Protein 5IJ4 (pdb70)

Structure (mmCIF, N/CA/C/O backbone):
data_5IJ4
#
_entry.id   5IJ4
#
loop_
_entity.id
_entity.type
_entity.pdbx_description
1 polymer 'CDC48-associated ubiquitin-like/zinc finger protein 1'
2 non-polymer 'ZINC ION'
#
loop_
_atom_site.group_PDB
_atom_site.id
_atom_site.type_symbol
_atom_site.label_atom_id
_atom_site.label_alt_id
_atom_site.label_comp_id
_atom_site.label_asym_id
_atom_site.label_entity_id
_atom_site.label_seq_id
_atom_site.pdbx_PDB_ins_code
_atom_site.Cartn_x
_atom_site.Cartn_y
_atom_site.Cartn_z
_atom_site.occupancy
_atom_site.B_iso_or_equiv
_atom_site.auth_seq_id
_atom_site.auth_comp_id
_atom_site.auth_asym_id
_atom_site.auth_atom_id
_atom_site.pdbx_PDB_model_num
ATOM 1 N N . MET A 1 1 ? 1.329 0.000 0.000 1.00 0.00 11 MET A N 1
ATOM 2 C CA . MET A 1 1 ? 2.093 -0.001 -1.242 1.00 52.33 11 MET A CA 1
ATOM 3 C C . MET A 1 1 ? 1.178 -0.221 -2.443 1.00 30.42 11 MET A C 1
ATOM 4 O O . MET A 1 1 ? 1.018 -1.348 -2.915 1.00 54.42 11 MET A O 1
ATOM 18 N N . LEU A 1 2 ? 0.580 0.859 -2.932 1.00 1.42 12 LEU A N 1
ATOM 19 C CA . LEU A 1 2 ? -0.319 0.784 -4.078 1.00 34.32 12 LEU A CA 1
ATOM 20 C C . LEU A 1 2 ? -0.189 2.024 -4.955 1.00 40.44 12 LEU A C 1
ATOM 21 O O . LEU A 1 2 ? -0.485 3.138 -4.521 1.00 63.12 12 LEU A O 1
ATOM 37 N N . ASP A 1 3 ? 0.253 1.824 -6.192 1.00 4.22 13 ASP A N 1
ATOM 38 C CA . ASP A 1 3 ? 0.420 2.926 -7.132 1.00 52.32 13 ASP A CA 1
ATOM 39 C C . ASP A 1 3 ? 1.257 4.043 -6.518 1.00 3.44 13 ASP A C 1
ATOM 40 O O . ASP A 1 3 ? 0.797 5.177 -6.384 1.00 14.23 13 ASP A O 1
ATOM 49 N N . VAL A 1 4 ? 2.490 3.715 -6.144 1.00 40.01 14 VAL A N 1
ATOM 50 C CA . VAL A 1 4 ? 3.392 4.690 -5.543 1.00 42.24 14 VAL A CA 1
ATOM 51 C C . VAL A 1 4 ? 4.091 5.524 -6.612 1.00 31.42 14 VAL A C 1
ATOM 52 O O . VAL A 1 4 ? 5.318 5.591 -6.657 1.00 4.41 14 VAL A O 1
ATOM 65 N N . GLY A 1 5 ? 3.299 6.158 -7.472 1.00 23.05 15 GLY A N 1
ATOM 66 C CA . GLY A 1 5 ? 3.860 6.979 -8.529 1.00 14.55 15 GLY A CA 1
ATOM 67 C C . GLY A 1 5 ? 3.910 6.256 -9.860 1.00 12.51 15 GLY A C 1
ATOM 68 O O . GLY A 1 5 ? 3.993 5.029 -9.906 1.00 33.11 15 GLY A O 1
ATOM 72 N N . LYS A 1 6 ? 3.858 7.018 -10.947 1.00 53.23 16 LYS A N 1
ATOM 73 C CA . LYS A 1 6 ? 3.897 6.444 -12.287 1.00 23.11 16 LYS A CA 1
ATOM 74 C C . LYS A 1 6 ? 5.264 6.657 -12.930 1.00 52.22 16 LYS A C 1
ATOM 75 O O . LYS A 1 6 ? 5.864 7.724 -12.797 1.00 1.10 16 LYS A O 1
ATOM 94 N N . HIS A 1 7 ? 5.750 5.636 -13.629 1.00 54.33 17 HIS A N 1
ATOM 95 C CA . HIS A 1 7 ? 7.045 5.713 -14.295 1.00 50.44 17 HIS A CA 1
ATOM 96 C C . HIS A 1 7 ? 6.890 6.216 -15.728 1.00 23.23 17 HIS A C 1
ATOM 97 O O . HIS A 1 7 ? 5.968 5.818 -16.440 1.00 64.43 17 HIS A O 1
ATOM 111 N N . CYS A 1 8 ? 7.798 7.093 -16.143 1.00 52.20 18 CYS A N 1
ATOM 112 C CA . CYS A 1 8 ? 7.762 7.652 -17.489 1.00 63.53 18 CYS A CA 1
ATOM 113 C C . CYS A 1 8 ? 7.673 6.544 -18.535 1.00 55.13 18 CYS A C 1
ATOM 114 O O . CYS A 1 8 ? 8.200 5.449 -18.342 1.00 0.22 18 CYS A O 1
ATOM 121 N N . ALA A 1 9 ? 7.001 6.838 -19.644 1.00 32.12 19 ALA A N 1
ATOM 122 C CA . ALA A 1 9 ? 6.844 5.869 -20.721 1.00 73.23 19 ALA A CA 1
ATOM 123 C C . ALA A 1 9 ? 7.855 6.118 -21.835 1.00 54.04 19 ALA A C 1
ATOM 124 O O . ALA A 1 9 ? 7.705 5.610 -22.947 1.00 44.52 19 ALA A O 1
ATOM 131 N N . TYR A 1 10 ? 8.882 6.902 -21.531 1.00 4.44 20 TYR A N 1
ATOM 132 C CA . TYR A 1 10 ? 9.917 7.221 -22.508 1.00 15.43 20 TYR A CA 1
ATOM 133 C C . TYR A 1 10 ? 11.307 7.004 -21.920 1.00 4.24 20 TYR A C 1
ATOM 134 O O . TYR A 1 10 ? 12.208 6.501 -22.592 1.00 74.14 20 TYR A O 1
ATOM 152 N N . CYS A 1 11 ? 11.475 7.387 -20.658 1.00 45.13 21 CYS A N 1
ATOM 153 C CA . CYS A 1 11 ? 12.755 7.235 -19.977 1.00 2.34 21 CYS A CA 1
ATOM 154 C C . CYS A 1 11 ? 12.632 6.276 -18.796 1.00 43.21 21 CYS A C 1
ATOM 155 O O . CYS A 1 11 ? 13.635 5.811 -18.254 1.00 70.44 21 CYS A O 1
ATOM 162 N N . ARG A 1 12 ? 11.396 5.986 -18.403 1.00 64.52 22 ARG A N 1
ATOM 163 C CA . ARG A 1 12 ? 11.142 5.083 -17.287 1.00 11.01 22 ARG A CA 1
ATOM 164 C C . ARG A 1 12 ? 11.719 5.645 -15.991 1.00 12.21 22 ARG A C 1
ATOM 165 O O . ARG A 1 12 ? 12.656 5.085 -15.424 1.00 22.22 22 ARG A O 1
ATOM 186 N N . GLN A 1 13 ? 11.152 6.755 -15.530 1.00 1.54 23 GLN A N 1
ATOM 187 C CA . GLN A 1 13 ? 11.611 7.394 -14.302 1.00 24.54 23 GLN A CA 1
ATOM 188 C C . GLN A 1 13 ? 10.496 7.441 -13.263 1.00 13.51 23 GLN A C 1
ATOM 189 O O . GLN A 1 13 ? 9.463 8.079 -13.474 1.00 42.03 23 GLN A O 1
ATOM 203 N N . LEU A 1 14 ? 10.710 6.763 -12.141 1.00 15.53 24 LEU A N 1
ATOM 204 C CA . LEU A 1 14 ? 9.721 6.728 -11.068 1.00 45.20 24 LEU A CA 1
ATOM 205 C C . LEU A 1 14 ? 9.505 8.119 -10.482 1.00 14.55 24 LEU A C 1
ATOM 206 O O . LEU A 1 14 ? 10.364 8.647 -9.775 1.00 33.01 24 LEU A O 1
ATOM 222 N N . ASP A 1 15 ? 8.351 8.707 -10.778 1.00 14.24 25 ASP A N 1
ATOM 223 C CA . ASP A 1 15 ? 8.019 10.036 -10.277 1.00 52.11 25 ASP A CA 1
ATOM 224 C C . ASP A 1 15 ? 6.780 9.988 -9.388 1.00 5.25 25 ASP A C 1
ATOM 225 O O . ASP A 1 15 ? 5.965 9.072 -9.490 1.00 73.31 25 ASP A O 1
ATOM 234 N N . PHE A 1 16 ? 6.647 10.981 -8.514 1.00 21.52 26 PHE A N 1
ATOM 235 C CA . PHE A 1 16 ? 5.509 11.051 -7.604 1.00 63.43 26 PHE A CA 1
ATOM 236 C C . PHE A 1 16 ? 4.326 11.751 -8.266 1.00 62.13 26 PHE A C 1
ATOM 237 O O . PHE A 1 16 ? 3.174 11.355 -8.084 1.00 62.44 26 PHE A O 1
ATOM 254 N N . LEU A 1 17 ? 4.619 12.794 -9.034 1.00 53.55 27 LEU A N 1
ATOM 255 C CA . LEU A 1 17 ? 3.580 13.552 -9.724 1.00 60.22 27 LEU A CA 1
ATOM 256 C C . LEU A 1 17 ? 3.650 13.324 -11.231 1.00 13.32 27 LEU A C 1
ATOM 257 O O . LEU A 1 17 ? 4.230 14.114 -11.976 1.00 73.25 27 LEU A O 1
ATOM 273 N N . PRO A 1 18 ? 3.043 12.220 -11.692 1.00 0.35 28 PRO A N 1
ATOM 274 C CA . PRO A 1 18 ? 3.020 11.865 -13.113 1.00 71.44 28 PRO A CA 1
ATOM 275 C C . PRO A 1 18 ? 2.144 12.806 -13.932 1.00 51.44 28 PRO A C 1
ATOM 276 O O . PRO A 1 18 ? 0.992 13.062 -13.581 1.00 1.34 28 PRO A O 1
ATOM 287 N N . PHE A 1 19 ? 2.696 13.319 -15.027 1.00 5.53 29 PHE A N 1
ATOM 288 C CA . PHE A 1 19 ? 1.965 14.234 -15.896 1.00 20.22 29 PHE A CA 1
ATOM 289 C C . PHE A 1 19 ? 1.106 13.464 -16.895 1.00 12.32 29 PHE A C 1
ATOM 290 O O . PHE A 1 19 ? 1.620 12.858 -17.835 1.00 71.32 29 PHE A O 1
ATOM 307 N N . HIS A 1 20 ? -0.206 13.493 -16.683 1.00 52.25 30 HIS A N 1
ATOM 308 C CA . HIS A 1 20 ? -1.138 12.799 -17.565 1.00 30.31 30 HIS A CA 1
ATOM 309 C C . HIS A 1 20 ? -1.456 13.645 -18.794 1.00 74.30 30 HIS A C 1
ATOM 310 O O . HIS A 1 20 ? -1.941 14.770 -18.677 1.00 55.51 30 HIS A O 1
ATOM 324 N N . CYS A 1 21 ? -1.180 13.096 -19.972 1.00 64.30 31 CYS A N 1
ATOM 325 C CA . CYS A 1 21 ? -1.435 13.799 -21.223 1.00 41.31 31 CYS A CA 1
ATOM 326 C C . CYS A 1 21 ? -2.875 13.587 -21.682 1.00 45.35 31 CYS A C 1
ATOM 327 O O . CYS A 1 21 ? -3.357 12.456 -21.745 1.00 42.54 31 CYS A O 1
ATOM 334 N N . SER A 1 22 ? -3.555 14.683 -22.003 1.00 12.24 32 SER A N 1
ATOM 335 C CA . SER A 1 22 ? -4.941 14.618 -22.453 1.00 4.42 32 SER A CA 1
ATOM 336 C C . SER A 1 22 ? -5.014 14.553 -23.975 1.00 75.33 32 SER A C 1
ATOM 337 O O . SER A 1 22 ? -6.049 14.852 -24.572 1.00 33.23 32 SER A O 1
ATOM 345 N N . PHE A 1 23 ? -3.909 14.159 -24.599 1.00 22.05 33 PHE A N 1
ATOM 346 C CA . PHE A 1 23 ? -3.846 14.054 -26.052 1.00 13.53 33 PHE A CA 1
ATOM 347 C C . PHE A 1 23 ? -3.561 12.619 -26.482 1.00 31.51 33 PHE A C 1
ATOM 348 O O . PHE A 1 23 ? -4.225 12.080 -27.369 1.00 2.43 33 PHE A O 1
ATOM 365 N N . CYS A 1 24 ? -2.569 12.003 -25.848 1.00 3.33 34 CYS A N 1
ATOM 366 C CA . CYS A 1 24 ? -2.193 10.631 -26.164 1.00 32.53 34 CYS A CA 1
ATOM 367 C C . CYS A 1 24 ? -2.647 9.675 -25.064 1.00 14.33 34 CYS A C 1
ATOM 368 O O . CYS A 1 24 ? -2.694 8.462 -25.262 1.00 11.15 34 CYS A O 1
ATOM 375 N N . ASN A 1 25 ? -2.981 10.233 -23.904 1.00 73.23 35 ASN A N 1
ATOM 376 C CA . ASN A 1 25 ? -3.432 9.431 -22.772 1.00 43.04 35 ASN A CA 1
ATOM 377 C C . ASN A 1 25 ? -2.297 8.564 -22.234 1.00 75.14 35 ASN A C 1
ATOM 378 O O . ASN A 1 25 ? -2.394 7.337 -22.221 1.00 51.32 35 ASN A O 1
ATOM 389 N N . GLU A 1 26 ? -1.224 9.211 -21.791 1.00 50.05 36 GLU A N 1
ATOM 390 C CA . GLU A 1 26 ? -0.072 8.498 -21.253 1.00 4.43 36 GLU A CA 1
ATOM 391 C C . GLU A 1 26 ? 0.595 9.304 -20.141 1.00 65.15 36 GLU A C 1
ATOM 392 O O . GLU A 1 26 ? 0.503 10.531 -20.109 1.00 3.22 36 GLU A O 1
ATOM 404 N N . ASP A 1 27 ? 1.266 8.604 -19.233 1.00 3.50 37 ASP A N 1
ATOM 405 C CA . ASP A 1 27 ? 1.950 9.253 -18.120 1.00 14.30 37 ASP A CA 1
ATOM 406 C C . ASP A 1 27 ? 3.435 9.428 -18.422 1.00 32.14 37 ASP A C 1
ATOM 407 O O . ASP A 1 27 ? 4.063 8.557 -19.023 1.00 64.30 37 ASP A O 1
ATOM 416 N N . PHE A 1 28 ? 3.990 10.560 -18.001 1.00 33.32 38 PHE A N 1
ATOM 417 C CA . PHE A 1 28 ? 5.401 10.850 -18.228 1.00 33.23 38 PHE A CA 1
ATOM 418 C C . PHE A 1 28 ? 5.957 11.742 -17.122 1.00 23.44 38 PHE A C 1
ATOM 419 O O . PHE A 1 28 ? 5.306 12.693 -16.689 1.00 22.13 38 PHE A O 1
ATOM 436 N N . CYS A 1 29 ? 7.166 11.427 -16.668 1.00 31.31 39 CYS A N 1
ATOM 437 C CA . CYS A 1 29 ? 7.811 12.197 -15.612 1.00 5.01 39 CYS A CA 1
ATOM 438 C C . CYS A 1 29 ? 7.778 13.689 -15.929 1.00 50.30 39 CYS A C 1
ATOM 439 O O . CYS A 1 29 ? 7.640 14.086 -17.086 1.00 64.43 39 CYS A O 1
ATOM 446 N N . SER A 1 30 ? 7.905 14.512 -14.893 1.00 20.13 40 SER A N 1
ATOM 447 C CA . SER A 1 30 ? 7.886 15.960 -15.060 1.00 12.44 40 SER A CA 1
ATOM 448 C C . SER A 1 30 ? 8.907 16.400 -16.104 1.00 3.52 40 SER A C 1
ATOM 449 O O . SER A 1 30 ? 8.670 17.339 -16.863 1.00 2.34 40 SER A O 1
ATOM 457 N N . ASN A 1 31 ? 10.045 15.714 -16.135 1.00 41.24 41 ASN A N 1
ATOM 458 C CA . ASN A 1 31 ? 11.104 16.034 -17.086 1.00 23.34 41 ASN A CA 1
ATOM 459 C C . ASN A 1 31 ? 10.612 15.880 -18.521 1.00 73.24 41 ASN A C 1
ATOM 460 O O . ASN A 1 31 ? 11.093 16.557 -19.430 1.00 62.14 41 ASN A O 1
ATOM 471 N N . HIS A 1 32 ? 9.648 14.985 -18.718 1.00 45.11 42 HIS A N 1
ATOM 472 C CA . HIS A 1 32 ? 9.089 14.743 -20.043 1.00 61.22 42 HIS A CA 1
ATOM 473 C C . HIS A 1 32 ? 7.604 15.092 -20.078 1.00 44.43 42 HIS A C 1
ATOM 474 O O . HIS A 1 32 ? 6.865 14.616 -20.939 1.00 72.53 42 HIS A O 1
ATOM 488 N N . ARG A 1 33 ? 7.175 15.927 -19.137 1.00 25.20 43 ARG A N 1
ATOM 489 C CA . ARG A 1 33 ? 5.779 16.338 -19.059 1.00 50.23 43 ARG A CA 1
ATOM 490 C C . ARG A 1 33 ? 5.319 16.951 -20.379 1.00 34.03 43 ARG A C 1
ATOM 491 O O . ARG A 1 33 ? 4.182 16.748 -20.807 1.00 35.03 43 ARG A O 1
ATOM 512 N N . LEU A 1 34 ? 6.208 17.702 -21.019 1.00 23.34 44 LEU A N 1
ATOM 513 C CA . LEU A 1 34 ? 5.894 18.345 -22.290 1.00 12.15 44 LEU A CA 1
ATOM 514 C C . LEU A 1 34 ? 5.371 17.329 -23.300 1.00 31.23 44 LEU A C 1
ATOM 515 O O . LEU A 1 34 ? 5.469 16.120 -23.089 1.00 25.25 44 LEU A O 1
ATOM 531 N N . LYS A 1 35 ? 4.816 17.827 -24.399 1.00 42.14 45 LYS A N 1
ATOM 532 C CA . LYS A 1 35 ? 4.281 16.964 -25.445 1.00 75.13 45 LYS A CA 1
ATOM 533 C C . LYS A 1 35 ? 5.406 16.336 -26.262 1.00 14.11 45 LYS A C 1
ATOM 534 O O . LYS A 1 35 ? 5.549 15.115 -26.300 1.00 61.32 45 LYS A O 1
ATOM 553 N N . GLU A 1 36 ? 6.201 17.180 -26.912 1.00 21.02 46 GLU A N 1
ATOM 554 C CA . GLU A 1 36 ? 7.314 16.706 -27.727 1.00 34.03 46 GLU A CA 1
ATOM 555 C C . GLU A 1 36 ? 8.239 15.806 -26.913 1.00 61.01 46 GLU A C 1
ATOM 556 O O . GLU A 1 36 ? 8.881 14.905 -27.455 1.00 14.52 46 GLU A O 1
ATOM 568 N N . ASP A 1 37 ? 8.303 16.057 -25.610 1.00 62.22 47 ASP A N 1
ATOM 569 C CA . ASP A 1 37 ? 9.149 15.270 -24.721 1.00 24.23 47 ASP A CA 1
ATOM 570 C C . ASP A 1 37 ? 8.916 13.777 -24.929 1.00 32.34 47 ASP A C 1
ATOM 571 O O . ASP A 1 37 ? 9.857 13.017 -25.160 1.00 32.34 47 ASP A O 1
ATOM 580 N N . HIS A 1 38 ? 7.656 13.363 -24.844 1.00 75.40 48 HIS A N 1
ATOM 581 C CA . HIS A 1 38 ? 7.298 11.960 -25.022 1.00 61.25 48 HIS A CA 1
ATOM 582 C C . HIS A 1 38 ? 6.845 11.692 -26.455 1.00 3.43 48 HIS A C 1
ATOM 583 O O 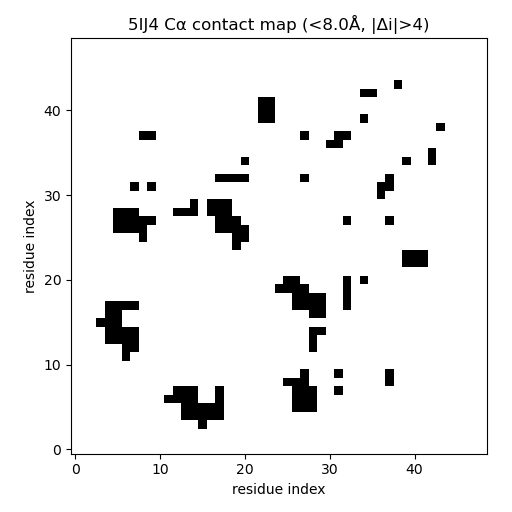. HIS A 1 38 ? 6.154 10.710 -26.725 1.00 21.30 48 HIS A O 1
ATOM 597 N N . HIS A 1 39 ? 7.239 12.574 -27.369 1.00 32.41 49 HIS A N 1
ATOM 598 C CA . HIS A 1 39 ? 6.873 12.433 -28.774 1.00 20.51 49 HIS A CA 1
ATOM 599 C C . HIS A 1 39 ? 5.371 12.210 -28.925 1.00 22.14 49 HIS A C 1
ATOM 600 O O . HIS A 1 39 ? 4.936 11.227 -29.525 1.00 31.43 49 HIS A O 1
ATOM 614 N N . CYS A 1 40 ? 4.584 13.129 -28.376 1.00 33.45 50 CYS A N 1
ATOM 615 C CA . CYS A 1 40 ? 3.131 13.033 -28.447 1.00 72.12 50 CYS A CA 1
ATOM 616 C C . CYS A 1 40 ? 2.670 12.826 -29.887 1.00 53.11 50 CYS A C 1
ATOM 617 O O . CYS A 1 40 ? 3.023 13.597 -30.780 1.00 15.35 50 CYS A O 1
ATOM 624 N N . ARG A 1 41 ? 1.879 11.780 -30.105 1.00 42.20 51 ARG A N 1
ATOM 625 C CA . ARG A 1 41 ? 1.370 11.471 -31.436 1.00 4.21 51 ARG A CA 1
ATOM 626 C C . ARG A 1 41 ? 0.681 12.686 -32.050 1.00 35.02 51 ARG A C 1
ATOM 627 O O . ARG A 1 41 ? 0.757 12.910 -33.258 1.00 14.53 51 ARG A O 1
ATOM 648 N N . TRP A 1 42 ? 0.008 13.465 -31.210 1.00 62.31 52 TRP A N 1
ATOM 649 C CA . TRP A 1 42 ? -0.696 14.656 -31.671 1.00 3.45 52 TRP A CA 1
ATOM 650 C C . TRP A 1 42 ? 0.269 15.641 -32.322 1.00 61.21 52 TRP A C 1
ATOM 651 O O . TRP A 1 42 ? -0.042 16.241 -33.352 1.00 11.34 52 TRP A O 1
ATOM 672 N N . LEU A 1 43 ? 1.441 15.802 -31.717 1.00 52.33 53 LEU A N 1
ATOM 673 C CA . LEU A 1 43 ? 2.452 16.715 -32.240 1.00 21.33 53 LEU A CA 1
ATOM 674 C C . LEU A 1 43 ? 2.952 16.250 -33.604 1.00 1.22 53 LEU A C 1
ATOM 675 O O . LEU A 1 43 ? 3.137 17.056 -34.517 1.00 12.22 53 LEU A O 1
ATOM 691 N N . LEU A 1 44 ? 3.168 14.946 -33.736 1.00 54.14 54 LEU A N 1
ATOM 692 C CA . LEU A 1 44 ? 3.644 14.373 -34.990 1.00 61.14 54 LEU A CA 1
ATOM 693 C C . LEU A 1 44 ? 2.554 14.414 -36.057 1.00 21.33 54 LEU A C 1
ATOM 694 O O . LEU A 1 44 ? 2.835 14.623 -37.236 1.00 71.43 54 LEU A O 1
ATOM 710 N N . GLU A 1 45 ? 1.310 14.215 -35.632 1.00 62.11 55 GLU A N 1
ATOM 711 C CA . GLU A 1 45 ? 0.178 14.231 -36.551 1.00 63.42 55 GLU A CA 1
ATOM 712 C C . GLU A 1 45 ? 0.097 15.563 -37.291 1.00 35.21 55 GLU A C 1
ATOM 713 O O . GLU A 1 45 ? -0.260 15.611 -38.469 1.00 14.05 55 GLU A O 1
ATOM 725 N N . HIS A 1 46 ? 0.429 16.643 -36.591 1.00 63.11 56 HIS A N 1
ATOM 726 C CA . HIS A 1 46 ? 0.394 17.977 -37.181 1.00 31.44 56 HIS A CA 1
ATOM 727 C C . HIS A 1 46 ? 1.732 18.687 -36.999 1.00 31.33 56 HIS A C 1
ATOM 728 O O . HIS A 1 46 ? 1.906 19.473 -36.069 1.00 13.34 56 HIS A O 1
ATOM 742 N N . GLU A 1 47 ? 2.674 18.403 -37.893 1.00 33.51 57 GLU A N 1
ATOM 743 C CA . GLU A 1 47 ? 3.996 19.013 -37.829 1.00 2.41 57 GLU A CA 1
ATOM 744 C C . GLU A 1 47 ? 4.300 19.788 -39.108 1.00 43.00 57 GLU A C 1
ATOM 745 O O . GLU A 1 47 ? 4.729 19.212 -40.107 1.00 62.20 57 GLU A O 1
ATOM 757 N N . GLU A 1 48 ? 4.074 21.097 -39.068 1.00 11.40 58 GLU A N 1
ATOM 758 C CA . GLU A 1 48 ? 4.322 21.951 -40.224 1.00 62.51 58 GLU A CA 1
ATOM 759 C C . GLU A 1 48 ? 5.147 23.173 -39.831 1.00 63.33 58 GLU A C 1
ATOM 760 O O . GLU A 1 48 ? 5.025 23.687 -38.720 1.00 15.43 58 GLU A O 1
ATOM 772 N N . VAL A 1 49 ? 5.989 23.632 -40.752 1.00 22.22 59 VAL A N 1
ATOM 773 C CA . VAL A 1 49 ? 6.835 24.793 -40.503 1.00 53.32 59 VAL A CA 1
ATOM 774 C C . VAL A 1 49 ? 7.752 24.559 -39.308 1.00 44.45 59 VAL A C 1
ATOM 775 O O . VAL A 1 49 ? 7.953 23.410 -38.919 1.00 1.00 59 VAL A O 1
ATOM 790 N N . MET A 1 1 ? -2.033 -1.083 -1.331 1.00 62.42 11 MET A N 2
ATOM 791 C CA . MET A 1 1 ? -0.918 -0.374 -1.948 1.00 60.34 11 MET A CA 2
ATOM 792 C C . MET A 1 1 ? -1.137 1.134 -1.895 1.00 4.34 11 MET A C 2
ATOM 793 O O . MET A 1 1 ? -2.266 1.603 -1.743 1.00 44.24 11 MET A O 2
ATOM 807 N N . LEU A 1 2 ? -0.051 1.890 -2.019 1.00 20.32 12 LEU A N 2
ATOM 808 C CA . LEU A 1 2 ? -0.124 3.346 -1.984 1.00 52.30 12 LEU A CA 2
ATOM 809 C C . LEU A 1 2 ? 0.869 3.965 -2.962 1.00 60.04 12 LEU A C 2
ATOM 810 O O . LEU A 1 2 ? 1.417 3.277 -3.824 1.00 3.31 12 LEU A O 2
ATOM 826 N N . ASP A 1 3 ? 1.097 5.266 -2.822 1.00 42.01 13 ASP A N 2
ATOM 827 C CA . ASP A 1 3 ? 2.027 5.977 -3.691 1.00 43.34 13 ASP A CA 2
ATOM 828 C C . ASP A 1 3 ? 1.586 5.887 -5.149 1.00 23.11 13 ASP A C 2
ATOM 829 O O . ASP A 1 3 ? 1.878 4.909 -5.837 1.00 64.03 13 ASP A O 2
ATOM 838 N N . VAL A 1 4 ? 0.880 6.913 -5.613 1.00 20.00 14 VAL A N 2
ATOM 839 C CA . VAL A 1 4 ? 0.398 6.950 -6.989 1.00 23.44 14 VAL A CA 2
ATOM 840 C C . VAL A 1 4 ? 1.475 7.470 -7.934 1.00 52.42 14 VAL A C 2
ATOM 841 O O . VAL A 1 4 ? 1.257 8.432 -8.670 1.00 62.23 14 VAL A O 2
ATOM 854 N N . GLY A 1 5 ? 2.639 6.828 -7.909 1.00 34.41 15 GLY A N 2
ATOM 855 C CA . GLY A 1 5 ? 3.733 7.240 -8.769 1.00 35.12 15 GLY A CA 2
ATOM 856 C C . GLY A 1 5 ? 3.755 6.483 -10.082 1.00 32.12 15 GLY A C 2
ATOM 857 O O . GLY A 1 5 ? 3.812 5.253 -10.098 1.00 13.13 15 GLY A O 2
ATOM 861 N N . LYS A 1 6 ? 3.708 7.218 -11.188 1.00 3.14 16 LYS A N 2
ATOM 862 C CA . LYS A 1 6 ? 3.723 6.610 -12.513 1.00 30.24 16 LYS A CA 2
ATOM 863 C C . LYS A 1 6 ? 5.093 6.762 -13.166 1.00 53.32 16 LYS A C 2
ATOM 864 O O . LYS A 1 6 ? 5.702 7.831 -13.112 1.00 50.21 16 LYS A O 2
ATOM 883 N N . HIS A 1 7 ? 5.571 5.687 -13.785 1.00 4.43 17 HIS A N 2
ATOM 884 C CA . HIS A 1 7 ? 6.869 5.703 -14.451 1.00 11.01 17 HIS A CA 2
ATOM 885 C C . HIS A 1 7 ? 6.740 6.227 -15.878 1.00 65.52 17 HIS A C 2
ATOM 886 O O . HIS A 1 7 ? 5.829 5.843 -16.612 1.00 14.14 17 HIS A O 2
ATOM 900 N N . CYS A 1 8 ? 7.659 7.105 -16.266 1.00 11.11 18 CYS A N 2
ATOM 901 C CA . CYS A 1 8 ? 7.649 7.683 -17.604 1.00 75.34 18 CYS A CA 2
ATOM 902 C C . CYS A 1 8 ? 7.567 6.591 -18.667 1.00 75.13 18 CYS A C 2
ATOM 903 O O . CYS A 1 8 ? 8.164 5.525 -18.524 1.00 33.52 18 CYS A O 2
ATOM 910 N N . ALA A 1 9 ? 6.823 6.866 -19.734 1.00 32.11 19 ALA A N 2
ATOM 911 C CA . ALA A 1 9 ? 6.664 5.909 -20.822 1.00 22.01 19 ALA A CA 2
ATOM 912 C C . ALA A 1 9 ? 7.674 6.170 -21.934 1.00 42.12 19 ALA A C 2
ATOM 913 O O . ALA A 1 9 ? 7.500 5.714 -23.064 1.00 74.52 19 ALA A O 2
ATOM 920 N N . TYR A 1 10 ? 8.730 6.907 -21.607 1.00 53.22 20 TYR A N 2
ATOM 921 C CA . TYR A 1 10 ? 9.766 7.232 -22.580 1.00 23.21 20 TYR A CA 2
ATOM 922 C C . TYR A 1 10 ? 11.154 6.951 -22.011 1.00 50.52 20 TYR A C 2
ATOM 923 O O . TYR A 1 10 ? 12.028 6.429 -22.704 1.00 10.13 20 TYR A O 2
ATOM 941 N N . CYS A 1 11 ? 11.349 7.302 -20.744 1.00 51.14 21 CYS A N 2
ATOM 942 C CA . CYS A 1 11 ? 12.629 7.089 -20.080 1.00 11.32 21 CYS A CA 2
ATOM 943 C C . CYS A 1 11 ? 12.485 6.101 -18.926 1.00 61.22 21 CYS A C 2
ATOM 944 O O . CYS A 1 11 ? 13.471 5.537 -18.452 1.00 3.02 21 CYS A O 2
ATOM 951 N N . ARG A 1 12 ? 11.250 5.896 -18.480 1.00 50.03 22 ARG A N 2
ATOM 952 C CA . ARG A 1 12 ? 10.977 4.977 -17.382 1.00 72.22 22 ARG A CA 2
ATOM 953 C C . ARG A 1 12 ? 11.573 5.496 -16.077 1.00 44.13 22 ARG A C 2
ATOM 954 O O . ARG A 1 12 ? 12.467 4.875 -15.503 1.00 4.52 22 ARG A O 2
ATOM 975 N N . GLN A 1 13 ? 11.072 6.638 -15.617 1.00 24.24 23 GLN A N 2
ATOM 976 C CA . GLN A 1 13 ? 11.557 7.240 -14.381 1.00 1.54 23 GLN A CA 2
ATOM 977 C C . GLN A 1 13 ? 10.435 7.355 -13.354 1.00 71.30 23 GLN A C 2
ATOM 978 O O . GLN A 1 13 ? 9.466 8.087 -13.557 1.00 13.20 23 GLN A O 2
ATOM 992 N N . LEU A 1 14 ? 10.572 6.626 -12.252 1.00 31.02 24 LEU A N 2
ATOM 993 C CA . LEU A 1 14 ? 9.569 6.645 -11.193 1.00 21.05 24 LEU A CA 2
ATOM 994 C C . LEU A 1 14 ? 9.417 8.047 -10.612 1.00 10.22 24 LEU A C 2
ATOM 995 O O . LEU A 1 14 ? 10.311 8.547 -9.929 1.00 51.50 24 LEU A O 2
ATOM 1011 N N . ASP A 1 15 ? 8.279 8.675 -10.886 1.00 12.01 25 ASP A N 2
ATOM 1012 C CA . ASP A 1 15 ? 8.008 10.019 -10.388 1.00 74.40 25 ASP A CA 2
ATOM 1013 C C . ASP A 1 15 ? 6.777 10.026 -9.487 1.00 12.02 25 ASP A C 2
ATOM 1014 O O . ASP A 1 15 ? 5.926 9.140 -9.573 1.00 1.20 25 ASP A O 2
ATOM 1023 N N . PHE A 1 16 ? 6.689 11.031 -8.622 1.00 22.02 26 PHE A N 2
ATOM 1024 C CA . PHE A 1 16 ? 5.563 11.153 -7.703 1.00 25.32 26 PHE A CA 2
ATOM 1025 C C . PHE A 1 16 ? 4.399 11.884 -8.363 1.00 53.44 26 PHE A C 2
ATOM 1026 O O . PHE A 1 16 ? 3.236 11.528 -8.168 1.00 51.13 26 PHE A O 2
ATOM 1043 N N . LEU A 1 17 ? 4.719 12.909 -9.145 1.00 41.43 27 LEU A N 2
ATOM 1044 C CA . LEU A 1 17 ? 3.700 13.693 -9.835 1.00 43.03 27 LEU A CA 2
ATOM 1045 C C . LEU A 1 17 ? 3.758 13.456 -11.341 1.00 32.30 27 LEU A C 2
ATOM 1046 O O . LEU A 1 17 ? 4.340 14.235 -12.095 1.00 41.33 27 LEU A O 2
ATOM 1062 N N . PRO A 1 18 ? 3.138 12.355 -11.791 1.00 31.42 28 PRO A N 2
ATOM 1063 C CA . PRO A 1 18 ? 3.102 11.990 -13.210 1.00 40.53 28 PRO A CA 2
ATOM 1064 C C . PRO A 1 18 ? 2.229 12.935 -14.029 1.00 42.33 28 PRO A C 2
ATOM 1065 O O . PRO A 1 18 ? 1.082 13.204 -13.671 1.00 62.04 28 PRO A O 2
ATOM 1076 N N . PHE A 1 19 ? 2.779 13.437 -15.130 1.00 62.53 29 PHE A N 2
ATOM 1077 C CA . PHE A 1 19 ? 2.050 14.352 -16.000 1.00 44.32 29 PHE A CA 2
ATOM 1078 C C . PHE A 1 19 ? 1.154 13.586 -16.968 1.00 72.50 29 PHE A C 2
ATOM 1079 O O . PHE A 1 19 ? 1.638 12.870 -17.846 1.00 35.24 29 PHE A O 2
ATOM 1096 N N . HIS A 1 20 ? -0.156 13.740 -16.801 1.00 2.20 30 HIS A N 2
ATOM 1097 C CA . HIS A 1 20 ? -1.121 13.063 -17.659 1.00 72.22 30 HIS A CA 2
ATOM 1098 C C . HIS A 1 20 ? -1.425 13.897 -18.900 1.00 1.52 30 HIS A C 2
ATOM 1099 O O . HIS A 1 20 ? -1.889 15.034 -18.798 1.00 65.32 30 HIS A O 2
ATOM 1113 N N . CYS A 1 21 ? -1.160 13.327 -20.070 1.00 43.02 31 CYS A N 2
ATOM 1114 C CA . CYS A 1 21 ? -1.403 14.018 -21.331 1.00 30.12 31 CYS A CA 2
ATOM 1115 C C . CYS A 1 21 ? -2.847 13.826 -21.786 1.00 43.04 31 CYS A C 2
ATOM 1116 O O . CYS A 1 21 ? -3.350 12.704 -21.833 1.00 20.43 31 CYS A O 2
ATOM 1123 N N . SER A 1 22 ? -3.507 14.930 -22.122 1.00 70.31 32 SER A N 2
ATOM 1124 C CA . SER A 1 22 ? -4.894 14.884 -22.571 1.00 2.12 32 SER A CA 2
ATOM 1125 C C . SER A 1 22 ? -4.970 14.797 -24.092 1.00 41.11 32 SER A C 2
ATOM 1126 O O . SER A 1 22 ? -6.001 15.103 -24.692 1.00 64.11 32 SER A O 2
ATOM 1134 N N . PHE A 1 23 ? -3.871 14.378 -24.710 1.00 63.22 33 PHE A N 2
ATOM 1135 C CA . PHE A 1 23 ? -3.811 14.251 -26.162 1.00 30.13 33 PHE A CA 2
ATOM 1136 C C . PHE A 1 23 ? -3.548 12.805 -26.571 1.00 22.32 33 PHE A C 2
ATOM 1137 O O . PHE A 1 23 ? -4.221 12.263 -27.448 1.00 40.23 33 PHE A O 2
ATOM 1154 N N . CYS A 1 24 ? -2.563 12.185 -25.929 1.00 72.52 34 CYS A N 2
ATOM 1155 C CA . CYS A 1 24 ? -2.208 10.802 -26.225 1.00 74.24 34 CYS A CA 2
ATOM 1156 C C . CYS A 1 24 ? -2.677 9.870 -25.112 1.00 33.50 34 CYS A C 2
ATOM 1157 O O . CYS A 1 24 ? -2.747 8.655 -25.294 1.00 75.11 34 CYS A O 2
ATOM 1164 N N . ASN A 1 25 ? -2.997 10.448 -23.959 1.00 13.00 35 ASN A N 2
ATOM 1165 C CA . ASN A 1 25 ? -3.459 9.669 -22.816 1.00 13.44 35 ASN A CA 2
ATOM 1166 C C . ASN A 1 25 ? -2.342 8.783 -22.274 1.00 72.52 35 ASN A C 2
ATOM 1167 O O . ASN A 1 25 ? -2.467 7.559 -22.247 1.00 63.31 35 ASN A O 2
ATOM 1178 N N . GLU A 1 26 ? -1.252 9.410 -21.844 1.00 21.32 36 GLU A N 2
ATOM 1179 C CA . GLU A 1 26 ? -0.113 8.677 -21.303 1.00 71.24 36 GLU A CA 2
ATOM 1180 C C . GLU A 1 26 ? 0.579 9.480 -20.206 1.00 22.54 36 GLU A C 2
ATOM 1181 O O . GLU A 1 26 ? 0.511 10.709 -20.184 1.00 21.43 36 GLU A O 2
ATOM 1193 N N . ASP A 1 27 ? 1.244 8.776 -19.296 1.00 61.42 37 ASP A N 2
ATOM 1194 C CA . ASP A 1 27 ? 1.950 9.421 -18.195 1.00 54.33 37 ASP A CA 2
ATOM 1195 C C . ASP A 1 27 ? 3.435 9.566 -18.512 1.00 31.41 37 ASP A C 2
ATOM 1196 O O . ASP A 1 27 ? 4.043 8.676 -19.108 1.00 34.01 37 ASP A O 2
ATOM 1205 N N . PHE A 1 28 ? 4.014 10.692 -18.110 1.00 15.40 38 PHE A N 2
ATOM 1206 C CA . PHE A 1 28 ? 5.427 10.954 -18.353 1.00 4.44 38 PHE A CA 2
ATOM 1207 C C . PHE A 1 28 ? 6.010 11.848 -17.261 1.00 61.52 38 PHE A C 2
ATOM 1208 O O . PHE A 1 28 ? 5.392 12.831 -16.852 1.00 31.45 38 PHE A O 2
ATOM 1225 N N . CYS A 1 29 ? 7.204 11.498 -16.794 1.00 32.03 39 CYS A N 2
ATOM 1226 C CA . CYS A 1 29 ? 7.871 12.265 -15.749 1.00 43.53 39 CYS A CA 2
ATOM 1227 C C . CYS A 1 29 ? 7.888 13.752 -16.093 1.00 51.11 39 CYS A C 2
ATOM 1228 O O . CYS A 1 29 ? 7.735 14.133 -17.254 1.00 3.35 39 CYS A O 2
ATOM 1235 N N . SER A 1 30 ? 8.074 14.587 -15.076 1.00 4.03 40 SER A N 2
ATOM 1236 C CA . SER A 1 30 ? 8.107 16.032 -15.269 1.00 5.01 40 SER A CA 2
ATOM 1237 C C . SER A 1 30 ? 9.126 16.414 -16.339 1.00 32.20 40 SER A C 2
ATOM 1238 O O . SER A 1 30 ? 8.918 17.357 -17.101 1.00 35.11 40 SER A O 2
ATOM 1246 N N . ASN A 1 31 ? 10.228 15.673 -16.389 1.00 2.11 41 ASN A N 2
ATOM 1247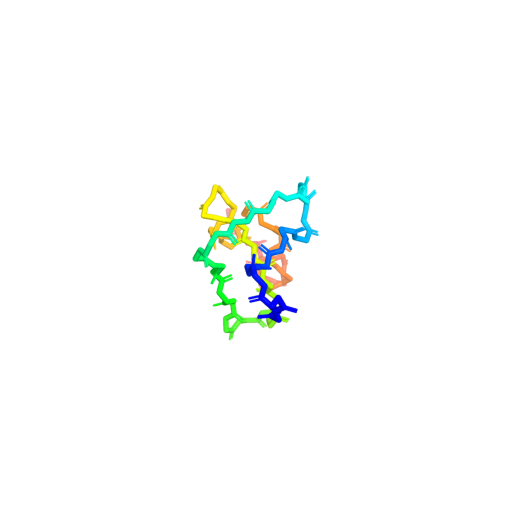 C CA . ASN A 1 31 ? 11.280 15.933 -17.365 1.00 4.43 41 ASN A CA 2
ATOM 1248 C C . ASN A 1 31 ? 10.762 15.743 -18.787 1.00 44.00 41 ASN A C 2
ATOM 1249 O O . ASN A 1 31 ? 11.259 16.363 -19.728 1.00 73.13 41 ASN A O 2
ATOM 1260 N N . HIS A 1 32 ? 9.761 14.882 -18.936 1.00 31.20 42 HIS A N 2
ATOM 1261 C CA . HIS A 1 32 ? 9.174 14.610 -20.243 1.00 41.35 42 HIS A CA 2
ATOM 1262 C C . HIS A 1 32 ? 7.695 14.985 -20.264 1.00 22.45 42 HIS A C 2
ATOM 1263 O O . HIS A 1 32 ? 6.932 14.493 -21.095 1.00 33.44 42 HIS A O 2
ATOM 1277 N N . ARG A 1 33 ? 7.298 15.857 -19.343 1.00 41.10 43 ARG A N 2
ATOM 1278 C CA . ARG A 1 33 ? 5.910 16.295 -19.254 1.00 45.40 43 ARG A CA 2
ATOM 1279 C C . ARG A 1 33 ? 5.457 16.933 -20.564 1.00 14.01 43 ARG A C 2
ATOM 1280 O O . ARG A 1 33 ? 4.323 16.734 -21.004 1.00 3.33 43 ARG A O 2
ATOM 1301 N N . LEU A 1 34 ? 6.348 17.700 -21.182 1.00 73.03 44 LEU A N 2
ATOM 1302 C CA . LEU A 1 34 ? 6.039 18.368 -22.442 1.00 63.31 44 LEU A CA 2
ATOM 1303 C C . LEU A 1 34 ? 5.491 17.377 -23.464 1.00 22.42 44 LEU A C 2
ATOM 1304 O O . LEU A 1 34 ? 5.631 16.164 -23.305 1.00 72.44 44 LEU A O 2
ATOM 1320 N N . LYS A 1 35 ? 4.869 17.901 -24.514 1.00 74.00 45 LYS A N 2
ATOM 1321 C CA . LYS A 1 35 ? 4.302 17.064 -25.565 1.00 21.22 45 LYS A CA 2
ATOM 1322 C C . LYS A 1 35 ? 5.404 16.413 -26.395 1.00 33.30 45 LYS A C 2
ATOM 1323 O O . LYS A 1 35 ? 5.522 15.189 -26.434 1.00 21.44 45 LYS A O 2
ATOM 1342 N N . GLU A 1 36 ? 6.208 17.240 -27.056 1.00 74.31 46 GLU A N 2
ATOM 1343 C CA . GLU A 1 36 ? 7.300 16.743 -27.885 1.00 33.44 46 GLU A CA 2
ATOM 1344 C C . GLU A 1 36 ? 8.242 15.861 -27.071 1.00 22.44 46 GLU A C 2
ATOM 1345 O O . GLU A 1 36 ? 8.870 14.946 -27.605 1.00 33.14 46 GLU A O 2
ATOM 1357 N N . ASP A 1 37 ? 8.336 16.143 -25.776 1.00 23.00 47 ASP A N 2
ATOM 1358 C CA . ASP A 1 37 ? 9.201 15.376 -24.887 1.00 63.00 47 ASP A CA 2
ATOM 1359 C C . ASP A 1 37 ? 8.959 13.879 -25.052 1.00 65.20 47 ASP A C 2
ATOM 1360 O O . ASP A 1 37 ? 9.893 13.111 -25.287 1.00 71.32 47 ASP A O 2
ATOM 1369 N N . HIS A 1 38 ? 7.701 13.470 -24.926 1.00 52.41 48 HIS A N 2
ATOM 1370 C CA . HIS A 1 38 ? 7.336 12.065 -25.061 1.00 21.52 48 HIS A CA 2
ATOM 1371 C C . HIS A 1 38 ? 6.873 11.757 -26.482 1.00 0.14 48 HIS A C 2
ATOM 1372 O O . HIS A 1 38 ? 6.174 10.771 -26.718 1.00 64.12 48 HIS A O 2
ATOM 1386 N N . HIS A 1 39 ? 7.266 12.608 -27.424 1.00 61.02 49 HIS A N 2
ATOM 1387 C CA . HIS A 1 39 ? 6.891 12.427 -28.822 1.00 40.01 49 HIS A CA 2
ATOM 1388 C C . HIS A 1 39 ? 5.386 12.213 -28.958 1.00 4.34 49 HIS A C 2
ATOM 1389 O O . HIS A 1 39 ? 4.939 11.211 -29.516 1.00 50.44 49 HIS A O 2
ATOM 1403 N N . CYS A 1 40 ? 4.610 13.161 -28.442 1.00 23.40 50 CYS A N 2
ATOM 1404 C CA . CYS A 1 40 ? 3.156 13.076 -28.504 1.00 2.32 50 CYS A CA 2
ATOM 1405 C C . CYS A 1 40 ? 2.687 12.817 -29.932 1.00 74.14 50 CYS A C 2
ATOM 1406 O O . CYS A 1 40 ? 3.026 13.560 -30.853 1.00 4.30 50 CYS A O 2
ATOM 1413 N N . ARG A 1 41 ? 1.904 11.758 -30.109 1.00 35.33 51 ARG A N 2
ATOM 1414 C CA . ARG A 1 41 ? 1.388 11.399 -31.424 1.00 51.45 51 ARG A CA 2
ATOM 1415 C C . ARG A 1 41 ? 0.682 12.587 -32.074 1.00 23.54 51 ARG A C 2
ATOM 1416 O O . ARG A 1 41 ? 0.749 12.772 -33.289 1.00 0.03 51 ARG A O 2
ATOM 1437 N N . TRP A 1 42 ? 0.007 13.386 -31.256 1.00 30.32 52 TRP A N 2
ATOM 1438 C CA . TRP A 1 42 ? -0.712 14.555 -31.751 1.00 24.44 52 TRP A CA 2
ATOM 1439 C C . TRP A 1 42 ? 0.241 15.532 -32.431 1.00 21.43 52 TRP A C 2
ATOM 1440 O O . TRP A 1 42 ? -0.088 16.118 -33.463 1.00 2.33 52 TRP A O 2
ATOM 1461 N N . LEU A 1 43 ? 1.422 15.702 -31.848 1.00 4.25 53 LEU A N 2
ATOM 1462 C CA . LEU A 1 43 ? 2.424 16.609 -32.398 1.00 73.23 53 LEU A CA 2
ATOM 1463 C C . LEU A 1 43 ? 2.917 16.116 -33.755 1.00 10.10 53 LEU A C 2
ATOM 1464 O O . LEU A 1 43 ? 3.180 16.911 -34.658 1.00 55.24 53 LEU A O 2
ATOM 1480 N N . LEU A 1 44 ? 3.039 14.800 -33.892 1.00 52.40 54 LEU A N 2
ATOM 1481 C CA . LEU A 1 44 ? 3.498 14.200 -35.140 1.00 3.51 54 LEU A CA 2
ATOM 1482 C C . LEU A 1 44 ? 2.431 14.313 -36.224 1.00 10.23 54 LEU A C 2
ATOM 1483 O O . LEU A 1 44 ? 2.687 14.836 -37.308 1.00 23.31 54 LEU A O 2
ATOM 1499 N N . GLU A 1 45 ? 1.233 13.821 -35.921 1.00 45.43 55 GLU A N 2
ATOM 1500 C CA . GLU A 1 45 ? 0.127 13.869 -36.870 1.00 62.21 55 GLU A CA 2
ATOM 1501 C C . GLU A 1 45 ? -0.201 15.309 -37.252 1.00 1.41 55 GLU A C 2
ATOM 1502 O O . GLU A 1 45 ? -0.555 15.595 -38.396 1.00 74.11 55 GLU A O 2
ATOM 1514 N N . HIS A 1 46 ? -0.081 16.214 -36.285 1.00 24.40 56 HIS A N 2
ATOM 1515 C CA . HIS A 1 46 ? -0.364 17.625 -36.519 1.00 12.22 56 HIS A CA 2
ATOM 1516 C C . HIS A 1 46 ? 0.858 18.484 -36.209 1.00 24.43 56 HIS A C 2
ATOM 1517 O O . HIS A 1 46 ? 0.984 19.027 -35.112 1.00 0.11 56 HIS A O 2
ATOM 1531 N N . GLU A 1 47 ? 1.757 18.600 -37.182 1.00 35.41 57 GLU A N 2
ATOM 1532 C CA . GLU A 1 47 ? 2.970 19.391 -37.011 1.00 35.41 57 GLU A CA 2
ATOM 1533 C C . GLU A 1 47 ? 2.974 20.591 -37.953 1.00 71.34 57 GLU A C 2
ATOM 1534 O O . GLU A 1 47 ? 3.244 20.454 -39.146 1.00 52.41 57 GLU A O 2
ATOM 1546 N N . GLU A 1 48 ? 2.672 21.765 -37.408 1.00 42.03 58 GLU A N 2
ATOM 1547 C CA . GLU A 1 48 ? 2.640 22.989 -38.201 1.00 21.42 58 GLU A CA 2
ATOM 1548 C C . GLU A 1 48 ? 3.588 24.036 -37.624 1.00 22.24 58 GLU A C 2
ATOM 1549 O O . GLU A 1 48 ? 3.632 24.249 -36.412 1.00 3.10 58 GLU A O 2
ATOM 1561 N N . VAL A 1 49 ? 4.347 24.686 -38.500 1.00 55.35 59 VAL A N 2
ATOM 1562 C CA . VAL A 1 49 ? 5.294 25.712 -38.080 1.00 31.55 59 VAL A CA 2
ATOM 1563 C C . VAL A 1 49 ? 6.312 25.148 -37.094 1.00 52.04 59 VAL A C 2
ATOM 1564 O O . VAL A 1 49 ? 6.108 25.261 -35.887 1.00 1.33 59 VAL A O 2
ATOM 1579 N N . MET A 1 1 ? 2.389 -2.108 1.224 1.00 62.02 11 MET A N 3
ATOM 1580 C CA . MET A 1 1 ? 3.179 -1.418 0.210 1.00 32.40 11 MET A CA 3
ATOM 1581 C C . MET A 1 1 ? 2.412 -0.229 -0.360 1.00 61.54 11 MET A C 3
ATOM 1582 O O . MET A 1 1 ? 1.259 -0.361 -0.772 1.00 74.30 11 MET A O 3
ATOM 1596 N N . LEU A 1 2 ? 3.059 0.931 -0.382 1.00 31.42 12 LEU A N 3
ATOM 1597 C CA . LEU A 1 2 ? 2.437 2.144 -0.902 1.00 25.31 12 LEU A CA 3
ATOM 1598 C C . LEU A 1 2 ? 3.283 2.754 -2.015 1.00 54.12 12 LEU A C 3
ATOM 1599 O O . LEU A 1 2 ? 4.344 3.323 -1.761 1.00 43.42 12 LEU A O 3
ATOM 1615 N N . ASP A 1 3 ? 2.804 2.633 -3.248 1.00 54.43 13 ASP A N 3
ATOM 1616 C CA . ASP A 1 3 ? 3.513 3.176 -4.401 1.00 2.21 13 ASP A CA 3
ATOM 1617 C C . ASP A 1 3 ? 2.532 3.663 -5.463 1.00 64.11 13 ASP A C 3
ATOM 1618 O O . ASP A 1 3 ? 2.467 3.112 -6.562 1.00 62.20 13 ASP A O 3
ATOM 1627 N N . VAL A 1 4 ? 1.770 4.699 -5.127 1.00 61.23 14 VAL A N 3
ATOM 1628 C CA . VAL A 1 4 ? 0.792 5.260 -6.052 1.00 3.01 14 VAL A CA 3
ATOM 1629 C C . VAL A 1 4 ? 1.451 6.232 -7.025 1.00 34.23 14 VAL A C 3
ATOM 1630 O O . VAL A 1 4 ? 1.048 7.390 -7.130 1.00 23.33 14 VAL A O 3
ATOM 1643 N N . GLY A 1 5 ? 2.466 5.752 -7.736 1.00 24.10 15 GLY A N 3
ATOM 1644 C CA . GLY A 1 5 ? 3.165 6.591 -8.692 1.00 53.20 15 GLY A CA 3
ATOM 1645 C C . GLY A 1 5 ? 3.266 5.949 -10.061 1.00 42.45 15 GLY A C 3
ATOM 1646 O O . GLY A 1 5 ? 3.366 4.728 -10.177 1.00 61.34 15 GLY A O 3
ATOM 1650 N N . LYS A 1 6 ? 3.239 6.774 -11.103 1.00 60.10 16 LYS A N 3
ATOM 1651 C CA . LYS A 1 6 ? 3.328 6.281 -12.472 1.00 63.13 16 LYS A CA 3
ATOM 1652 C C . LYS A 1 6 ? 4.726 6.503 -13.041 1.00 3.14 16 LYS A C 3
ATOM 1653 O O . LYS A 1 6 ? 5.339 7.548 -12.818 1.00 21.34 16 LYS A O 3
ATOM 1672 N N . HIS A 1 7 ? 5.225 5.515 -13.777 1.00 12.01 17 HIS A N 3
ATOM 1673 C CA . HIS A 1 7 ? 6.550 5.604 -14.379 1.00 43.11 17 HIS A CA 3
ATOM 1674 C C . HIS A 1 7 ? 6.469 6.183 -15.788 1.00 70.24 17 HIS A C 3
ATOM 1675 O O . HIS A 1 7 ? 5.583 5.828 -16.566 1.00 52.04 17 HIS A O 3
ATOM 1689 N N . CYS A 1 8 ? 7.398 7.076 -16.111 1.00 5.14 18 CYS A N 3
ATOM 1690 C CA . CYS A 1 8 ? 7.432 7.705 -17.425 1.00 50.42 18 CYS A CA 3
ATOM 1691 C C . CYS A 1 8 ? 7.385 6.656 -18.532 1.00 65.00 18 CYS A C 3
ATOM 1692 O O . CYS A 1 8 ? 7.890 5.546 -18.370 1.00 64.51 18 CYS A O 3
ATOM 1699 N N . ALA A 1 9 ? 6.776 7.017 -19.657 1.00 20.24 19 ALA A N 3
ATOM 1700 C CA . ALA A 1 9 ? 6.665 6.108 -20.791 1.00 4.11 19 ALA A CA 3
ATOM 1701 C C . ALA A 1 9 ? 7.736 6.402 -21.836 1.00 52.24 19 ALA A C 3
ATOM 1702 O O . ALA A 1 9 ? 7.641 5.954 -22.979 1.00 70.22 19 ALA A O 3
ATOM 1709 N N . TYR A 1 10 ? 8.753 7.158 -21.438 1.00 52.34 20 TYR A N 3
ATOM 1710 C CA . TYR A 1 10 ? 9.840 7.515 -22.342 1.00 73.04 20 TYR A CA 3
ATOM 1711 C C . TYR A 1 10 ? 11.196 7.249 -21.696 1.00 33.03 20 TYR A C 3
ATOM 1712 O O . TYR A 1 10 ? 12.126 6.774 -22.348 1.00 74.40 20 TYR A O 3
ATOM 1730 N N . CYS A 1 11 ? 11.300 7.559 -20.408 1.00 24.33 21 CYS A N 3
ATOM 1731 C CA . CYS A 1 11 ? 12.541 7.354 -19.670 1.00 0.11 21 CYS A CA 3
ATOM 1732 C C . CYS A 1 11 ? 12.350 6.324 -18.560 1.00 43.30 21 CYS A C 3
ATOM 1733 O O . CYS A 1 11 ? 13.320 5.808 -18.005 1.00 63.11 21 CYS A O 3
ATOM 1740 N N . ARG A 1 12 ? 11.094 6.031 -18.242 1.00 74.13 22 ARG A N 3
ATOM 1741 C CA . ARG A 1 12 ? 10.775 5.064 -17.199 1.00 3.04 22 ARG A CA 3
ATOM 1742 C C . ARG A 1 12 ? 11.291 5.538 -15.843 1.00 22.30 22 ARG A C 3
ATOM 1743 O O . ARG A 1 12 ? 12.189 4.928 -15.263 1.00 34.43 22 ARG A O 3
ATOM 1764 N N . GLN A 1 13 ? 10.718 6.629 -15.346 1.00 33.23 23 GLN A N 3
ATOM 1765 C CA . GLN A 1 13 ? 11.121 7.184 -14.059 1.00 51.43 23 GLN A CA 3
ATOM 1766 C C . GLN A 1 13 ? 9.953 7.191 -13.079 1.00 33.42 23 GLN A C 3
ATOM 1767 O O . GLN A 1 13 ? 8.941 7.855 -13.307 1.00 32.14 23 GLN A O 3
ATOM 1781 N N . LEU A 1 14 ? 10.099 6.447 -11.988 1.00 32.02 24 LEU A N 3
ATOM 1782 C CA . LEU A 1 14 ? 9.055 6.366 -10.972 1.00 2.34 24 LEU A CA 3
ATOM 1783 C C . LEU A 1 14 ? 8.838 7.721 -10.305 1.00 42.01 24 LEU A C 3
ATOM 1784 O O . LEU A 1 14 ? 9.669 8.178 -9.519 1.00 72.44 24 LEU A O 3
ATOM 1800 N N . ASP A 1 15 ? 7.716 8.358 -10.623 1.00 23.45 25 ASP A N 3
ATOM 1801 C CA . ASP A 1 15 ? 7.388 9.659 -10.052 1.00 71.11 25 ASP A CA 3
ATOM 1802 C C . ASP A 1 15 ? 6.115 9.580 -9.215 1.00 60.21 25 ASP A C 3
ATOM 1803 O O . ASP A 1 15 ? 5.304 8.669 -9.385 1.00 13.34 25 ASP A O 3
ATOM 1812 N N . PHE A 1 16 ? 5.947 10.539 -8.311 1.00 21.24 26 PHE A N 3
ATOM 1813 C CA . PHE A 1 16 ? 4.774 10.577 -7.445 1.00 71.33 26 PHE A CA 3
ATOM 1814 C C . PHE A 1 16 ? 3.629 11.332 -8.114 1.00 71.42 26 PHE A C 3
ATOM 1815 O O . PHE A 1 16 ? 2.466 10.938 -8.010 1.00 42.25 26 PHE A O 3
ATOM 1832 N N . LEU A 1 17 ? 3.966 12.418 -8.800 1.00 52.21 27 LEU A N 3
ATOM 1833 C CA . LEU A 1 17 ? 2.967 13.230 -9.486 1.00 53.04 27 LEU A CA 3
ATOM 1834 C C . LEU A 1 17 ? 3.103 13.096 -11.000 1.00 14.43 27 LEU A C 3
ATOM 1835 O O . LEU A 1 17 ? 3.723 13.924 -11.668 1.00 11.15 27 LEU A O 3
ATOM 1851 N N . PRO A 1 18 ? 2.508 12.031 -11.556 1.00 35.43 28 PRO A N 3
ATOM 1852 C CA . PRO A 1 18 ? 2.546 11.765 -12.997 1.00 33.22 28 PRO A CA 3
ATOM 1853 C C . PRO A 1 18 ? 1.716 12.766 -13.793 1.00 41.31 28 PRO A C 3
ATOM 1854 O O . PRO A 1 18 ? 0.552 13.013 -13.478 1.00 10.34 28 PRO A O 3
ATOM 1865 N N . PHE A 1 19 ? 2.322 13.340 -14.827 1.00 43.02 29 PHE A N 3
ATOM 1866 C CA . PHE A 1 19 ? 1.639 14.316 -15.669 1.00 22.52 29 PHE A CA 3
ATOM 1867 C C . PHE A 1 19 ? 0.826 13.620 -16.757 1.00 43.41 29 PHE A C 3
ATOM 1868 O O . PHE A 1 19 ? 1.382 13.096 -17.723 1.00 55.23 29 PHE A O 3
ATOM 1885 N N . HIS A 1 20 ? -0.493 13.620 -16.593 1.00 22.32 30 HIS A N 3
ATOM 1886 C CA . HIS A 1 20 ? -1.383 12.989 -17.561 1.00 14.23 30 HIS A CA 3
ATOM 1887 C C . HIS A 1 20 ? -1.632 13.911 -18.751 1.00 63.41 30 HIS A C 3
ATOM 1888 O O . HIS A 1 20 ? -2.101 15.038 -18.590 1.00 61.30 30 HIS A O 3
ATOM 1902 N N . CYS A 1 21 ? -1.313 13.424 -19.946 1.00 54.31 31 CYS A N 3
ATOM 1903 C CA . CYS A 1 21 ? -1.500 14.203 -21.164 1.00 13.50 31 CYS A CA 3
ATOM 1904 C C . CYS A 1 21 ? -2.921 14.047 -21.697 1.00 75.22 31 CYS A C 3
ATOM 1905 O O . CYS A 1 21 ? -3.420 12.931 -21.846 1.00 15.44 31 CYS A O 3
ATOM 1912 N N . SER A 1 22 ? -3.568 15.173 -21.984 1.00 24.43 32 SER A N 3
ATOM 1913 C CA . SER A 1 22 ? -4.932 15.161 -22.497 1.00 53.21 32 SER A CA 3
ATOM 1914 C C . SER A 1 22 ? -4.939 15.188 -24.023 1.00 32.15 32 SER A C 3
ATOM 1915 O O . SER A 1 22 ? -5.940 15.544 -24.644 1.00 54.22 32 SER A O 3
ATOM 1923 N N . PHE A 1 23 ? -3.814 14.808 -24.620 1.00 13.54 33 PHE A N 3
ATOM 1924 C CA . PHE A 1 23 ? -3.689 14.789 -26.072 1.00 43.44 33 P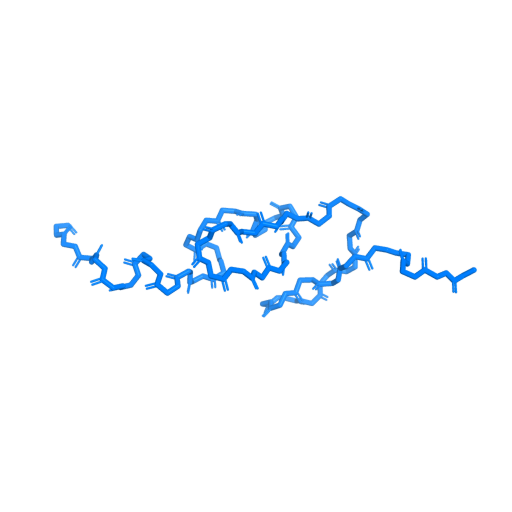HE A CA 3
ATOM 1925 C C . PHE A 1 23 ? -3.411 13.376 -26.576 1.00 33.12 33 PHE A C 3
ATOM 1926 O O . PHE A 1 23 ? -4.045 12.906 -27.521 1.00 63.33 33 PHE A O 3
ATOM 1943 N N . CYS A 1 24 ? -2.460 12.703 -25.938 1.00 4.25 34 CYS A N 3
ATOM 1944 C CA . CYS A 1 24 ? -2.096 11.344 -26.319 1.00 42.03 34 CYS A CA 3
ATOM 1945 C C . CYS A 1 24 ? -2.623 10.334 -25.304 1.00 10.20 34 CYS A C 3
ATOM 1946 O O . CYS A 1 24 ? -2.694 9.138 -25.583 1.00 11.15 34 CYS A O 3
ATOM 1953 N N . ASN A 1 25 ? -2.992 10.826 -24.125 1.00 63.25 35 ASN A N 3
ATOM 1954 C CA . ASN A 1 25 ? -3.512 9.967 -23.068 1.00 73.10 35 ASN A CA 3
ATOM 1955 C C . ASN A 1 25 ? -2.425 9.037 -22.538 1.00 72.43 35 ASN A C 3
ATOM 1956 O O . ASN A 1 25 ? -2.552 7.815 -22.610 1.00 21.32 35 ASN A O 3
ATOM 1967 N N . GLU A 1 26 ? -1.358 9.625 -22.007 1.00 31.45 36 GLU A N 3
ATOM 1968 C CA . GLU A 1 26 ? -0.249 8.848 -21.465 1.00 72.20 36 GLU A CA 3
ATOM 1969 C C . GLU A 1 26 ? 0.380 9.558 -20.270 1.00 1.11 36 GLU A C 3
ATOM 1970 O O . GLU A 1 26 ? 0.282 10.778 -20.137 1.00 41.12 36 GLU A O 3
ATOM 1982 N N . ASP A 1 27 ? 1.025 8.786 -19.403 1.00 24.40 37 ASP A N 3
ATOM 1983 C CA . ASP A 1 27 ? 1.672 9.340 -18.219 1.00 35.52 37 ASP A CA 3
ATOM 1984 C C . ASP A 1 27 ? 3.164 9.542 -18.459 1.00 24.33 37 ASP A C 3
ATOM 1985 O O . ASP A 1 27 ? 3.816 8.724 -19.109 1.00 74.11 37 ASP A O 3
ATOM 1994 N N . PHE A 1 28 ? 3.700 10.637 -17.930 1.00 65.22 38 PHE A N 3
ATOM 1995 C CA . PHE A 1 28 ? 5.116 10.948 -18.089 1.00 24.15 38 PHE A CA 3
ATOM 1996 C C . PHE A 1 28 ? 5.630 11.763 -16.905 1.00 53.34 38 PHE A C 3
ATOM 1997 O O . PHE A 1 28 ? 4.968 12.694 -16.444 1.00 42.04 38 PHE A O 3
ATOM 2014 N N . CYS A 1 29 ? 6.813 11.407 -16.418 1.00 23.31 39 CYS A N 3
ATOM 2015 C CA . CYS A 1 29 ? 7.417 12.103 -15.288 1.00 72.01 39 CYS A CA 3
ATOM 2016 C C . CYS A 1 29 ? 7.413 13.612 -15.514 1.00 44.14 39 CYS A C 3
ATOM 2017 O O . CYS A 1 29 ? 7.342 14.080 -16.651 1.00 33.42 39 CYS A O 3
ATOM 2024 N N . SER A 1 30 ? 7.492 14.369 -14.424 1.00 72.53 40 SER A N 3
ATOM 2025 C CA . SER A 1 30 ? 7.494 15.825 -14.503 1.00 23.42 40 SER A CA 3
ATOM 2026 C C . SER A 1 30 ? 8.575 16.315 -15.461 1.00 41.15 40 SER A C 3
ATOM 2027 O O . SER A 1 30 ? 8.386 17.297 -16.178 1.00 15.24 40 SER A O 3
ATOM 2035 N N . ASN A 1 31 ? 9.710 15.623 -15.468 1.00 73.22 41 ASN A N 3
ATOM 2036 C CA . ASN A 1 31 ? 10.822 15.987 -16.338 1.00 2.31 41 ASN A CA 3
ATOM 2037 C C . ASN A 1 31 ? 10.408 15.926 -17.805 1.00 44.31 41 ASN A C 3
ATOM 2038 O O . ASN A 1 31 ? 10.953 16.643 -18.645 1.00 62.04 41 ASN A O 3
ATOM 2049 N N . HIS A 1 32 ? 9.441 15.066 -18.106 1.00 72.02 42 HIS A N 3
ATOM 2050 C CA . HIS A 1 32 ? 8.952 14.912 -19.472 1.00 23.01 42 HIS A CA 3
ATOM 2051 C C . HIS A 1 32 ? 7.472 15.270 -19.563 1.00 41.31 42 HIS A C 3
ATOM 2052 O O . HIS A 1 32 ? 6.779 14.853 -20.491 1.00 52.31 42 HIS A O 3
ATOM 2066 N N . ARG A 1 33 ? 6.995 16.044 -18.594 1.00 12.30 43 ARG A N 3
ATOM 2067 C CA . ARG A 1 33 ? 5.597 16.457 -18.564 1.00 73.51 43 ARG A CA 3
ATOM 2068 C C . ARG A 1 33 ? 5.206 17.149 -19.866 1.00 42.25 43 ARG A C 3
ATOM 2069 O O . ARG A 1 33 ? 4.101 16.960 -20.376 1.00 34.04 43 ARG A O 3
ATOM 2090 N N . LEU A 1 34 ? 6.120 17.952 -20.400 1.00 51.14 44 LEU A N 3
ATOM 2091 C CA . LEU A 1 34 ? 5.872 18.674 -21.644 1.00 35.15 44 LEU A CA 3
ATOM 2092 C C . LEU A 1 34 ? 5.392 17.725 -22.737 1.00 52.45 44 LEU A C 3
ATOM 2093 O O . LEU A 1 34 ? 5.469 16.505 -22.594 1.00 71.01 44 LEU A O 3
ATOM 2109 N N . LYS A 1 35 ? 4.898 18.294 -23.832 1.00 10.30 45 LYS A N 3
ATOM 2110 C CA . LYS A 1 35 ? 4.409 17.501 -24.953 1.00 74.21 45 LYS A CA 3
ATOM 2111 C C . LYS A 1 35 ? 5.568 16.912 -25.750 1.00 62.11 45 LYS A C 3
ATOM 2112 O O . LYS A 1 35 ? 5.707 15.694 -25.852 1.00 30.51 45 LYS A O 3
ATOM 2131 N N . GLU A 1 36 ? 6.398 17.785 -26.312 1.00 4.24 46 GLU A N 3
ATOM 2132 C CA . GLU A 1 36 ? 7.546 17.350 -27.099 1.00 22.24 46 GLU A CA 3
ATOM 2133 C C . GLU A 1 36 ? 8.426 16.396 -26.296 1.00 4.55 46 GLU A C 3
ATOM 2134 O O . GLU A 1 36 ? 9.089 15.524 -26.858 1.00 4.54 46 GLU A O 3
ATOM 2146 N N . ASP A 1 37 ? 8.428 16.570 -24.978 1.00 74.35 47 ASP A N 3
ATOM 2147 C CA . ASP A 1 37 ? 9.225 15.725 -24.097 1.00 4.31 47 ASP A CA 3
ATOM 2148 C C . ASP A 1 37 ? 8.995 14.249 -24.403 1.00 73.25 47 ASP A C 3
ATOM 2149 O O . ASP A 1 37 ? 9.942 13.496 -24.633 1.00 50.34 47 ASP A O 3
ATOM 2158 N N . HIS A 1 38 ? 7.730 13.840 -24.404 1.00 53.31 48 HIS A N 3
ATOM 2159 C CA . HIS A 1 38 ? 7.374 12.453 -24.682 1.00 4.21 48 HIS A CA 3
ATOM 2160 C C . HIS A 1 38 ? 6.985 12.275 -26.146 1.00 64.13 48 HIS A C 3
ATOM 2161 O O . HIS A 1 38 ? 6.303 11.315 -26.506 1.00 15.15 48 HIS A O 3
ATOM 2175 N N . HIS A 1 39 ? 7.424 13.206 -26.988 1.00 33.02 49 HIS A N 3
ATOM 2176 C CA . HIS A 1 39 ? 7.121 13.151 -28.414 1.00 11.54 49 HIS A CA 3
ATOM 2177 C C . HIS A 1 39 ? 5.626 12.953 -28.644 1.00 71.43 49 HIS A C 3
ATOM 2178 O O . HIS A 1 39 ? 5.211 12.010 -29.320 1.00 44.53 49 HIS A O 3
ATOM 2192 N N . CYS A 1 40 ? 4.821 13.845 -28.078 1.00 11.12 50 CYS A N 3
ATOM 2193 C CA . CYS A 1 40 ? 3.372 13.768 -28.220 1.00 60.22 50 CYS A CA 3
ATOM 2194 C C . CYS A 1 40 ? 2.975 13.650 -29.689 1.00 2.20 50 CYS A C 3
ATOM 2195 O O . CYS A 1 40 ? 3.382 14.463 -30.519 1.00 70.14 50 CYS A O 3
ATOM 2202 N N . ARG A 1 41 ? 2.179 12.633 -30.001 1.00 54.33 51 ARG A N 3
ATOM 2203 C CA . ARG A 1 41 ? 1.727 12.408 -31.369 1.00 44.43 51 ARG A CA 3
ATOM 2204 C C . ARG A 1 41 ? 1.088 13.669 -31.945 1.00 35.52 51 ARG A C 3
ATOM 2205 O O . ARG A 1 41 ? 1.222 13.957 -33.134 1.00 3.12 51 ARG A O 3
ATOM 2226 N N . TRP A 1 42 ? 0.392 14.414 -31.094 1.00 34.42 52 TRP A N 3
ATOM 2227 C CA . TRP A 1 42 ? -0.270 15.642 -31.518 1.00 44.51 52 TRP A CA 3
ATOM 2228 C C . TRP A 1 42 ? 0.741 16.641 -32.071 1.00 52.32 52 TRP A C 3
ATOM 2229 O O . TRP A 1 42 ? 0.487 17.302 -33.079 1.00 43.51 52 TRP A O 3
ATOM 2250 N N . LEU A 1 43 ? 1.886 16.747 -31.407 1.00 24.41 53 LEU A N 3
ATOM 2251 C CA . LEU A 1 43 ? 2.936 17.666 -31.833 1.00 22.30 53 LEU A CA 3
ATOM 2252 C C . LEU A 1 43 ? 3.489 17.266 -33.197 1.00 51.13 53 LEU A C 3
ATOM 2253 O O . LEU A 1 43 ? 3.735 18.117 -34.053 1.00 1.30 53 LEU A O 3
ATOM 2269 N N . LEU A 1 44 ? 3.680 15.966 -33.395 1.00 11.42 54 LEU A N 3
ATOM 2270 C CA . LEU A 1 44 ? 4.201 15.453 -34.657 1.00 25.23 54 LEU A CA 3
ATOM 2271 C C . LEU A 1 44 ? 3.161 15.575 -35.766 1.00 25.12 54 LEU A C 3
ATOM 2272 O O . LEU A 1 44 ? 3.499 15.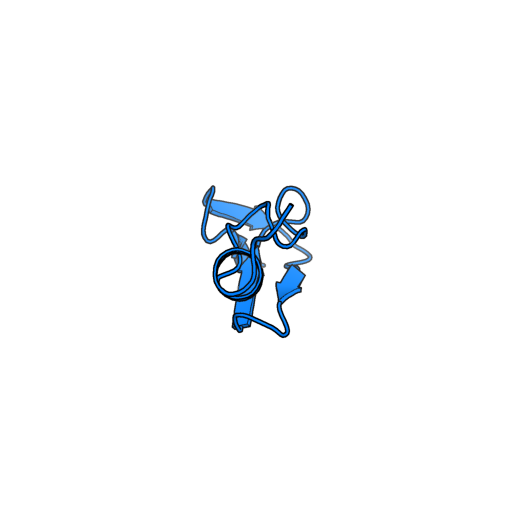841 -36.919 1.00 12.22 54 LEU A O 3
ATOM 2288 N N . GLU A 1 45 ? 1.896 15.380 -35.408 1.00 1.34 55 GLU A N 3
ATOM 2289 C CA . GLU A 1 45 ? 0.807 15.470 -36.373 1.00 41.31 55 GLU A CA 3
ATOM 2290 C C . GLU A 1 45 ? 0.784 16.842 -37.041 1.00 10.21 55 GLU A C 3
ATOM 2291 O O . GLU A 1 45 ? 0.478 16.962 -38.228 1.00 3.43 55 GLU A O 3
ATOM 2303 N N . HIS A 1 46 ? 1.109 17.875 -36.269 1.00 73.14 56 HIS A N 3
ATOM 2304 C CA . HIS A 1 46 ? 1.125 19.239 -36.785 1.00 44.13 56 HIS A CA 3
ATOM 2305 C C . HIS A 1 46 ? 2.554 19.767 -36.878 1.00 52.32 56 HIS A C 3
ATOM 2306 O O . HIS A 1 46 ? 2.905 20.751 -36.228 1.00 14.13 56 HIS A O 3
ATOM 2320 N N . GLU A 1 47 ? 3.373 19.106 -37.690 1.00 54.14 57 GLU A N 3
ATOM 2321 C CA . GLU A 1 47 ? 4.763 19.509 -37.866 1.00 51.21 57 GLU A CA 3
ATOM 2322 C C . GLU A 1 47 ? 4.864 20.739 -38.765 1.00 34.55 57 GLU A C 3
ATOM 2323 O O . GLU A 1 47 ? 5.160 20.628 -39.954 1.00 24.35 57 GLU A O 3
ATOM 2335 N N . GLU A 1 48 ? 4.614 21.909 -38.186 1.00 54.11 58 GLU A N 3
ATOM 2336 C CA . GLU A 1 48 ? 4.675 23.159 -38.935 1.00 33.12 58 GLU A CA 3
ATOM 2337 C C . GLU A 1 48 ? 3.802 23.088 -40.184 1.00 74.23 58 GLU A C 3
ATOM 2338 O O . GLU A 1 48 ? 3.053 22.130 -40.379 1.00 24.31 58 GLU A O 3
ATOM 2350 N N . VAL A 1 49 ? 3.902 24.110 -41.028 1.00 64.35 59 VAL A N 3
ATOM 2351 C CA . VAL A 1 49 ? 3.123 24.164 -42.260 1.00 2.14 59 VAL A CA 3
ATOM 2352 C C . VAL A 1 49 ? 3.687 23.213 -43.309 1.00 73.31 59 VAL A C 3
ATOM 2353 O O . VAL A 1 49 ? 3.079 23.054 -44.367 1.00 33.24 59 VAL A O 3
ATOM 2368 N N . MET A 1 1 ? 4.931 -1.992 -2.130 1.00 4.45 11 MET A N 4
ATOM 2369 C CA . MET A 1 1 ? 4.731 -2.001 -3.574 1.00 45.01 11 MET A CA 4
ATOM 2370 C C . MET A 1 1 ? 3.269 -1.745 -3.922 1.00 54.21 11 MET A C 4
ATOM 2371 O O . MET A 1 1 ? 2.422 -2.627 -3.777 1.00 73.42 11 MET A O 4
ATOM 2385 N N . LEU A 1 2 ? 2.978 -0.533 -4.381 1.00 50.42 12 LEU A N 4
ATOM 2386 C CA . LEU A 1 2 ? 1.617 -0.160 -4.750 1.00 35.21 12 LEU A CA 4
ATOM 2387 C C . LEU A 1 2 ? 1.614 0.764 -5.963 1.00 64.25 12 LEU A C 4
ATOM 2388 O O . LEU A 1 2 ? 2.627 0.907 -6.649 1.00 71.52 12 LEU A O 4
ATOM 2404 N N . ASP A 1 3 ? 0.472 1.390 -6.221 1.00 52.34 13 ASP A N 4
ATOM 2405 C CA . ASP A 1 3 ? 0.339 2.304 -7.350 1.00 74.34 13 ASP A CA 4
ATOM 2406 C C . ASP A 1 3 ? 0.524 3.750 -6.904 1.00 1.54 13 ASP A C 4
ATOM 2407 O O . ASP A 1 3 ? -0.193 4.646 -7.350 1.00 41.03 13 ASP A O 4
ATOM 2416 N N . VAL A 1 4 ? 1.491 3.972 -6.018 1.00 73.13 14 VAL A N 4
ATOM 2417 C CA . VAL A 1 4 ? 1.771 5.310 -5.511 1.00 32.32 14 VAL A CA 4
ATOM 2418 C C . VAL A 1 4 ? 2.592 6.116 -6.511 1.00 12.13 14 VAL A C 4
ATOM 2419 O O . VAL A 1 4 ? 3.687 6.582 -6.198 1.00 71.24 14 VAL A O 4
ATOM 2432 N N . GLY A 1 5 ? 2.054 6.278 -7.716 1.00 62.20 15 GLY A N 4
ATOM 2433 C CA . GLY A 1 5 ? 2.750 7.029 -8.744 1.00 64.12 15 GLY A CA 4
ATOM 2434 C C . GLY A 1 5 ? 2.845 6.270 -10.053 1.00 54.21 15 GLY A C 4
ATOM 2435 O O . GLY A 1 5 ? 2.925 5.042 -10.063 1.00 72.42 15 GLY A O 4
ATOM 2439 N N . LYS A 1 6 ? 2.833 7.002 -11.162 1.00 3.43 16 LYS A N 4
ATOM 2440 C CA . LYS A 1 6 ? 2.918 6.392 -12.483 1.00 53.22 16 LYS A CA 4
ATOM 2441 C C . LYS A 1 6 ? 4.314 6.562 -13.073 1.00 23.23 16 LYS A C 4
ATOM 2442 O O . LYS A 1 6 ? 4.877 7.657 -13.057 1.00 52.10 16 LYS A O 4
ATOM 2461 N N . HIS A 1 7 ? 4.868 5.471 -13.593 1.00 43.45 17 HIS A N 4
ATOM 2462 C CA . HIS A 1 7 ? 6.199 5.501 -14.190 1.00 71.43 17 HIS A CA 4
ATOM 2463 C C . HIS A 1 7 ? 6.134 5.971 -15.640 1.00 52.42 17 HIS A C 4
ATOM 2464 O O . HIS A 1 7 ? 5.246 5.572 -16.394 1.00 51.22 17 HIS A O 4
ATOM 2478 N N . CYS A 1 8 ? 7.079 6.823 -16.024 1.00 21.13 18 CYS A N 4
ATOM 2479 C CA . CYS A 1 8 ? 7.129 7.350 -17.382 1.00 61.52 18 CYS A CA 4
ATOM 2480 C C . CYS A 1 8 ? 7.073 6.219 -18.406 1.00 42.41 18 CYS A C 4
ATOM 2481 O O . CYS A 1 8 ? 7.552 5.114 -18.153 1.00 11.41 18 CYS A O 4
ATOM 2488 N N . ALA A 1 9 ? 6.485 6.505 -19.563 1.00 45.53 19 ALA A N 4
ATOM 2489 C CA . ALA A 1 9 ? 6.369 5.515 -20.626 1.00 72.12 19 ALA A CA 4
ATOM 2490 C C . ALA A 1 9 ? 7.452 5.712 -21.681 1.00 60.14 19 ALA A C 4
ATOM 2491 O O . ALA A 1 9 ? 7.361 5.176 -22.786 1.00 72.01 19 ALA A O 4
ATOM 2498 N N . TYR A 1 10 ? 8.476 6.484 -21.334 1.00 72.24 20 TYR A N 4
ATOM 2499 C CA . TYR A 1 10 ? 9.575 6.754 -22.253 1.00 62.03 20 TYR A CA 4
ATOM 2500 C C . TYR A 1 10 ? 10.922 6.524 -21.574 1.00 52.31 20 TYR A C 4
ATOM 2501 O O . TYR A 1 10 ? 11.850 5.984 -22.176 1.00 44.42 20 TYR A O 4
ATOM 2519 N N . CYS A 1 11 ? 11.020 6.938 -20.315 1.00 62.21 21 CYS A N 4
ATOM 2520 C CA . CYS A 1 11 ? 12.252 6.778 -19.551 1.00 54.23 21 CYS A CA 4
ATOM 2521 C C . CYS A 1 11 ? 12.037 5.847 -18.361 1.00 51.43 21 CYS A C 4
ATOM 2522 O O . CYS A 1 11 ? 12.995 5.377 -17.747 1.00 53.22 21 CYS A O 4
ATOM 2529 N N . ARG A 1 12 ? 10.774 5.586 -18.042 1.00 74.12 22 ARG A N 4
ATOM 2530 C CA . ARG A 1 12 ? 10.433 4.712 -16.926 1.00 13.42 22 ARG A CA 4
ATOM 2531 C C . ARG A 1 12 ? 10.939 5.292 -15.608 1.00 33.30 22 ARG A C 4
ATOM 2532 O O . ARG A 1 12 ? 11.827 4.726 -14.971 1.00 72.32 22 ARG A O 4
ATOM 2553 N N . GLN A 1 13 ? 10.367 6.423 -15.207 1.00 24.34 23 GLN A N 4
ATOM 2554 C CA . GLN A 1 13 ? 10.762 7.079 -13.966 1.00 30.34 23 GLN A CA 4
ATOM 2555 C C . GLN A 1 13 ? 9.584 7.172 -13.001 1.00 24.42 23 GLN A C 4
ATOM 2556 O O . GLN A 1 13 ? 8.571 7.804 -13.301 1.00 32.12 23 GLN A O 4
ATOM 2570 N N . LEU A 1 14 ? 9.724 6.538 -11.842 1.00 24.13 24 LEU A N 4
ATOM 2571 C CA . LEU A 1 14 ? 8.672 6.549 -10.832 1.00 33.32 24 LEU A CA 4
ATOM 2572 C C . LEU A 1 14 ? 8.452 7.957 -10.289 1.00 3.11 24 LEU A C 4
ATOM 2573 O O . LEU A 1 14 ? 9.277 8.480 -9.539 1.00 63.33 24 LEU A O 4
ATOM 2589 N N . ASP A 1 15 ? 7.335 8.565 -10.671 1.00 14.14 25 ASP A N 4
ATOM 2590 C CA . ASP A 1 15 ? 7.004 9.912 -10.220 1.00 5.04 25 ASP A CA 4
ATOM 2591 C C . ASP A 1 15 ? 5.720 9.910 -9.396 1.00 64.10 25 ASP A C 4
ATOM 2592 O O . ASP A 1 15 ? 4.899 9.000 -9.509 1.00 63.54 25 ASP A O 4
ATOM 2601 N N . PHE A 1 16 ? 5.554 10.934 -8.566 1.00 50.42 26 PHE A N 4
ATOM 2602 C CA . PHE A 1 16 ? 4.371 11.050 -7.722 1.00 32.24 26 PHE A CA 4
ATOM 2603 C C . PHE A 1 16 ? 3.244 11.768 -8.459 1.00 23.12 26 PHE A C 4
ATOM 2604 O O . PHE A 1 16 ? 2.072 11.415 -8.320 1.00 42.31 26 PHE A O 4
ATOM 2621 N N . LEU A 1 17 ? 3.607 12.777 -9.242 1.00 45.34 27 LEU A N 4
ATOM 2622 C CA . LEU A 1 17 ? 2.628 13.547 -10.002 1.00 62.32 27 LEU A CA 4
ATOM 2623 C C . LEU A 1 17 ? 2.771 13.284 -11.498 1.00 32.31 27 LEU A C 4
ATOM 2624 O O . LEU A 1 17 ? 3.395 14.051 -12.231 1.00 61.33 27 LEU A O 4
ATOM 2640 N N . PRO A 1 18 ? 2.177 12.175 -11.963 1.00 70.32 28 PRO A N 4
ATOM 2641 C CA . PRO A 1 18 ? 2.221 11.786 -13.376 1.00 3.30 28 PRO A CA 4
ATOM 2642 C C . PRO A 1 18 ? 1.397 12.716 -14.259 1.00 54.40 28 PRO A C 4
ATOM 2643 O O . PRO A 1 18 ? 0.231 12.990 -13.971 1.00 43.52 28 PRO A O 4
ATOM 2654 N N . PHE A 1 19 ? 2.008 13.199 -15.336 1.00 1.03 29 PHE A N 4
ATOM 2655 C CA . PHE A 1 19 ? 1.330 14.099 -16.261 1.00 11.31 29 PHE A CA 4
ATOM 2656 C C . PHE A 1 19 ? 0.511 13.314 -17.281 1.00 51.45 29 PHE A C 4
ATOM 2657 O O . PHE A 1 19 ? 1.063 12.646 -18.156 1.00 23.44 29 PHE A O 4
ATOM 2674 N N . HIS A 1 20 ? -0.810 13.401 -17.163 1.00 73.34 30 HIS A N 4
ATOM 2675 C CA . HIS A 1 20 ? -1.707 12.699 -18.075 1.00 62.12 30 HIS A CA 4
ATOM 2676 C C . HIS A 1 20 ? -1.943 13.516 -19.342 1.00 4.54 30 HIS A C 4
ATOM 2677 O O . HIS A 1 20 ? -2.421 14.650 -19.282 1.00 25.25 30 HIS A O 4
ATOM 2691 N N . CYS A 1 21 ? -1.604 12.935 -20.487 1.00 62.23 31 CYS A N 4
ATOM 2692 C CA . CYS A 1 21 ? -1.777 13.609 -21.768 1.00 71.23 31 CYS A CA 4
ATOM 2693 C C . CYS A 1 21 ? -3.189 13.399 -22.307 1.00 33.41 31 CYS A C 4
ATOM 2694 O O . CYS A 1 21 ? -3.681 12.272 -22.367 1.00 23.53 31 CYS A O 4
ATOM 2701 N N . SER A 1 22 ? -3.836 14.492 -22.698 1.00 73.21 32 SER A N 4
ATOM 2702 C CA . SER A 1 22 ? -5.193 14.428 -23.229 1.00 12.45 32 SER A CA 4
ATOM 2703 C C . SER A 1 22 ? -5.177 14.326 -24.751 1.00 11.33 32 SER A C 4
ATOM 2704 O O . SER A 1 22 ? -6.173 14.617 -25.414 1.00 65.24 32 SER A O 4
ATOM 2712 N N . PHE A 1 23 ? -4.039 13.911 -25.298 1.00 13.25 33 PHE A N 4
ATOM 2713 C CA . PHE A 1 23 ? -3.892 13.771 -26.741 1.00 45.15 33 PHE A CA 4
ATOM 2714 C C . PHE A 1 23 ? -3.591 12.324 -27.120 1.00 32.44 33 PHE A C 4
ATOM 2715 O O . PHE A 1 23 ? -4.205 11.768 -28.031 1.00 33.44 33 PHE A O 4
ATOM 2732 N N . CYS A 1 24 ? -2.642 11.719 -26.414 1.00 22.25 34 CYS A N 4
ATOM 2733 C CA . CYS A 1 24 ? -2.258 10.337 -26.674 1.00 25.21 34 CYS A CA 4
ATOM 2734 C C . CYS A 1 24 ? -2.788 9.410 -25.584 1.00 13.12 34 CYS A C 4
ATOM 2735 O O . CYS A 1 24 ? -2.839 8.194 -25.760 1.00 22.43 34 CYS A O 4
ATOM 2742 N N . ASN A 1 25 ? -3.183 9.995 -24.458 1.00 11.42 35 ASN A N 4
ATOM 2743 C CA . ASN A 1 25 ? -3.710 9.223 -23.339 1.00 21.33 35 ASN A CA 4
ATOM 2744 C C . ASN A 1 25 ? -2.622 8.349 -22.721 1.00 12.21 35 ASN A C 4
ATOM 2745 O O . ASN A 1 25 ? -2.740 7.125 -22.689 1.00 60.22 35 ASN A O 4
ATOM 2756 N N . GLU A 1 26 ? -1.565 8.988 -22.231 1.00 3.52 36 GLU A N 4
ATOM 2757 C CA . GLU A 1 26 ? -0.456 8.269 -21.614 1.00 53.12 36 GLU A CA 4
ATOM 2758 C C . GLU A 1 26 ? 0.163 9.088 -20.486 1.00 4.43 36 GLU A C 4
ATOM 2759 O O . GLU A 1 26 ? 0.088 10.317 -20.483 1.00 3.21 36 GLU A O 4
ATOM 2771 N N . ASP A 1 27 ? 0.775 8.399 -19.529 1.00 34.21 37 ASP A N 4
ATOM 2772 C CA . ASP A 1 27 ? 1.408 9.061 -18.395 1.00 1.34 37 ASP A CA 4
ATOM 2773 C C . ASP A 1 27 ? 2.909 9.209 -18.621 1.00 5.13 37 ASP A C 4
ATOM 2774 O O . ASP A 1 27 ? 3.556 8.317 -19.172 1.00 14.55 37 ASP A O 4
ATOM 2783 N N . PHE A 1 28 ? 3.458 10.341 -18.193 1.00 5.12 38 PHE A N 4
ATOM 2784 C CA . PHE A 1 28 ? 4.884 10.607 -18.350 1.00 74.14 38 PHE A CA 4
ATOM 2785 C C . PHE A 1 28 ? 5.393 11.517 -17.237 1.00 44.41 38 PHE A C 4
ATOM 2786 O O . PHE A 1 28 ? 4.741 12.496 -16.871 1.00 73.45 38 PHE A O 4
ATOM 2803 N N . CYS A 1 29 ? 6.564 11.188 -16.701 1.00 50.32 39 CYS A N 4
ATOM 2804 C CA . CYS A 1 29 ? 7.163 11.974 -15.629 1.00 33.10 39 CYS A CA 4
ATOM 2805 C C . CYS A 1 29 ? 7.182 13.457 -15.987 1.00 42.21 39 CYS A C 4
ATOM 2806 O O . CYS A 1 29 ? 7.099 13.825 -17.159 1.00 24.40 39 CYS A O 4
ATOM 2813 N N . SER A 1 30 ? 7.293 14.305 -14.969 1.00 74.40 40 SER A N 4
ATOM 2814 C CA . SER A 1 30 ? 7.320 15.748 -15.175 1.00 75.13 40 SER A CA 4
ATOM 2815 C C . SER A 1 30 ? 8.397 16.132 -16.185 1.00 54.32 40 SER A C 4
ATOM 2816 O O . SER A 1 30 ? 8.221 17.061 -16.973 1.00 3.04 40 SER A O 4
ATOM 2824 N N . ASN A 1 31 ? 9.512 15.410 -16.155 1.00 72.12 41 ASN A N 4
ATOM 2825 C CA . ASN A 1 31 ? 10.619 15.675 -17.067 1.00 72.31 41 ASN A CA 4
ATOM 2826 C C . ASN A 1 31 ? 10.190 15.470 -18.517 1.00 0.31 41 ASN A C 4
ATOM 2827 O O . ASN A 1 31 ? 10.733 16.093 -19.430 1.00 10.20 41 ASN A O 4
ATOM 2838 N N . HIS A 1 32 ? 9.212 14.594 -18.721 1.00 72.31 42 HIS A N 4
ATOM 2839 C CA . HIS A 1 32 ? 8.709 14.308 -20.060 1.00 34.31 42 HIS A CA 4
ATOM 2840 C C . HIS A 1 32 ? 7.231 14.671 -20.174 1.00 62.20 42 HIS A C 4
ATOM 2841 O O . HIS A 1 32 ? 6.524 14.168 -21.048 1.00 3.31 42 HIS A O 4
ATOM 2855 N N . ARG A 1 33 ? 6.771 15.545 -19.285 1.00 44.32 43 ARG A N 4
ATOM 2856 C CA . ARG A 1 33 ? 5.378 15.974 -19.285 1.00 72.42 43 ARG A CA 4
ATOM 2857 C C . ARG A 1 33 ? 4.997 16.586 -20.630 1.00 2.31 43 ARG A C 4
ATOM 2858 O O . ARG A 1 33 ? 3.894 16.370 -21.133 1.00 14.44 43 ARG A O 4
ATOM 2879 N N . LEU A 1 34 ? 5.917 17.351 -21.207 1.00 2.41 44 LEU A N 4
ATOM 2880 C CA . LEU A 1 34 ? 5.679 17.996 -22.493 1.00 54.35 44 LEU A CA 4
ATOM 2881 C C . LEU A 1 34 ? 5.195 16.985 -23.528 1.00 41.22 44 LEU A C 4
ATOM 2882 O O . LEU A 1 34 ? 5.312 15.775 -23.332 1.00 12.41 44 LEU A O 4
ATOM 2898 N N . LYS A 1 35 ? 4.653 17.489 -24.632 1.00 25.01 45 LYS A N 4
ATOM 2899 C CA . LYS A 1 35 ? 4.155 16.631 -25.700 1.00 41.25 45 LYS A CA 4
ATOM 2900 C C . LYS A 1 35 ? 5.308 15.976 -26.454 1.00 72.42 45 LYS A C 4
ATOM 2901 O O . LYS A 1 35 ? 5.436 14.752 -26.467 1.00 31.21 45 LYS A O 4
ATOM 2920 N N . GLU A 1 36 ? 6.144 16.798 -27.079 1.00 42.25 46 GLU A N 4
ATOM 2921 C CA . GLU A 1 36 ? 7.286 16.296 -27.834 1.00 44.54 46 GLU A CA 4
ATOM 2922 C C . GLU A 1 36 ? 8.184 15.433 -26.953 1.00 70.42 46 GLU A C 4
ATOM 2923 O O . GLU A 1 36 ? 8.846 14.513 -27.435 1.00 40.43 46 GLU A O 4
ATOM 2935 N N . ASP A 1 37 ? 8.201 15.735 -25.660 1.00 11.22 47 ASP A N 4
ATOM 2936 C CA . ASP A 1 37 ? 9.016 14.987 -24.710 1.00 62.11 47 ASP A CA 4
ATOM 2937 C C . ASP A 1 37 ? 8.792 13.486 -24.866 1.00 0.03 47 ASP A C 4
ATOM 2938 O O . ASP A 1 37 ? 9.742 12.720 -25.033 1.00 34.11 47 ASP A O 4
ATOM 2947 N N . HIS A 1 38 ? 7.530 13.072 -24.809 1.00 1.24 48 HIS A N 4
ATOM 2948 C CA . HIS A 1 38 ? 7.181 11.662 -24.943 1.00 0.43 48 HIS A CA 4
ATOM 2949 C C . HIS A 1 38 ? 6.804 11.331 -26.383 1.00 71.24 48 HIS A C 4
ATOM 2950 O O . HIS A 1 38 ? 6.125 10.337 -26.645 1.00 53.53 48 HIS A O 4
ATOM 2964 N N . HIS A 1 39 ? 7.248 12.169 -27.314 1.00 42.14 49 HIS A N 4
ATOM 2965 C CA . HIS A 1 39 ? 6.957 11.965 -28.729 1.00 30.20 49 HIS A CA 4
ATOM 2966 C C . HIS A 1 39 ? 5.463 11.748 -28.950 1.00 61.23 49 HIS A C 4
ATOM 2967 O O . HIS A 1 39 ? 5.050 10.739 -29.522 1.00 73.25 49 HIS A O 4
ATOM 2981 N N . CYS A 1 40 ? 4.658 12.700 -28.493 1.00 14.43 50 CYS A N 4
ATOM 2982 C CA . CYS A 1 40 ? 3.210 12.614 -28.639 1.00 74.20 50 CYS A CA 4
ATOM 2983 C C . CYS A 1 40 ? 2.825 12.339 -30.090 1.00 20.11 50 CYS A C 4
ATOM 2984 O O . CYS A 1 40 ? 3.209 13.079 -30.996 1.00 24.04 50 CYS A O 4
ATOM 2991 N N . ARG A 1 41 ? 2.064 11.270 -30.302 1.00 50.32 51 ARG A N 4
ATOM 2992 C CA . ARG A 1 41 ? 1.628 10.897 -31.642 1.00 71.14 51 ARG A CA 4
ATOM 2993 C C . ARG A 1 41 ? 0.951 12.072 -32.341 1.00 13.30 51 ARG A C 4
ATOM 2994 O O . ARG A 1 41 ? 1.085 12.248 -33.552 1.00 2.52 51 ARG A O 4
ATOM 3015 N N . TRP A 1 42 ? 0.223 12.872 -31.570 1.00 1.20 52 TRP A N 4
ATOM 3016 C CA . TRP A 1 42 ? -0.476 14.031 -32.115 1.00 63.41 52 TRP A CA 4
ATOM 3017 C C . TRP A 1 42 ? 0.505 15.007 -32.755 1.00 23.21 52 TRP A C 4
ATOM 3018 O O . TRP A 1 42 ? 0.228 15.579 -33.810 1.00 62.21 52 TRP A O 4
ATOM 3039 N N . LEU A 1 43 ? 1.652 15.193 -32.111 1.00 43.13 53 LEU A N 4
ATOM 3040 C CA . LEU A 1 43 ? 2.676 16.101 -32.619 1.00 35.15 53 LEU A CA 4
ATOM 3041 C C . LEU A 1 43 ? 3.247 15.594 -33.939 1.00 1.03 53 LEU A C 4
ATOM 3042 O O . LEU A 1 43 ? 3.551 16.379 -34.838 1.00 72.23 53 LEU A O 4
ATOM 3058 N N . LEU A 1 44 ? 3.389 14.278 -34.049 1.00 63.13 54 LEU A N 4
ATOM 3059 C CA . LEU A 1 44 ? 3.922 13.665 -35.261 1.00 44.01 54 LEU A CA 4
ATOM 3060 C C . LEU A 1 44 ? 2.914 13.750 -36.403 1.00 25.22 54 LEU A C 4
ATOM 3061 O O . LEU A 1 44 ? 3.223 14.263 -37.478 1.00 73.50 54 LEU A O 4
ATOM 3077 N N . GLU A 1 45 ? 1.709 13.245 -36.160 1.00 12.22 55 GLU A N 4
ATOM 3078 C CA . GLU A 1 45 ? 0.656 13.266 -37.168 1.00 75.30 55 GLU A CA 4
ATOM 3079 C C . GLU A 1 45 ? 0.333 14.697 -37.589 1.00 64.53 55 GLU A C 4
ATOM 3080 O O . GLU A 1 45 ? 0.036 14.961 -38.755 1.00 22.42 55 GLU A O 4
ATOM 3092 N N . HIS A 1 46 ? 0.394 15.617 -36.632 1.00 71.10 56 HIS A N 4
ATOM 3093 C CA . HIS A 1 46 ? 0.109 17.021 -36.903 1.00 13.52 56 HIS A CA 4
ATOM 3094 C C . HIS A 1 46 ? 1.298 17.900 -36.525 1.00 72.24 56 HIS A C 4
ATOM 3095 O O . HIS A 1 46 ? 1.305 18.530 -35.468 1.00 74.25 56 HIS A O 4
ATOM 3109 N N . GLU A 1 47 ? 2.301 17.935 -37.396 1.00 45.25 57 GLU A N 4
ATOM 3110 C CA . GLU A 1 47 ? 3.496 18.735 -37.152 1.00 50.15 57 GLU A CA 4
ATOM 3111 C C . GLU A 1 47 ? 3.514 19.972 -38.046 1.00 2.22 57 GLU A C 4
ATOM 3112 O O . GLU A 1 47 ? 3.817 19.886 -39.235 1.00 44.32 57 GLU A O 4
ATOM 3124 N N . GLU A 1 48 ? 3.187 21.121 -37.463 1.00 34.04 58 GLU A N 4
ATOM 3125 C CA . GLU A 1 48 ? 3.164 22.375 -38.206 1.00 50.21 58 GLU A CA 4
ATOM 3126 C C . GLU A 1 48 ? 4.571 22.775 -38.642 1.00 12.05 58 GLU A C 4
ATOM 3127 O O . GLU A 1 48 ? 5.544 22.544 -37.924 1.00 1.53 58 GLU A O 4
ATOM 3139 N N . VAL A 1 49 ? 4.670 23.375 -39.823 1.00 50.43 59 VAL A N 4
ATOM 3140 C CA . VAL A 1 49 ? 5.957 23.808 -40.355 1.00 54.24 59 VAL A CA 4
ATOM 3141 C C . VAL A 1 49 ? 6.507 24.992 -39.568 1.00 31.12 59 VAL A C 4
ATOM 3142 O O . VAL A 1 49 ? 6.866 24.826 -38.403 1.00 63.23 59 VAL A O 4
ATOM 3157 N N . MET A 1 1 ? -5.365 -1.006 -5.898 1.00 64.45 11 MET A N 5
ATOM 3158 C CA . MET A 1 1 ? -4.067 -0.654 -6.463 1.00 71.25 11 MET A CA 5
ATOM 3159 C C . MET A 1 1 ? -3.415 0.472 -5.668 1.00 32.15 11 MET A C 5
ATOM 3160 O O . MET A 1 1 ? -4.052 1.094 -4.816 1.00 74.14 11 MET A O 5
ATOM 3174 N N . LEU A 1 2 ? -2.143 0.729 -5.949 1.00 4.13 12 LEU A N 5
ATOM 3175 C CA . LEU A 1 2 ? -1.404 1.781 -5.258 1.00 60.15 12 LEU A CA 5
ATOM 3176 C C . LEU A 1 2 ? -0.484 2.522 -6.223 1.00 5.55 12 LEU A C 5
ATOM 3177 O O . LEU A 1 2 ? 0.471 1.951 -6.749 1.00 24.44 12 LEU A O 5
ATOM 3193 N N . ASP A 1 3 ? -0.776 3.799 -6.448 1.00 30.52 13 ASP A N 5
ATOM 3194 C CA . ASP A 1 3 ? 0.027 4.620 -7.346 1.00 42.00 13 ASP A CA 5
ATOM 3195 C C . ASP A 1 3 ? 1.027 5.465 -6.562 1.00 33.41 13 ASP A C 5
ATOM 3196 O O . ASP A 1 3 ? 0.929 6.691 -6.530 1.00 53.42 13 ASP A O 5
ATOM 3205 N N . VAL A 1 4 ? 1.988 4.799 -5.929 1.00 50.41 14 VAL A N 5
ATOM 3206 C CA . VAL A 1 4 ? 3.006 5.488 -5.145 1.00 13.52 14 VAL A CA 5
ATOM 3207 C C . VAL A 1 4 ? 4.139 5.990 -6.033 1.00 75.45 14 VAL A C 5
ATOM 3208 O O . VAL A 1 4 ? 5.306 5.675 -5.806 1.00 32.11 14 VAL A O 5
ATOM 3221 N N . GLY A 1 5 ? 3.785 6.773 -7.048 1.00 63.02 15 GLY A N 5
ATOM 3222 C CA . GLY A 1 5 ? 4.784 7.306 -7.956 1.00 52.04 15 GLY A CA 5
ATOM 3223 C C . GLY A 1 5 ? 4.827 6.559 -9.274 1.00 74.34 15 GLY A C 5
ATOM 3224 O O . GLY A 1 5 ? 4.966 5.336 -9.299 1.00 73.45 15 GLY A O 5
ATOM 3228 N N . LYS A 1 6 ? 4.705 7.294 -10.374 1.00 41.51 16 LYS A N 5
ATOM 3229 C CA . LYS A 1 6 ? 4.730 6.695 -11.703 1.00 70.00 16 LYS A CA 5
ATOM 3230 C C . LYS A 1 6 ? 6.054 6.982 -12.405 1.00 34.14 16 LYS A C 5
ATOM 3231 O O . LYS A 1 6 ? 6.589 8.087 -12.314 1.00 52.32 16 LYS A O 5
ATOM 3250 N N . HIS A 1 7 ? 6.576 5.980 -13.105 1.00 43.31 17 HIS A N 5
ATOM 3251 C CA . HIS A 1 7 ? 7.837 6.126 -13.824 1.00 52.53 17 HIS A CA 5
ATOM 3252 C C . HIS A 1 7 ? 7.595 6.608 -15.252 1.00 23.12 17 HIS A C 5
ATOM 3253 O O . HIS A 1 7 ? 6.671 6.151 -15.924 1.00 73.53 17 HIS A O 5
ATOM 3267 N N . CYS A 1 8 ? 8.432 7.534 -15.708 1.00 72.02 18 CYS A N 5
ATOM 3268 C CA . CYS A 1 8 ? 8.309 8.079 -17.055 1.00 22.12 18 CYS A CA 5
ATOM 3269 C C . CYS A 1 8 ? 8.242 6.960 -18.090 1.00 42.14 18 CYS A C 5
ATOM 3270 O O . CYS A 1 8 ? 8.856 5.907 -17.922 1.00 34.34 18 CYS A O 5
ATOM 3277 N N . ALA A 1 9 ? 7.493 7.197 -19.162 1.00 51.40 19 ALA A N 5
ATOM 3278 C CA . ALA A 1 9 ? 7.347 6.212 -20.226 1.00 23.31 19 ALA A CA 5
ATOM 3279 C C . ALA A 1 9 ? 8.302 6.503 -21.379 1.00 10.13 19 ALA A C 5
ATOM 3280 O O . ALA A 1 9 ? 8.132 5.987 -22.484 1.00 0.33 19 ALA A O 5
ATOM 3287 N N . TYR A 1 10 ? 9.305 7.333 -21.114 1.00 62.35 20 TYR A N 5
ATOM 3288 C CA . TYR A 1 10 ? 10.285 7.695 -22.131 1.00 42.23 20 TYR A CA 5
ATOM 3289 C C . TYR A 1 10 ? 11.706 7.543 -21.597 1.00 62.33 20 TYR A C 5
ATOM 3290 O O . TYR A 1 10 ? 12.587 7.023 -22.282 1.00 64.34 20 TYR A O 5
ATOM 3308 N N . CYS A 1 11 ? 11.921 8.000 -20.368 1.00 64.42 21 CYS A N 5
ATOM 3309 C CA . CYS A 1 11 ? 13.234 7.915 -19.739 1.00 50.14 21 CYS A CA 5
ATOM 3310 C C . CYS A 1 11 ? 13.209 6.953 -18.555 1.00 13.52 21 CYS A C 5
ATOM 3311 O O . CYS A 1 11 ? 14.255 6.530 -18.063 1.00 41.32 21 CYS A O 5
ATOM 3318 N N . ARG A 1 12 ? 12.007 6.613 -18.102 1.00 34.30 22 ARG A N 5
ATOM 3319 C CA . ARG A 1 12 ? 11.845 5.702 -16.975 1.00 14.10 22 ARG A CA 5
ATOM 3320 C C . ARG A 1 12 ? 12.441 6.299 -15.704 1.00 12.14 22 ARG A C 5
ATOM 3321 O O . ARG A 1 12 ? 13.424 5.788 -15.169 1.00 63.31 22 ARG A O 5
ATOM 3342 N N . GLN A 1 13 ? 11.839 7.384 -15.226 1.00 74.43 23 GLN A N 5
ATOM 3343 C CA . GLN A 1 13 ? 12.311 8.050 -14.019 1.00 2.32 23 GLN A CA 5
ATOM 3344 C C . GLN A 1 13 ? 11.234 8.050 -12.940 1.00 33.05 23 GLN A C 5
ATOM 3345 O O . GLN A 1 13 ? 10.166 8.639 -13.113 1.00 40.21 23 GLN A O 5
ATOM 3359 N N . LEU A 1 14 ? 11.520 7.385 -11.825 1.00 54.35 24 LEU A N 5
ATOM 3360 C CA . LEU A 1 14 ? 10.575 7.308 -10.717 1.00 35.31 24 LEU A CA 5
ATOM 3361 C C . LEU A 1 14 ? 10.303 8.691 -10.135 1.00 2.31 24 LEU A C 5
ATOM 3362 O O . LEU A 1 14 ? 11.157 9.272 -9.465 1.00 2.31 24 LEU A O 5
ATOM 3378 N N . ASP A 1 15 ? 9.109 9.212 -10.393 1.00 52.25 25 ASP A N 5
ATOM 3379 C CA . ASP A 1 15 ? 8.723 10.526 -9.893 1.00 2.45 25 ASP A CA 5
ATOM 3380 C C . ASP A 1 15 ? 7.541 10.417 -8.935 1.00 10.34 25 ASP A C 5
ATOM 3381 O O . ASP A 1 15 ? 6.764 9.464 -8.997 1.00 11.31 25 ASP A O 5
ATOM 3390 N N . PHE A 1 16 ? 7.412 11.399 -8.048 1.00 72.11 26 PHE A N 5
ATOM 3391 C CA . PHE A 1 16 ? 6.326 11.412 -7.075 1.00 54.32 26 PHE A CA 5
ATOM 3392 C C . PHE A 1 16 ? 5.066 12.032 -7.674 1.00 63.45 26 PHE A C 5
ATOM 3393 O O . PHE A 1 16 ? 3.953 11.564 -7.429 1.00 4.31 26 PHE A O 5
ATOM 3410 N N . LEU A 1 17 ? 5.250 13.086 -8.461 1.00 51.30 27 LEU A N 5
ATOM 3411 C CA . LEU A 1 17 ? 4.129 13.771 -9.096 1.00 4.51 27 LEU A CA 5
ATOM 3412 C C . LEU A 1 17 ? 4.133 13.540 -10.604 1.00 2.04 27 LEU A C 5
ATOM 3413 O O . LEU A 1 17 ? 4.623 14.360 -11.381 1.00 73.40 27 LEU A O 5
ATOM 3429 N N . PRO A 1 18 ? 3.573 12.398 -11.029 1.00 33.14 28 PRO A N 5
ATOM 3430 C CA . PRO A 1 18 ? 3.496 12.033 -12.446 1.00 45.24 28 PRO A CA 5
ATOM 3431 C C . PRO A 1 18 ? 2.521 12.914 -13.220 1.00 4.21 28 PRO A C 5
ATOM 3432 O O . PRO A 1 18 ? 1.376 13.101 -12.808 1.00 24.35 28 PRO A O 5
ATOM 3443 N N . PHE A 1 19 ? 2.982 13.454 -14.344 1.00 21.44 29 PHE A N 5
ATOM 3444 C CA . PHE A 1 19 ? 2.150 14.316 -15.175 1.00 21.21 29 PHE A CA 5
ATOM 3445 C C . PHE A 1 19 ? 1.337 13.492 -16.169 1.00 41.24 29 PHE A C 5
ATOM 3446 O O . PHE A 1 19 ? 1.883 12.927 -17.118 1.00 10.32 29 PHE A O 5
ATOM 3463 N N . HIS A 1 20 ? 0.028 13.428 -15.945 1.00 44.13 30 HIS A N 5
ATOM 3464 C CA . HIS A 1 20 ? -0.861 12.674 -16.821 1.00 72.22 30 HIS A CA 5
ATOM 3465 C C . HIS A 1 20 ? -1.287 13.517 -18.019 1.00 71.24 30 HIS A C 5
ATOM 3466 O O . HIS A 1 20 ? -1.843 14.604 -17.861 1.00 34.24 30 HIS A O 5
ATOM 3480 N N . CYS A 1 21 ? -1.022 13.009 -19.218 1.00 63.13 31 CYS A N 5
ATOM 3481 C CA . CYS A 1 21 ? -1.376 13.715 -20.444 1.00 21.33 31 CYS A CA 5
ATOM 3482 C C . CYS A 1 21 ? -2.814 13.409 -20.851 1.00 15.40 31 CYS A C 5
ATOM 3483 O O . CYS A 1 21 ? -3.218 12.249 -20.920 1.00 61.52 31 CYS A O 5
ATOM 3490 N N . SER A 1 22 ? -3.583 14.460 -21.120 1.00 32.04 32 SER A N 5
ATOM 3491 C CA . SER A 1 22 ? -4.978 14.305 -21.517 1.00 2.14 32 SER A CA 5
ATOM 3492 C C . SER A 1 22 ? -5.109 14.270 -23.036 1.00 54.12 32 SER A C 5
ATOM 3493 O O . SER A 1 22 ? -6.182 14.525 -23.584 1.00 72.40 32 SER A O 5
ATOM 3501 N N . PHE A 1 23 ? -4.010 13.953 -23.712 1.00 22.12 33 PHE A N 5
ATOM 3502 C CA . PHE A 1 23 ? -4.000 13.885 -25.168 1.00 54.24 33 PHE A CA 5
ATOM 3503 C C . PHE A 1 23 ? -3.655 12.477 -25.645 1.00 41.42 33 PHE A C 5
ATOM 3504 O O . PHE A 1 23 ? -4.322 11.924 -26.520 1.00 15.33 33 PHE A O 5
ATOM 3521 N N . CYS A 1 24 ? -2.607 11.903 -25.064 1.00 43.24 34 CYS A N 5
ATOM 3522 C CA . CYS A 1 24 ? -2.170 10.561 -25.429 1.00 31.11 34 CYS A CA 5
ATOM 3523 C C . CYS A 1 24 ? -2.511 9.560 -24.328 1.00 50.33 34 CYS A C 5
ATOM 3524 O O . CYS A 1 24 ? -2.462 8.349 -24.540 1.00 13.44 34 CYS A O 5
ATOM 3531 N N . ASN A 1 25 ? -2.856 10.077 -23.153 1.00 74.53 35 ASN A N 5
ATOM 3532 C CA . ASN A 1 25 ? -3.205 9.229 -22.019 1.00 34.10 35 ASN A CA 5
ATOM 3533 C C . ASN A 1 25 ? -1.991 8.445 -21.532 1.00 23.22 35 ASN A C 5
ATOM 3534 O O . ASN A 1 25 ? -1.995 7.214 -21.529 1.00 1.33 35 ASN A O 5
ATOM 3545 N N . GLU A 1 26 ? -0.953 9.167 -21.120 1.00 70.25 36 GLU A N 5
ATOM 3546 C CA . GLU A 1 26 ? 0.268 8.538 -20.631 1.00 44.14 36 GLU A CA 5
ATOM 3547 C C . GLU A 1 26 ? 0.925 9.393 -19.551 1.00 63.23 36 GLU A C 5
ATOM 3548 O O . GLU A 1 26 ? 0.798 10.617 -19.551 1.00 1.32 36 GLU A O 5
ATOM 3560 N N . ASP A 1 27 ? 1.627 8.738 -18.633 1.00 1.11 37 ASP A N 5
ATOM 3561 C CA . ASP A 1 27 ? 2.305 9.437 -17.547 1.00 31.31 37 ASP A CA 5
ATOM 3562 C C . ASP A 1 27 ? 3.781 9.645 -17.872 1.00 53.13 37 ASP A C 5
ATOM 3563 O O . ASP A 1 27 ? 4.421 8.786 -18.479 1.00 54.24 37 ASP A O 5
ATOM 3572 N N . PHE A 1 28 ? 4.315 10.792 -17.465 1.00 72.13 38 PHE A N 5
ATOM 3573 C CA . PHE A 1 28 ? 5.715 11.114 -17.715 1.00 52.43 38 PHE A CA 5
ATOM 3574 C C . PHE A 1 28 ? 6.265 12.030 -16.626 1.00 12.41 38 PHE A C 5
ATOM 3575 O O . PHE A 1 28 ? 5.572 12.927 -16.144 1.00 73.11 38 PHE A O 5
ATOM 3592 N N . CYS A 1 29 ? 7.515 11.798 -16.242 1.00 24.14 39 CYS A N 5
ATOM 3593 C CA . CYS A 1 29 ? 8.160 12.600 -15.209 1.00 21.22 39 CYS A CA 5
ATOM 3594 C C . CYS A 1 29 ? 8.001 14.090 -15.498 1.00 70.43 39 CYS A C 5
ATOM 3595 O O . CYS A 1 29 ? 7.775 14.490 -16.640 1.00 74.01 39 CYS A O 5
ATOM 3602 N N . SER A 1 30 ? 8.121 14.905 -14.456 1.00 2.51 40 SER A N 5
ATOM 3603 C CA . SER A 1 30 ? 7.987 16.351 -14.597 1.00 24.31 40 SER A CA 5
ATOM 3604 C C . SER A 1 30 ? 8.895 16.875 -15.706 1.00 34.40 40 SER A C 5
ATOM 3605 O O . SER A 1 30 ? 8.472 17.669 -16.545 1.00 2.23 40 SER A O 5
ATOM 3613 N N . ASN A 1 31 ? 10.145 16.423 -15.702 1.00 75.23 41 ASN A N 5
ATOM 3614 C CA . ASN A 1 31 ? 11.113 16.846 -16.707 1.00 61.23 41 ASN A CA 5
ATOM 3615 C C . ASN A 1 31 ? 10.575 16.608 -18.115 1.00 64.21 41 ASN A C 5
ATOM 3616 O O . ASN A 1 31 ? 10.952 17.301 -19.061 1.00 11.14 41 ASN A O 5
ATOM 3627 N N . HIS A 1 32 ? 9.692 15.623 -18.247 1.00 2.13 42 HIS A N 5
ATOM 3628 C CA . HIS A 1 32 ? 9.101 15.294 -19.539 1.00 1.00 42 HIS A CA 5
ATOM 3629 C C . HIS A 1 32 ? 7.597 15.548 -19.529 1.00 12.32 42 HIS A C 5
ATOM 3630 O O . HIS A 1 32 ? 6.858 14.992 -20.341 1.00 60.32 42 HIS A O 5
ATOM 3644 N N . ARG A 1 33 ? 7.150 16.392 -18.604 1.00 23.53 43 ARG A N 5
ATOM 3645 C CA . ARG A 1 33 ? 5.734 16.718 -18.487 1.00 22.53 43 ARG A CA 5
ATOM 3646 C C . ARG A 1 33 ? 5.210 17.335 -19.780 1.00 32.11 43 ARG A C 5
ATOM 3647 O O . ARG A 1 33 ? 4.062 17.112 -20.166 1.00 73.42 43 ARG A O 5
ATOM 3668 N N . LEU A 1 34 ? 6.058 18.112 -20.444 1.00 54.24 44 LEU A N 5
ATOM 3669 C CA . LEU A 1 34 ? 5.680 18.763 -21.694 1.00 62.13 44 LEU A CA 5
ATOM 3670 C C . LEU A 1 34 ? 5.166 17.743 -22.705 1.00 52.13 44 LEU A C 5
ATOM 3671 O O . LEU A 1 34 ? 5.293 16.535 -22.505 1.00 22.01 44 LEU A O 5
ATOM 3687 N N . LYS A 1 35 ? 4.586 18.237 -23.794 1.00 12.53 45 LYS A N 5
ATOM 3688 C CA . LYS A 1 35 ? 4.055 17.371 -24.839 1.00 71.21 45 LYS A CA 5
ATOM 3689 C C . LYS A 1 35 ? 5.182 16.776 -25.677 1.00 70.03 45 LYS A C 5
ATOM 3690 O O . LYS A 1 35 ? 5.363 15.560 -25.715 1.00 63.50 45 LYS A O 5
ATOM 3709 N N . GLU A 1 36 ? 5.937 17.642 -26.346 1.00 54.22 46 GLU A N 5
ATOM 3710 C CA . GLU A 1 36 ? 7.046 17.201 -27.183 1.00 23.32 46 GLU A CA 5
ATOM 3711 C C . GLU A 1 36 ? 8.018 16.336 -26.385 1.00 63.25 46 GLU A C 5
ATOM 3712 O O . GLU A 1 36 ? 8.676 15.453 -26.936 1.00 75.54 46 GLU A O 5
ATOM 3724 N N . ASP A 1 37 ? 8.104 16.597 -25.086 1.00 11.12 47 ASP A N 5
ATOM 3725 C CA . ASP A 1 37 ? 8.995 15.843 -24.211 1.00 53.14 47 ASP A CA 5
ATOM 3726 C C . ASP A 1 37 ? 8.804 14.342 -24.405 1.00 13.01 47 ASP A C 5
ATOM 3727 O O . ASP A 1 37 ? 9.763 13.610 -24.652 1.00 52.33 47 ASP A O 5
ATOM 3736 N N . HIS A 1 38 ? 7.559 13.889 -24.289 1.00 43.24 48 HIS A N 5
ATOM 3737 C CA . HIS A 1 38 ? 7.242 12.475 -24.451 1.00 63.31 48 HIS A CA 5
ATOM 3738 C C . HIS A 1 38 ? 6.767 12.183 -25.871 1.00 40.44 48 HIS A C 5
ATOM 3739 O O . HIS A 1 38 ? 6.109 11.173 -26.122 1.00 11.02 48 HIS A O 5
ATOM 3753 N N . HIS A 1 39 ? 7.104 13.075 -26.798 1.00 11.23 49 HIS A N 5
ATOM 3754 C CA . HIS A 1 39 ? 6.711 12.914 -28.193 1.00 62.41 49 HIS A CA 5
ATOM 3755 C C . HIS A 1 39 ? 5.223 12.598 -28.306 1.00 13.24 49 HIS A C 5
ATOM 3756 O O . HIS A 1 39 ? 4.835 11.582 -28.882 1.00 34.51 49 HIS A O 5
ATOM 3770 N N . CYS A 1 40 ? 4.393 13.476 -27.751 1.00 24.22 50 CYS A N 5
ATOM 3771 C CA . CYS A 1 40 ? 2.948 13.291 -27.787 1.00 53.22 50 CYS A CA 5
ATOM 3772 C C . CYS A 1 40 ? 2.467 13.038 -29.213 1.00 64.23 50 CYS A C 5
ATOM 3773 O O . CYS A 1 40 ? 2.847 13.750 -30.143 1.00 0.22 50 CYS A O 5
ATOM 3780 N N . ARG A 1 41 ? 1.630 12.019 -29.378 1.00 23.34 51 ARG A N 5
ATOM 3781 C CA . ARG A 1 41 ? 1.099 11.671 -30.690 1.00 33.43 51 ARG A CA 5
ATOM 3782 C C . ARG A 1 41 ? 0.424 12.875 -31.340 1.00 32.21 51 ARG A C 5
ATOM 3783 O O . ARG A 1 41 ? 0.492 13.055 -32.556 1.00 14.13 51 ARG A O 5
ATOM 3804 N N . TRP A 1 42 ? -0.227 13.694 -30.522 1.00 44.41 52 TRP A N 5
ATOM 3805 C CA . TRP A 1 42 ? -0.915 14.881 -31.018 1.00 5.21 52 TRP A CA 5
ATOM 3806 C C . TRP A 1 42 ? 0.047 15.792 -31.773 1.00 1.21 52 TRP A C 5
ATOM 3807 O O . TRP A 1 42 ? -0.272 16.288 -32.855 1.00 24.15 52 TRP A O 5
ATOM 3828 N N . LEU A 1 43 ? 1.225 16.009 -31.197 1.00 54.13 53 LEU A N 5
ATOM 3829 C CA . LEU A 1 43 ? 2.234 16.861 -31.817 1.00 13.11 53 LEU A CA 5
ATOM 3830 C C . LEU A 1 43 ? 2.634 16.323 -33.187 1.00 10.11 53 LEU A C 5
ATOM 3831 O O . LEU A 1 43 ? 2.827 17.087 -34.134 1.00 2.13 53 LEU A O 5
ATOM 3847 N N . LEU A 1 44 ? 2.755 15.004 -33.286 1.00 71.03 54 LEU A N 5
ATOM 3848 C CA . LEU A 1 44 ? 3.130 14.362 -34.542 1.00 11.53 54 LEU A CA 5
ATOM 3849 C C . LEU A 1 44 ? 1.982 14.416 -35.545 1.00 20.03 54 LEU A C 5
ATOM 3850 O O . LEU A 1 44 ? 2.202 14.569 -36.746 1.00 12.43 54 LEU A O 5
ATOM 3866 N N . GLU A 1 45 ? 0.758 14.290 -35.042 1.00 54.44 55 GLU A N 5
ATOM 3867 C CA . GLU A 1 45 ? -0.425 14.326 -35.895 1.00 64.04 55 GLU A CA 5
ATOM 3868 C C . GLU A 1 45 ? -0.494 15.637 -36.674 1.00 74.50 55 GLU A C 5
ATOM 3869 O O . GLU A 1 45 ? -0.907 15.661 -37.834 1.00 50.21 55 GLU A O 5
ATOM 3881 N N . HIS A 1 46 ? -0.089 16.725 -36.027 1.00 63.32 56 HIS A N 5
ATOM 3882 C CA . HIS A 1 46 ? -0.105 18.040 -36.658 1.00 61.32 56 HIS A CA 5
ATOM 3883 C C . HIS A 1 46 ? 1.312 18.508 -36.975 1.00 23.14 56 HIS A C 5
ATOM 3884 O O . HIS A 1 46 ? 1.850 19.386 -36.301 1.00 0.11 56 HIS A O 5
ATOM 3898 N N . GLU A 1 47 ? 1.911 17.915 -38.003 1.00 32.11 57 GLU A N 5
ATOM 3899 C CA . GLU A 1 47 ? 3.266 18.271 -38.406 1.00 40.12 57 GLU A CA 5
ATOM 3900 C C . GLU A 1 47 ? 3.255 19.468 -39.353 1.00 1.13 57 GLU A C 5
ATOM 3901 O O . GLU A 1 47 ? 3.282 19.308 -40.572 1.00 61.43 57 GLU A O 5
ATOM 3913 N N . GLU A 1 48 ? 3.215 20.667 -38.780 1.00 53.34 58 GLU A N 5
ATOM 3914 C CA . GLU A 1 48 ? 3.199 21.891 -39.573 1.00 54.10 58 GLU A CA 5
ATOM 3915 C C . GLU A 1 48 ? 4.468 22.013 -40.412 1.00 34.22 58 GLU A C 5
ATOM 3916 O O . GLU A 1 48 ? 5.569 21.736 -39.936 1.00 33.20 58 GLU A O 5
ATOM 3928 N N . VAL A 1 49 ? 4.305 22.429 -41.664 1.00 32.32 59 VAL A N 5
ATOM 3929 C CA . VAL A 1 49 ? 5.436 22.588 -42.570 1.00 21.13 59 VAL A CA 5
ATOM 3930 C C . VAL A 1 49 ? 6.346 23.724 -42.118 1.00 3.32 59 VAL A C 5
ATOM 3931 O O . VAL A 1 49 ? 7.194 23.509 -41.253 1.00 41.50 59 VAL A O 5
ATOM 3946 N N . MET A 1 1 ? 1.052 -3.955 -5.850 1.00 11.15 11 MET A N 6
ATOM 3947 C CA . MET A 1 1 ? 0.692 -3.097 -6.972 1.00 73.04 11 MET A CA 6
ATOM 3948 C C . MET A 1 1 ? -0.297 -2.019 -6.538 1.00 62.52 11 MET A C 6
ATOM 3949 O O . MET A 1 1 ? -1.504 -2.258 -6.477 1.00 63.21 11 MET A O 6
ATOM 3963 N N . LEU A 1 2 ? 0.222 -0.834 -6.237 1.00 74.12 12 LEU A N 6
ATOM 3964 C CA . LEU A 1 2 ? -0.616 0.281 -5.808 1.00 61.31 12 LEU A CA 6
ATOM 3965 C C . LEU A 1 2 ? -0.374 1.510 -6.678 1.00 61.01 12 LEU A C 6
ATOM 3966 O O . LEU A 1 2 ? 0.228 1.417 -7.748 1.00 74.23 12 LEU A O 6
ATOM 3982 N N . ASP A 1 3 ? -0.844 2.661 -6.211 1.00 33.05 13 ASP A N 6
ATOM 3983 C CA . ASP A 1 3 ? -0.676 3.910 -6.944 1.00 53.11 13 ASP A CA 6
ATOM 3984 C C . ASP A 1 3 ? 0.323 4.823 -6.240 1.00 52.35 13 ASP A C 6
ATOM 3985 O O . ASP A 1 3 ? 0.091 6.024 -6.102 1.00 43.50 13 ASP A O 6
ATOM 3994 N N . VAL A 1 4 ? 1.434 4.245 -5.797 1.00 5.25 14 VAL A N 6
ATOM 3995 C CA . VAL A 1 4 ? 2.469 5.007 -5.107 1.00 62.40 14 VAL A CA 6
ATOM 3996 C C . VAL A 1 4 ? 3.393 5.702 -6.100 1.00 43.41 14 VAL A C 6
ATOM 3997 O O . VAL A 1 4 ? 4.610 5.521 -6.064 1.00 74.05 14 VAL A O 6
ATOM 4010 N N . GLY A 1 5 ? 2.807 6.501 -6.987 1.00 12.02 15 GLY A N 6
ATOM 4011 C CA . GLY A 1 5 ? 3.592 7.213 -7.978 1.00 25.13 15 GLY A CA 6
ATOM 4012 C C . GLY A 1 5 ? 3.667 6.474 -9.299 1.00 33.20 15 GLY A C 6
ATOM 4013 O O . GLY A 1 5 ? 3.819 5.252 -9.328 1.00 41.44 15 GLY A O 6
ATOM 4017 N N . LYS A 1 6 ? 3.557 7.215 -10.397 1.00 22.35 16 LYS A N 6
ATOM 4018 C CA . LYS A 1 6 ? 3.612 6.623 -11.728 1.00 42.31 16 LYS A CA 6
ATOM 4019 C C . LYS A 1 6 ? 4.980 6.844 -12.366 1.00 2.25 16 LYS A C 6
ATOM 4020 O O . LYS A 1 6 ? 5.543 7.937 -12.289 1.00 31.03 16 LYS A O 6
ATOM 4039 N N . HIS A 1 7 ? 5.510 5.801 -12.996 1.00 71.31 17 HIS A N 6
ATOM 4040 C CA . HIS A 1 7 ? 6.812 5.882 -13.649 1.00 53.10 17 HIS A CA 6
ATOM 4041 C C . HIS A 1 7 ? 6.665 6.339 -15.097 1.00 44.33 17 HIS A C 6
ATOM 4042 O O . HIS A 1 7 ? 5.785 5.873 -15.821 1.00 20.53 17 HIS A O 6
ATOM 4056 N N . CYS A 1 8 ? 7.533 7.255 -15.514 1.00 2.30 18 CYS A N 6
ATOM 4057 C CA . CYS A 1 8 ? 7.501 7.777 -16.875 1.00 13.11 18 CYS A CA 6
ATOM 4058 C C . CYS A 1 8 ? 7.491 6.641 -17.893 1.00 72.51 18 CYS A C 6
ATOM 4059 O O . CYS A 1 8 ? 8.123 5.605 -17.689 1.00 21.23 18 CYS A O 6
ATOM 4066 N N . ALA A 1 9 ? 6.769 6.843 -18.990 1.00 73.23 19 ALA A N 6
ATOM 4067 C CA . ALA A 1 9 ? 6.678 5.837 -20.041 1.00 61.04 19 ALA A CA 6
ATOM 4068 C C . ALA A 1 9 ? 7.694 6.105 -21.146 1.00 61.35 19 ALA A C 6
ATOM 4069 O O . ALA A 1 9 ? 7.562 5.597 -22.261 1.00 2.44 19 ALA A O 6
ATOM 4076 N N . TYR A 1 10 ? 8.707 6.905 -20.831 1.00 73.55 20 TYR A N 6
ATOM 4077 C CA . TYR A 1 10 ? 9.744 7.242 -21.799 1.00 52.12 20 TYR A CA 6
ATOM 4078 C C . TYR A 1 10 ? 11.133 7.050 -21.198 1.00 51.24 20 TYR A C 6
ATOM 4079 O O . TYR A 1 10 ? 12.026 6.491 -21.835 1.00 60.51 20 TYR A O 6
ATOM 4097 N N . CYS A 1 11 ? 11.308 7.518 -19.967 1.00 55.41 21 CYS A N 6
ATOM 4098 C CA . CYS A 1 11 ? 12.586 7.400 -19.277 1.00 65.55 21 CYS A CA 6
ATOM 4099 C C . CYS A 1 11 ? 12.466 6.485 -18.062 1.00 21.20 21 CYS A C 6
ATOM 4100 O O . CYS A 1 11 ? 13.469 6.020 -17.521 1.00 22.34 21 CYS A O 6
ATOM 4107 N N . ARG A 1 12 ? 11.232 6.231 -17.639 1.00 50.31 22 ARG A N 6
ATOM 4108 C CA . ARG A 1 12 ? 10.980 5.373 -16.488 1.00 1.34 22 ARG A CA 6
ATOM 4109 C C . ARG A 1 12 ? 11.512 6.012 -15.207 1.00 75.45 22 ARG A C 6
ATOM 4110 O O . ARG A 1 12 ? 12.475 5.527 -14.615 1.00 64.35 22 ARG A O 6
ATOM 4131 N N . GLN A 1 13 ? 10.876 7.101 -14.788 1.00 4.03 23 GLN A N 6
ATOM 4132 C CA . GLN A 1 13 ? 11.287 7.806 -13.579 1.00 34.31 23 GLN A CA 6
ATOM 4133 C C . GLN A 1 13 ? 10.156 7.834 -12.555 1.00 42.34 23 GLN A C 6
ATOM 4134 O O . GLN A 1 13 ? 9.121 8.464 -12.776 1.00 75.50 23 GLN A O 6
ATOM 4148 N N . LEU A 1 14 ? 10.361 7.149 -11.436 1.00 2.21 24 LEU A N 6
ATOM 4149 C CA . LEU A 1 14 ? 9.359 7.096 -10.377 1.00 72.43 24 LEU A CA 6
ATOM 4150 C C . LEU A 1 14 ? 9.092 8.486 -9.809 1.00 61.20 24 LEU A C 6
ATOM 4151 O O . LEU A 1 14 ? 9.902 9.024 -9.054 1.00 13.41 24 LEU A O 6
ATOM 4167 N N . ASP A 1 15 ? 7.952 9.060 -10.175 1.00 54.13 25 ASP A N 6
ATOM 4168 C CA . ASP A 1 15 ? 7.576 10.386 -9.699 1.00 41.44 25 ASP A CA 6
ATOM 4169 C C . ASP A 1 15 ? 6.327 10.317 -8.827 1.00 11.05 25 ASP A C 6
ATOM 4170 O O . ASP A 1 15 ? 5.590 9.331 -8.856 1.00 25.23 25 ASP A O 6
ATOM 4179 N N . PHE A 1 16 ? 6.095 11.370 -8.050 1.00 32.02 26 PHE A N 6
ATOM 4180 C CA . PHE A 1 16 ? 4.936 11.428 -7.167 1.00 31.24 26 PHE A CA 6
ATOM 4181 C C . PHE A 1 16 ? 3.751 12.088 -7.866 1.00 43.02 26 PHE A C 6
ATOM 4182 O O . PHE A 1 16 ? 2.603 11.678 -7.689 1.00 4.03 26 PHE A O 6
ATOM 4199 N N . LEU A 1 17 ? 4.038 13.113 -8.661 1.00 70.24 27 LEU A N 6
ATOM 4200 C CA . LEU A 1 17 ? 2.997 13.832 -9.388 1.00 63.43 27 LEU A CA 6
ATOM 4201 C C . LEU A 1 17 ? 3.097 13.566 -10.887 1.00 63.10 27 LEU A C 6
ATOM 4202 O O . LEU A 1 17 ? 3.660 14.355 -11.646 1.00 40.21 27 LEU A O 6
ATOM 4218 N N . PRO A 1 18 ? 2.537 12.429 -11.325 1.00 70.24 28 PRO A N 6
ATOM 4219 C CA . PRO A 1 18 ? 2.548 12.034 -12.737 1.00 54.11 28 PRO A CA 6
ATOM 4220 C C . PRO A 1 18 ? 1.651 12.921 -13.594 1.00 10.31 28 PRO A C 6
ATOM 4221 O O . PRO A 1 18 ? 0.486 13.146 -13.265 1.00 30.12 28 PRO A O 6
ATOM 4232 N N . PHE A 1 19 ? 2.201 13.423 -14.695 1.00 0.24 29 PHE A N 6
ATOM 4233 C CA . PHE A 1 19 ? 1.451 14.287 -15.599 1.00 34.22 29 PHE A CA 6
ATOM 4234 C C . PHE A 1 19 ? 0.631 13.460 -16.585 1.00 42.14 29 PHE A C 6
ATOM 4235 O O . PHE A 1 19 ? 1.174 12.873 -17.522 1.00 40.21 29 PHE A O 6
ATOM 4252 N N . HIS A 1 20 ? -0.680 13.418 -16.368 1.00 5.32 30 HIS A N 6
ATOM 4253 C CA . HIS A 1 20 ? -1.575 12.664 -17.237 1.00 71.33 30 HIS A CA 6
ATOM 4254 C C . HIS A 1 20 ? -1.930 13.470 -18.483 1.00 10.00 30 HIS A C 6
ATOM 4255 O O . HIS A 1 20 ? -2.461 14.577 -18.388 1.00 50.03 30 HIS A O 6
ATOM 4269 N N . CYS A 1 21 ? -1.633 12.909 -19.650 1.00 24.50 31 CYS A N 6
ATOM 4270 C CA . CYS A 1 21 ? -1.919 13.575 -20.915 1.00 24.23 31 CYS A CA 6
ATOM 4271 C C . CYS A 1 21 ? -3.349 13.293 -21.367 1.00 25.21 31 CYS A C 6
ATOM 4272 O O . CYS A 1 21 ? -3.782 12.142 -21.407 1.00 73.52 31 CYS A O 6
ATOM 4279 N N . SER A 1 22 ? -4.076 14.352 -21.707 1.00 3.44 32 SER A N 6
ATOM 4280 C CA . SER A 1 22 ? -5.458 14.220 -22.153 1.00 23.14 32 SER A CA 6
ATOM 4281 C C . SER A 1 22 ? -5.531 14.120 -23.673 1.00 45.43 32 SER A C 6
ATOM 4282 O O . SER A 1 22 ? -6.575 14.374 -24.274 1.00 43.23 32 SER A O 6
ATOM 4290 N N . PHE A 1 23 ? -4.413 13.749 -24.290 1.00 14.02 33 PHE A N 6
ATOM 4291 C CA . PHE A 1 23 ? -4.349 13.616 -25.741 1.00 3.45 33 PHE A CA 6
ATOM 4292 C C . PHE A 1 23 ? -4.017 12.182 -26.141 1.00 74.13 33 PHE A C 6
ATOM 4293 O O . PHE A 1 23 ? -4.663 11.605 -27.017 1.00 30.33 33 PHE A O 6
ATOM 4310 N N . CYS A 1 24 ? -3.006 11.612 -25.495 1.00 20.12 34 CYS A N 6
ATOM 4311 C CA . CYS A 1 24 ? -2.586 10.246 -25.783 1.00 34.32 34 CYS A CA 6
ATOM 4312 C C . CYS A 1 24 ? -2.998 9.302 -24.657 1.00 23.44 34 CYS A C 6
ATOM 4313 O O . CYS A 1 24 ? -2.984 8.082 -24.819 1.00 4.30 34 CYS A O 6
ATOM 4320 N N . ASN A 1 25 ? -3.364 9.875 -23.515 1.00 41.40 35 ASN A N 6
ATOM 4321 C CA . ASN A 1 25 ? -3.779 9.086 -22.361 1.00 70.54 35 ASN A CA 6
ATOM 4322 C C . ASN A 1 25 ? -2.607 8.288 -21.798 1.00 22.10 35 ASN A C 6
ATOM 4323 O O . ASN A 1 25 ? -2.647 7.059 -21.747 1.00 53.24 35 ASN A O 6
ATOM 4334 N N . GLU A 1 26 ? -1.564 8.997 -21.375 1.00 75.43 36 GLU A N 6
ATOM 4335 C CA . GLU A 1 26 ? -0.381 8.354 -20.816 1.00 12.03 36 GLU A CA 6
ATOM 4336 C C . GLU A 1 26 ? 0.258 9.231 -19.743 1.00 2.10 36 GLU A C 6
ATOM 4337 O O . GLU A 1 26 ? 0.167 10.458 -19.793 1.00 61.25 36 GLU A O 6
ATOM 4349 N N . ASP A 1 27 ? 0.904 8.593 -18.773 1.00 62.04 37 ASP A N 6
ATOM 4350 C CA . ASP A 1 27 ? 1.560 9.314 -17.688 1.00 75.31 37 ASP A CA 6
ATOM 4351 C C . ASP A 1 27 ? 3.052 9.468 -17.962 1.00 42.40 37 ASP A C 6
ATOM 4352 O O . ASP A 1 27 ? 3.687 8.574 -18.521 1.00 44.11 37 ASP A O 6
ATOM 4361 N N . PHE A 1 28 ? 3.606 10.609 -17.566 1.00 2.45 38 PHE A N 6
ATOM 4362 C CA . PHE A 1 28 ? 5.024 10.882 -17.770 1.00 40.51 38 PHE A CA 6
ATOM 4363 C C . PHE A 1 28 ? 5.557 11.825 -16.695 1.00 21.55 38 PHE A C 6
ATOM 4364 O O . PHE A 1 28 ? 4.880 12.771 -16.291 1.00 23.44 38 PHE A O 6
ATOM 4381 N N . CYS A 1 29 ? 6.775 11.558 -16.234 1.00 51.42 39 CYS A N 6
ATOM 4382 C CA . CYS A 1 29 ? 7.400 12.380 -15.205 1.00 64.10 39 CYS A CA 6
ATOM 4383 C C . CYS A 1 29 ? 7.323 13.860 -15.569 1.00 63.10 39 CYS A C 6
ATOM 4384 O O . CYS A 1 29 ? 7.173 14.215 -16.738 1.00 10.31 39 CYS A O 6
ATOM 4391 N N . SER A 1 30 ? 7.428 14.718 -14.559 1.00 55.14 40 SER A N 6
ATOM 4392 C CA . SER A 1 30 ? 7.366 16.159 -14.772 1.00 2.41 40 SER A CA 6
ATOM 4393 C C . SER A 1 30 ? 8.379 16.597 -15.825 1.00 64.14 40 SER A C 6
ATOM 4394 O O . SER A 1 30 ? 8.119 17.506 -16.613 1.00 23.44 40 SER A O 6
ATOM 4402 N N . ASN A 1 31 ? 9.536 15.942 -15.833 1.00 1.25 41 ASN A N 6
ATOM 4403 C CA . ASN A 1 31 ? 10.590 16.263 -16.788 1.00 51.13 41 ASN A CA 6
ATOM 4404 C C . ASN A 1 31 ? 10.113 16.037 -18.220 1.00 23.22 41 ASN A C 6
ATOM 4405 O O . ASN A 1 31 ? 10.595 16.678 -19.155 1.00 14.14 41 ASN A O 6
ATOM 4416 N N . HIS A 1 32 ? 9.164 15.121 -18.384 1.00 31.01 42 HIS A N 6
ATOM 4417 C CA . HIS A 1 32 ? 8.621 14.811 -19.702 1.00 33.35 42 HIS A CA 6
ATOM 4418 C C . HIS A 1 32 ? 7.129 15.124 -19.761 1.00 74.44 42 HIS A C 6
ATOM 4419 O O . HIS A 1 32 ? 6.407 14.594 -20.607 1.00 0.13 42 HIS A O 6
ATOM 4433 N N . ARG A 1 33 ? 6.673 15.986 -18.859 1.00 2.13 43 ARG A N 6
ATOM 4434 C CA . ARG A 1 33 ? 5.267 16.368 -18.808 1.00 31.51 43 ARG A CA 6
ATOM 4435 C C . ARG A 1 33 ? 4.814 16.953 -20.142 1.00 73.43 43 ARG A C 6
ATOM 4436 O O . ARG A 1 33 ? 3.684 16.728 -20.579 1.00 63.25 43 ARG A O 6
ATOM 4457 N N . LEU A 1 34 ? 5.701 17.704 -20.785 1.00 0.14 44 LEU A N 6
ATOM 4458 C CA . LEU A 1 34 ? 5.393 18.322 -22.069 1.00 53.45 44 LEU A CA 6
ATOM 4459 C C . LEU A 1 34 ? 4.872 17.287 -23.061 1.00 15.01 44 LEU A C 6
ATOM 4460 O O . LEU A 1 34 ? 4.949 16.083 -22.816 1.00 64.25 44 LEU A O 6
ATOM 4476 N N . LYS A 1 35 ? 4.342 17.764 -24.182 1.00 75.43 45 LYS A N 6
ATOM 4477 C CA . LYS A 1 35 ? 3.810 16.881 -25.214 1.00 23.53 45 LYS A CA 6
ATOM 4478 C C . LYS A 1 35 ? 4.939 16.218 -25.997 1.00 41.22 45 LYS A C 6
ATOM 4479 O O . LYS A 1 35 ? 5.078 14.996 -25.988 1.00 23.31 45 LYS A O 6
ATOM 4498 N N . GLU A 1 36 ? 5.743 17.034 -26.673 1.00 32.15 46 GLU A N 6
ATOM 4499 C CA . GLU A 1 36 ? 6.860 16.525 -27.460 1.00 54.32 46 GLU A CA 6
ATOM 4500 C C . GLU A 1 36 ? 7.778 15.658 -26.605 1.00 22.44 46 GLU A C 6
ATOM 4501 O O . GLU A 1 36 ? 8.421 14.734 -27.105 1.00 11.41 46 GLU A O 6
ATOM 4513 N N . ASP A 1 37 ? 7.835 15.962 -25.313 1.00 32.43 47 ASP A N 6
ATOM 4514 C CA . ASP A 1 37 ? 8.674 15.210 -24.387 1.00 11.05 47 ASP A CA 6
ATOM 4515 C C . ASP A 1 37 ? 8.438 13.710 -24.534 1.00 40.13 47 ASP A C 6
ATOM 4516 O O . ASP A 1 37 ? 9.379 12.939 -24.728 1.00 54.30 47 ASP A O 6
ATOM 4525 N N . HIS A 1 38 ? 7.176 13.303 -24.441 1.00 23.55 48 HIS A N 6
ATOM 4526 C CA . HIS A 1 38 ? 6.817 11.894 -24.563 1.00 53.33 48 HIS A CA 6
ATOM 4527 C C . HIS A 1 38 ? 6.378 11.568 -25.988 1.00 24.32 48 HIS A C 6
ATOM 4528 O O . HIS A 1 38 ? 5.694 10.572 -26.225 1.00 34.03 48 HIS A O 6
ATOM 4542 N N . HIS A 1 39 ? 6.777 12.413 -26.933 1.00 41.00 49 HIS A N 6
ATOM 4543 C CA . HIS A 1 39 ? 6.425 12.214 -28.334 1.00 41.15 49 HIS A CA 6
ATOM 4544 C C . HIS A 1 39 ? 4.931 11.947 -28.487 1.00 33.13 49 HIS A C 6
ATOM 4545 O O . HIS A 1 39 ? 4.525 10.922 -29.035 1.00 64.33 49 HIS A O 6
ATOM 4559 N N . CYS A 1 40 ? 4.116 12.875 -27.997 1.00 13.20 50 CYS A N 6
ATOM 4560 C CA . CYS A 1 40 ? 2.666 12.740 -28.077 1.00 3.31 50 CYS A CA 6
ATOM 4561 C C . CYS A 1 40 ? 2.224 12.460 -29.510 1.00 44.04 50 CYS A C 6
ATOM 4562 O O . CYS A 1 40 ? 2.638 13.148 -30.444 1.00 34.10 50 CYS A O 6
ATOM 4569 N N . ARG A 1 41 ? 1.382 11.446 -29.676 1.00 70.42 51 ARG A N 6
ATOM 4570 C CA . ARG A 1 41 ? 0.884 11.073 -30.995 1.00 45.52 51 ARG A CA 6
ATOM 4571 C C . ARG A 1 41 ? 0.270 12.277 -31.704 1.00 44.11 51 ARG A C 6
ATOM 4572 O O . ARG A 1 41 ? 0.387 12.419 -32.921 1.00 61.23 51 ARG A O 6
ATOM 4593 N N . TRP A 1 42 ? -0.383 13.140 -30.935 1.00 35.33 52 TRP A N 6
ATOM 4594 C CA . TRP A 1 42 ? -1.017 14.331 -31.489 1.00 65.14 52 TRP A CA 6
ATOM 4595 C C . TRP A 1 42 ? -0.004 15.184 -32.246 1.00 23.54 52 TRP A C 6
ATOM 4596 O O . TRP A 1 42 ? -0.294 15.697 -33.327 1.00 11.31 52 TRP A O 6
ATOM 4617 N N . LEU A 1 43 ? 1.185 15.330 -31.672 1.00 2.43 53 LEU A N 6
ATOM 4618 C CA . LEU A 1 43 ? 2.242 16.121 -32.293 1.00 1.33 53 LEU A CA 6
ATOM 4619 C C . LEU A 1 43 ? 2.684 15.499 -33.613 1.00 73.23 53 LEU A C 6
ATOM 4620 O O . LEU A 1 43 ? 3.007 16.207 -34.568 1.00 63.52 53 LEU A O 6
ATOM 4636 N N . LEU A 1 44 ? 2.693 14.171 -33.662 1.00 13.33 54 LEU A N 6
ATOM 4637 C CA . LEU A 1 44 ? 3.092 13.452 -34.867 1.00 3.44 54 LEU A CA 6
ATOM 4638 C C . LEU A 1 44 ? 2.030 13.580 -35.954 1.00 64.11 54 LEU A C 6
ATOM 4639 O O . LEU A 1 44 ? 2.321 14.009 -37.070 1.00 54.03 54 LEU A O 6
ATOM 4655 N N . GLU A 1 45 ? 0.799 13.206 -35.619 1.00 44.20 55 GLU A N 6
ATOM 4656 C CA . GLU A 1 45 ? -0.306 13.281 -36.568 1.00 24.55 55 GLU A CA 6
ATOM 4657 C C . GLU A 1 45 ? -0.525 14.716 -37.036 1.00 42.21 55 GLU A C 6
ATOM 4658 O O . GLU A 1 45 ? -0.858 14.958 -38.196 1.00 55.35 55 GLU A O 6
ATOM 4670 N N . HIS A 1 46 ? -0.335 15.665 -36.125 1.00 13.32 56 HIS A N 6
ATOM 4671 C CA . HIS A 1 46 ? -0.512 17.078 -36.444 1.00 31.42 56 HIS A CA 6
ATOM 4672 C C . HIS A 1 46 ? 0.804 17.835 -36.302 1.00 45.42 56 HIS A C 6
ATOM 4673 O O . HIS A 1 46 ? 1.065 18.457 -35.273 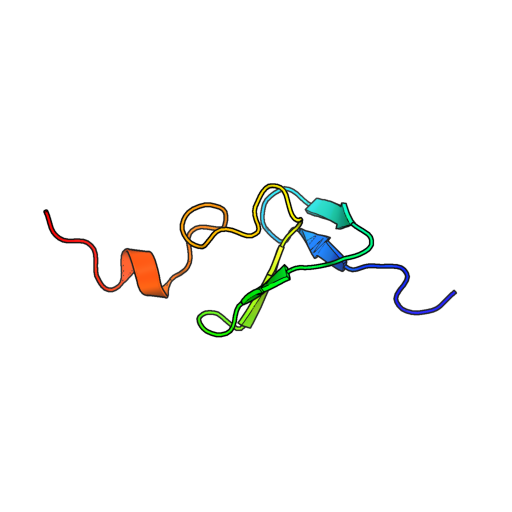1.00 1.21 56 HIS A O 6
ATOM 4687 N N . GLU A 1 47 ? 1.630 17.778 -37.343 1.00 21.44 57 GLU A N 6
ATOM 4688 C CA . GLU A 1 47 ? 2.920 18.458 -37.332 1.00 30.50 57 GLU A CA 6
ATOM 4689 C C . GLU A 1 47 ? 2.954 19.576 -38.370 1.00 21.31 57 GLU A C 6
ATOM 4690 O O . GLU A 1 47 ? 3.044 19.319 -39.570 1.00 10.30 57 GLU A O 6
ATOM 4702 N N . GLU A 1 48 ? 2.881 20.816 -37.897 1.00 41.24 58 GLU A N 6
ATOM 4703 C CA . GLU A 1 48 ? 2.902 21.973 -38.785 1.00 1.24 58 GLU A CA 6
ATOM 4704 C C . GLU A 1 48 ? 4.146 22.823 -38.541 1.00 11.22 58 GLU A C 6
ATOM 4705 O O . GLU A 1 48 ? 4.243 23.528 -37.536 1.00 72.20 58 GLU A O 6
ATOM 4717 N N . VAL A 1 49 ? 5.096 22.751 -39.468 1.00 31.22 59 VAL A N 6
ATOM 4718 C CA . VAL A 1 49 ? 6.334 23.513 -39.355 1.00 53.10 59 VAL A CA 6
ATOM 4719 C C . VAL A 1 49 ? 6.514 24.448 -40.546 1.00 33.13 59 VAL A C 6
ATOM 4720 O O . VAL A 1 49 ? 5.842 25.476 -40.611 1.00 41.41 59 VAL A O 6
ATOM 4735 N N . MET A 1 1 ? 2.486 0.972 2.584 1.00 52.32 11 MET A N 7
ATOM 4736 C CA . MET A 1 1 ? 3.769 0.745 1.929 1.00 53.13 11 MET A CA 7
ATOM 4737 C C . MET A 1 1 ? 3.578 0.474 0.440 1.00 62.23 11 MET A C 7
ATOM 4738 O O . MET A 1 1 ? 3.895 -0.612 -0.049 1.00 54.54 11 MET A O 7
ATOM 4752 N N . LEU A 1 2 ? 3.059 1.465 -0.276 1.00 4.40 12 LEU A N 7
ATOM 4753 C CA . LEU A 1 2 ? 2.827 1.333 -1.710 1.00 55.41 12 LEU A CA 7
ATOM 4754 C C . LEU A 1 2 ? 3.511 2.459 -2.479 1.00 13.33 12 LEU A C 7
ATOM 4755 O O . LEU A 1 2 ? 4.361 3.167 -1.938 1.00 32.44 12 LEU A O 7
ATOM 4771 N N . ASP A 1 3 ? 3.133 2.621 -3.742 1.00 33.11 13 ASP A N 7
ATOM 4772 C CA . ASP A 1 3 ? 3.707 3.663 -4.585 1.00 3.34 13 ASP A CA 7
ATOM 4773 C C . ASP A 1 3 ? 2.709 4.115 -5.646 1.00 44.32 13 ASP A C 7
ATOM 4774 O O . ASP A 1 3 ? 2.577 3.487 -6.697 1.00 22.04 13 ASP A O 7
ATOM 4783 N N . VAL A 1 4 ? 2.008 5.209 -5.364 1.00 60.25 14 VAL A N 7
ATOM 4784 C CA . VAL A 1 4 ? 1.022 5.745 -6.295 1.00 12.32 14 VAL A CA 7
ATOM 4785 C C . VAL A 1 4 ? 1.684 6.621 -7.352 1.00 53.45 14 VAL A C 7
ATOM 4786 O O . VAL A 1 4 ? 1.316 7.781 -7.532 1.00 13.52 14 VAL A O 7
ATOM 4799 N N . GLY A 1 5 ? 2.664 6.057 -8.052 1.00 53.10 15 GLY A N 7
ATOM 4800 C CA . GLY A 1 5 ? 3.362 6.801 -9.084 1.00 73.03 15 GLY A CA 7
ATOM 4801 C C . GLY A 1 5 ? 3.434 6.044 -10.396 1.00 4.14 15 GLY A C 7
ATOM 4802 O O . GLY A 1 5 ? 3.488 4.814 -10.409 1.00 52.25 15 GLY A O 7
ATOM 4806 N N . LYS A 1 6 ? 3.435 6.780 -11.502 1.00 70.31 16 LYS A N 7
ATOM 4807 C CA . LYS A 1 6 ? 3.501 6.172 -12.826 1.00 21.43 16 LYS A CA 7
ATOM 4808 C C . LYS A 1 6 ? 4.900 6.308 -13.418 1.00 40.30 16 LYS A C 7
ATOM 4809 O O . LYS A 1 6 ? 5.538 7.354 -13.294 1.00 3.15 16 LYS A O 7
ATOM 4828 N N . HIS A 1 7 ? 5.371 5.246 -14.064 1.00 12.12 17 HIS A N 7
ATOM 4829 C CA . HIS A 1 7 ? 6.694 5.249 -14.678 1.00 30.14 17 HIS A CA 7
ATOM 4830 C C . HIS A 1 7 ? 6.619 5.713 -16.129 1.00 74.11 17 HIS A C 7
ATOM 4831 O O . HIS A 1 7 ? 5.707 5.336 -16.866 1.00 31.41 17 HIS A O 7
ATOM 4845 N N . CYS A 1 8 ? 7.582 6.534 -16.534 1.00 20.24 18 CYS A N 7
ATOM 4846 C CA . CYS A 1 8 ? 7.625 7.051 -17.896 1.00 71.20 18 CYS A CA 7
ATOM 4847 C C . CYS A 1 8 ? 7.515 5.917 -18.912 1.00 2.13 18 CYS A C 7
ATOM 4848 O O . CYS A 1 8 ? 7.964 4.799 -18.660 1.00 51.23 18 CYS A O 7
ATOM 4855 N N . ALA A 1 9 ? 6.915 6.215 -20.060 1.00 24.33 19 ALA A N 7
ATOM 4856 C CA . ALA A 1 9 ? 6.749 5.222 -21.114 1.00 54.21 19 ALA A CA 7
ATOM 4857 C C . ALA A 1 9 ? 7.813 5.384 -22.194 1.00 1.31 19 ALA A C 7
ATOM 4858 O O . ALA A 1 9 ? 7.683 4.845 -23.293 1.00 41.33 19 ALA A O 7
ATOM 4865 N N . TYR A 1 10 ? 8.865 6.130 -21.874 1.00 33.00 20 TYR A N 7
ATOM 4866 C CA . TYR A 1 10 ? 9.950 6.366 -22.818 1.00 64.54 20 TYR A CA 7
ATOM 4867 C C . TYR A 1 10 ? 11.305 6.102 -22.168 1.00 1.42 20 TYR A C 7
ATOM 4868 O O . TYR A 1 10 ? 12.206 5.537 -22.788 1.00 40.12 20 TYR A O 7
ATOM 4886 N N . CYS A 1 11 ? 11.441 6.516 -20.912 1.00 44.24 21 CYS A N 7
ATOM 4887 C CA . CYS A 1 11 ? 12.685 6.327 -20.175 1.00 35.51 21 CYS A CA 7
ATOM 4888 C C . CYS A 1 11 ? 12.469 5.415 -18.970 1.00 73.03 21 CYS A C 7
ATOM 4889 O O . CYS A 1 11 ? 13.426 4.928 -18.368 1.00 14.32 21 CYS A O 7
ATOM 4896 N N . ARG A 1 12 ? 11.205 5.189 -18.625 1.00 63.55 22 ARG A N 7
ATOM 4897 C CA . ARG A 1 12 ? 10.863 4.337 -17.493 1.00 24.41 22 ARG A CA 7
ATOM 4898 C C . ARG A 1 12 ? 11.410 4.917 -16.192 1.00 30.23 22 ARG A C 7
ATOM 4899 O O . ARG A 1 12 ? 12.300 4.338 -15.569 1.00 35.31 22 ARG A O 7
ATOM 4920 N N . GLN A 1 13 ? 10.872 6.063 -15.789 1.00 14.23 23 GLN A N 7
ATOM 4921 C CA . GLN A 1 13 ? 11.307 6.722 -14.563 1.00 33.43 23 GLN A CA 7
ATOM 4922 C C . GLN A 1 13 ? 10.153 6.847 -13.573 1.00 61.30 23 GLN A C 7
ATOM 4923 O O . GLN A 1 13 ? 9.147 7.499 -13.855 1.00 42.31 23 GLN A O 7
ATOM 4937 N N . LEU A 1 14 ? 10.305 6.217 -12.413 1.00 54.40 24 LEU A N 7
ATOM 4938 C CA . LEU A 1 14 ? 9.275 6.258 -11.380 1.00 71.34 24 LEU A CA 7
ATOM 4939 C C . LEU A 1 14 ? 9.090 7.676 -10.851 1.00 51.20 24 LEU A C 7
ATOM 4940 O O . LEU A 1 14 ? 9.944 8.198 -10.135 1.00 1.45 24 LEU A O 7
ATOM 4956 N N . ASP A 1 15 ? 7.969 8.293 -11.207 1.00 14.31 25 ASP A N 7
ATOM 4957 C CA . ASP A 1 15 ? 7.669 9.650 -10.765 1.00 44.50 25 ASP A CA 7
ATOM 4958 C C . ASP A 1 15 ? 6.392 9.681 -9.931 1.00 44.42 25 ASP A C 7
ATOM 4959 O O . ASP A 1 15 ? 5.539 8.802 -10.051 1.00 54.44 25 ASP A O 7
ATOM 4968 N N . PHE A 1 16 ? 6.269 10.699 -9.085 1.00 73.41 26 PHE A N 7
ATOM 4969 C CA . PHE A 1 16 ? 5.097 10.843 -8.229 1.00 52.13 26 PHE A CA 7
ATOM 4970 C C . PHE A 1 16 ? 3.976 11.576 -8.961 1.00 70.41 26 PHE A C 7
ATOM 4971 O O . PHE A 1 16 ? 2.801 11.234 -8.822 1.00 32.40 26 PHE A O 7
ATOM 4988 N N . LEU A 1 17 ? 4.348 12.585 -9.740 1.00 54.14 27 LEU A N 7
ATOM 4989 C CA . LEU A 1 17 ? 3.375 13.368 -10.495 1.00 35.33 27 LEU A CA 7
ATOM 4990 C C . LEU A 1 17 ? 3.498 13.095 -11.990 1.00 60.24 27 LEU A C 7
ATOM 4991 O O . LEU A 1 17 ? 4.145 13.836 -12.730 1.00 65.12 27 LEU A O 7
ATOM 5007 N N . PRO A 1 18 ? 2.861 12.007 -12.448 1.00 70.22 28 PRO A N 7
ATOM 5008 C CA . PRO A 1 18 ? 2.882 11.612 -13.860 1.00 3.51 28 PRO A CA 7
ATOM 5009 C C . PRO A 1 18 ? 2.087 12.569 -14.741 1.00 52.52 28 PRO A C 7
ATOM 5010 O O . PRO A 1 18 ? 0.934 12.888 -14.447 1.00 24.41 28 PRO A O 7
ATOM 5021 N N . PHE A 1 19 ? 2.709 13.025 -15.824 1.00 13.25 29 PHE A N 7
ATOM 5022 C CA . PHE A 1 19 ? 2.058 13.947 -16.748 1.00 24.32 29 PHE A CA 7
ATOM 5023 C C . PHE A 1 19 ? 1.195 13.190 -17.753 1.00 64.12 29 PHE A C 7
ATOM 5024 O O . PHE A 1 19 ? 1.709 12.524 -18.653 1.00 4.04 29 PHE A O 7
ATOM 5041 N N . HIS A 1 20 ? -0.120 13.297 -17.594 1.00 20.33 30 HIS A N 7
ATOM 5042 C CA . HIS A 1 20 ? -1.056 12.623 -18.487 1.00 24.20 30 HIS A CA 7
ATOM 5043 C C . HIS A 1 20 ? -1.283 13.442 -19.754 1.00 14.23 30 HIS A C 7
ATOM 5044 O O . HIS A 1 20 ? -1.727 14.589 -19.692 1.00 43.43 30 HIS A O 7
ATOM 5058 N N . CYS A 1 21 ? -0.977 12.846 -20.901 1.00 43.31 31 CYS A N 7
ATOM 5059 C CA . CYS A 1 21 ? -1.146 13.520 -22.183 1.00 14.34 31 CYS A CA 7
ATOM 5060 C C . CYS A 1 21 ? -2.571 13.351 -22.702 1.00 14.23 31 CYS A C 7
ATOM 5061 O O . CYS A 1 21 ? -3.095 12.239 -22.757 1.00 61.53 31 CYS A O 7
ATOM 5068 N N . SER A 1 22 ? -3.193 14.463 -23.081 1.00 0.21 32 SER A N 7
ATOM 5069 C CA . SER A 1 22 ? -4.558 14.439 -23.592 1.00 54.32 32 SER A CA 7
ATOM 5070 C C . SER A 1 22 ? -4.567 14.331 -25.114 1.00 42.20 32 SER A C 7
ATOM 5071 O O . SER A 1 22 ? -5.560 14.655 -25.765 1.00 41.55 32 SER A O 7
ATOM 5079 N N . PHE A 1 23 ? -3.452 13.873 -25.674 1.00 54.04 33 PHE A N 7
ATOM 5080 C CA . PHE A 1 23 ? -3.329 13.722 -27.120 1.00 14.43 33 PHE A CA 7
ATOM 5081 C C . PHE A 1 23 ? -3.087 12.264 -27.496 1.00 20.42 33 PHE A C 7
ATOM 5082 O O . PHE A 1 23 ? -3.732 11.727 -28.397 1.00 51.53 33 PHE A O 7
ATOM 5099 N N . CYS A 1 24 ? -2.152 11.627 -26.799 1.00 21.21 34 CYS A N 7
ATOM 5100 C CA . CYS A 1 24 ? -1.822 10.231 -27.059 1.00 22.24 34 CYS A CA 7
ATOM 5101 C C . CYS A 1 24 ? -2.358 9.330 -25.950 1.00 23.32 34 CYS A C 7
ATOM 5102 O O . CYS A 1 24 ? -2.450 8.114 -26.114 1.00 43.01 34 CYS A O 7
ATOM 5109 N N . ASN A 1 25 ? -2.710 9.936 -24.821 1.00 30.13 35 ASN A N 7
ATOM 5110 C CA . ASN A 1 25 ? -3.237 9.189 -23.684 1.00 64.12 35 ASN A CA 7
ATOM 5111 C C . ASN A 1 25 ? -2.162 8.291 -23.079 1.00 32.23 35 ASN A C 7
ATOM 5112 O O . ASN A 1 25 ? -2.313 7.070 -23.034 1.00 42.44 35 ASN A O 7
ATOM 5123 N N . GLU A 1 26 ? -1.079 8.905 -22.613 1.00 63.42 36 GLU A N 7
ATOM 5124 C CA . GLU A 1 26 ? 0.021 8.160 -22.011 1.00 34.15 36 GLU A CA 7
ATOM 5125 C C . GLU A 1 26 ? 0.681 8.969 -20.898 1.00 14.41 36 GLU A C 7
ATOM 5126 O O . GLU A 1 26 ? 0.645 10.200 -20.906 1.00 60.02 36 GLU A O 7
ATOM 5138 N N . ASP A 1 27 ? 1.281 8.269 -19.942 1.00 45.50 37 ASP A N 7
ATOM 5139 C CA . ASP A 1 27 ? 1.950 8.922 -18.822 1.00 62.22 37 ASP A CA 7
ATOM 5140 C C . ASP A 1 27 ? 3.453 9.019 -19.068 1.00 74.23 37 ASP A C 7
ATOM 5141 O O . ASP A 1 27 ? 4.063 8.100 -19.615 1.00 42.35 37 ASP A O 7
ATOM 5150 N N . PHE A 1 28 ? 4.043 10.138 -18.662 1.00 34.14 38 PHE A N 7
ATOM 5151 C CA . PHE A 1 28 ? 5.473 10.356 -18.840 1.00 4.13 38 PHE A CA 7
ATOM 5152 C C . PHE A 1 28 ? 6.027 11.257 -17.740 1.00 2.22 38 PHE A C 7
ATOM 5153 O O . PHE A 1 28 ? 5.410 12.257 -17.371 1.00 21.01 38 PHE A O 7
ATOM 5170 N N . CYS A 1 29 ? 7.195 10.896 -17.219 1.00 61.23 39 CYS A N 7
ATOM 5171 C CA . CYS A 1 29 ? 7.833 11.669 -16.161 1.00 4.10 39 CYS A CA 7
ATOM 5172 C C . CYS A 1 29 ? 7.890 13.149 -16.527 1.00 53.44 39 CYS A C 7
ATOM 5173 O O . CYS A 1 29 ? 7.795 13.513 -17.699 1.00 40.54 39 CYS A O 7
ATOM 5180 N N . SER A 1 30 ? 8.045 13.998 -15.516 1.00 52.12 40 SER A N 7
ATOM 5181 C CA . SER A 1 30 ? 8.110 15.439 -15.731 1.00 23.12 40 SER A CA 7
ATOM 5182 C C . SER A 1 30 ? 9.174 15.786 -16.768 1.00 23.13 40 SER A C 7
ATOM 5183 O O . SER A 1 30 ? 9.004 16.709 -17.563 1.00 34.21 40 SER A O 7
ATOM 5191 N N . ASN A 1 31 ? 10.273 15.038 -16.752 1.00 1.43 41 ASN A N 7
ATOM 5192 C CA . ASN A 1 31 ? 11.366 15.266 -17.690 1.00 3.32 41 ASN A CA 7
ATOM 5193 C C . ASN A 1 31 ? 10.897 15.074 -19.129 1.00 23.12 41 ASN A C 7
ATOM 5194 O O . ASN A 1 31 ? 11.430 15.687 -20.054 1.00 41.41 41 ASN A O 7
ATOM 5205 N N . HIS A 1 32 ? 9.896 14.218 -19.310 1.00 4.12 42 HIS A N 7
ATOM 5206 C CA . HIS A 1 32 ? 9.354 13.945 -20.636 1.00 42.41 42 HIS A CA 7
ATOM 5207 C C . HIS A 1 32 ? 7.892 14.371 -20.723 1.00 75.50 42 HIS A C 7
ATOM 5208 O O . HIS A 1 32 ? 7.146 13.893 -21.579 1.00 2.41 42 HIS A O 7
ATOM 5222 N N . ARG A 1 33 ? 7.488 15.269 -19.831 1.00 54.43 43 ARG A N 7
ATOM 5223 C CA . ARG A 1 33 ? 6.114 15.757 -19.806 1.00 72.22 43 ARG A CA 7
ATOM 5224 C C . ARG A 1 33 ? 5.731 16.374 -21.148 1.00 62.33 43 ARG A C 7
ATOM 5225 O O . ARG A 1 33 ? 4.605 16.210 -21.621 1.00 25.22 43 ARG A O 7
ATOM 5246 N N . LEU A 1 34 ? 6.674 17.084 -21.757 1.00 64.35 44 LEU A N 7
ATOM 5247 C CA . LEU A 1 34 ? 6.437 17.726 -23.045 1.00 54.15 44 LEU A CA 7
ATOM 5248 C C . LEU A 1 34 ? 5.895 16.725 -24.061 1.00 51.43 44 LEU A C 7
ATOM 5249 O O . LEU A 1 34 ? 5.956 15.514 -23.850 1.00 2.15 44 LEU A O 7
ATOM 5265 N N . LYS A 1 35 ? 5.366 17.240 -25.166 1.00 62.45 45 LYS A N 7
ATOM 5266 C CA . LYS A 1 35 ? 4.817 16.392 -26.218 1.00 55.32 45 LYS A CA 7
ATOM 5267 C C . LYS A 1 35 ? 5.930 15.685 -26.985 1.00 13.33 45 LYS A C 7
ATOM 5268 O O . LYS A 1 35 ? 6.010 14.457 -26.988 1.00 11.53 45 LYS A O 7
ATOM 5287 N N . GLU A 1 36 ? 6.787 16.469 -27.632 1.00 14.00 46 GLU A N 7
ATOM 5288 C CA . GLU A 1 36 ? 7.895 15.916 -28.401 1.00 43.21 46 GLU A CA 7
ATOM 5289 C C . GLU A 1 36 ? 8.778 15.032 -27.525 1.00 34.40 46 GLU A C 7
ATOM 5290 O O . GLU A 1 36 ? 9.402 14.087 -28.008 1.00 33.30 46 GLU A O 7
ATOM 5302 N N . ASP A 1 37 ? 8.824 15.346 -26.235 1.00 63.41 47 ASP A N 7
ATOM 5303 C CA . ASP A 1 37 ? 9.629 14.580 -25.290 1.00 63.14 47 ASP A CA 7
ATOM 5304 C C . ASP A 1 37 ? 9.354 13.086 -25.428 1.00 64.34 47 ASP A C 7
ATOM 5305 O O . ASP A 1 37 ? 10.276 12.288 -25.604 1.00 31.23 47 ASP A O 7
ATOM 5314 N N . HIS A 1 38 ? 8.081 12.713 -25.347 1.00 52.40 48 HIS A N 7
ATOM 5315 C CA . HIS A 1 38 ? 7.684 11.314 -25.462 1.00 45.54 48 HIS A CA 7
ATOM 5316 C C . HIS A 1 38 ? 7.281 10.980 -26.895 1.00 42.44 48 HIS A C 7
ATOM 5317 O O . HIS A 1 38 ? 6.567 10.007 -27.139 1.00 51.55 48 HIS A O 7
ATOM 5331 N N . HIS A 1 39 ? 7.743 11.794 -27.840 1.00 20.20 49 HIS A N 7
ATOM 5332 C CA . HIS A 1 39 ? 7.430 11.584 -29.249 1.00 41.51 49 HIS A CA 7
ATOM 5333 C C . HIS A 1 39 ? 5.929 11.402 -29.451 1.00 52.31 49 HIS A C 7
ATOM 5334 O O . HIS A 1 39 ? 5.484 10.399 -30.009 1.00 61.31 49 HIS A O 7
ATOM 5348 N N . CYS A 1 40 ? 5.152 12.379 -28.993 1.00 64.51 50 CYS A N 7
ATOM 5349 C CA . CYS A 1 40 ? 3.701 12.326 -29.122 1.00 2.22 50 CYS A CA 7
ATOM 5350 C C . CYS A 1 40 ? 3.293 12.048 -30.566 1.00 12.14 50 CYS A C 7
ATOM 5351 O O . CYS A 1 40 ? 3.699 12.759 -31.484 1.00 43.54 50 CYS A O 7
ATOM 5358 N N . ARG A 1 41 ? 2.487 11.009 -30.757 1.00 14.11 51 ARG A N 7
ATOM 5359 C CA . ARG A 1 41 ? 2.024 10.636 -32.088 1.00 52.12 51 ARG A CA 7
ATOM 5360 C C . ARG A 1 41 ? 1.382 11.827 -32.794 1.00 60.01 51 ARG A C 7
ATOM 5361 O O . ARG A 1 41 ? 1.511 11.985 -34.008 1.00 63.31 51 ARG A O 7
ATOM 5382 N N . TRP A 1 42 ? 0.691 12.661 -32.026 1.00 35.22 52 TRP A N 7
ATOM 5383 C CA . TRP A 1 42 ? 0.028 13.837 -32.578 1.00 0.11 52 TRP A CA 7
ATOM 5384 C C . TRP A 1 42 ? 1.038 14.775 -33.229 1.00 41.30 52 TRP A C 7
ATOM 5385 O O . TRP A 1 42 ? 0.775 15.350 -34.286 1.00 71.03 52 TRP A O 7
ATOM 5406 N N . LEU A 1 43 ? 2.194 14.926 -32.593 1.00 4.53 53 LEU A N 7
ATOM 5407 C CA . LEU A 1 43 ? 3.245 15.796 -33.111 1.00 20.30 53 LEU A CA 7
ATOM 5408 C C . LEU A 1 43 ? 3.787 15.266 -34.435 1.00 33.43 53 LEU A C 7
ATOM 5409 O O . LEU A 1 43 ? 4.103 16.037 -35.342 1.00 21.43 53 LEU A O 7
ATOM 5425 N N . LEU A 1 44 ? 3.889 13.945 -34.540 1.00 2.34 54 LEU A N 7
ATOM 5426 C CA . LEU A 1 44 ? 4.390 13.311 -35.754 1.00 24.11 54 LEU A CA 7
ATOM 5427 C C . LEU A 1 44 ? 3.376 13.427 -36.887 1.00 62.23 54 LEU A C 7
ATOM 5428 O O . LEU A 1 44 ? 3.693 13.925 -37.967 1.00 14.52 54 LEU A O 7
ATOM 5444 N N . GLU A 1 45 ? 2.156 12.965 -36.632 1.00 61.44 55 GLU A N 7
ATOM 5445 C CA . GLU A 1 45 ? 1.095 13.018 -37.632 1.00 5.34 55 GLU A CA 7
ATOM 5446 C C . GLU A 1 45 ? 0.815 14.459 -38.051 1.00 21.43 55 GLU A C 7
ATOM 5447 O O . GLU A 1 45 ? 0.513 14.731 -39.213 1.00 42.30 55 GLU A O 7
ATOM 5459 N N . HIS A 1 46 ? 0.917 15.377 -37.095 1.00 53.22 56 HIS A N 7
ATOM 5460 C CA . HIS A 1 46 ? 0.674 16.790 -37.364 1.00 43.12 56 HIS A CA 7
ATOM 5461 C C . HIS A 1 46 ? 1.799 17.652 -36.798 1.00 60.32 56 HIS A C 7
ATOM 5462 O O . HIS A 1 46 ? 1.706 18.151 -35.677 1.00 64.33 56 HIS A O 7
ATOM 5476 N N . GLU A 1 47 ? 2.860 17.821 -37.581 1.00 61.41 57 GLU A N 7
ATOM 5477 C CA . GLU A 1 47 ? 4.003 18.621 -37.156 1.00 33.50 57 GLU A CA 7
ATOM 5478 C C . GLU A 1 47 ? 3.656 20.106 -37.153 1.00 15.52 57 GLU A C 7
ATOM 5479 O O . GLU A 1 47 ? 3.894 20.812 -38.133 1.00 33.53 57 GLU A O 7
ATOM 5491 N N . GLU A 1 48 ? 3.091 20.574 -36.044 1.00 32.12 58 GLU A N 7
ATOM 5492 C CA . GLU A 1 48 ? 2.710 21.975 -35.914 1.00 15.42 58 GLU A CA 7
ATOM 5493 C C . GLU A 1 48 ? 3.920 22.887 -36.093 1.00 53.43 58 GLU A C 7
ATOM 5494 O O . GLU A 1 48 ? 5.046 22.418 -36.255 1.00 3.10 58 GLU A O 7
ATOM 5506 N N . VAL A 1 49 ? 3.678 24.194 -36.064 1.00 41.22 59 VAL A N 7
ATOM 5507 C CA . VAL A 1 49 ? 4.747 25.173 -36.223 1.00 11.10 59 VAL A CA 7
ATOM 5508 C C . VAL A 1 49 ? 5.074 25.850 -34.897 1.00 32.24 59 VAL A C 7
ATOM 5509 O O . VAL A 1 49 ? 5.101 25.177 -33.867 1.00 64.35 59 VAL A O 7
ATOM 5524 N N . MET A 1 1 ? -3.913 -1.754 -4.027 1.00 3.22 11 MET A N 8
ATOM 5525 C CA . MET A 1 1 ? -3.162 -1.005 -5.028 1.00 61.43 11 MET A CA 8
ATOM 5526 C C . MET A 1 1 ? -1.770 -0.653 -4.513 1.00 52.30 11 MET A C 8
ATOM 5527 O O . MET A 1 1 ? -1.627 0.001 -3.479 1.00 33.34 11 MET A O 8
ATOM 5541 N N . LEU A 1 2 ? -0.747 -1.089 -5.240 1.00 12.24 12 LEU A N 8
ATOM 5542 C CA . LEU A 1 2 ? 0.634 -0.819 -4.855 1.00 61.15 12 LEU A CA 8
ATOM 5543 C C . LEU A 1 2 ? 1.385 -0.117 -5.982 1.00 64.22 12 LEU A C 8
ATOM 5544 O O . LEU A 1 2 ? 1.714 -0.730 -6.998 1.00 41.44 12 LEU A O 8
ATOM 5560 N N . ASP A 1 3 ? 1.656 1.170 -5.794 1.00 32.31 13 ASP A N 8
ATOM 5561 C CA . ASP A 1 3 ? 2.372 1.955 -6.793 1.00 33.31 13 ASP A CA 8
ATOM 5562 C C . ASP A 1 3 ? 2.853 3.276 -6.203 1.00 1.44 13 ASP A C 8
ATOM 5563 O O . ASP A 1 3 ? 2.082 4.227 -6.071 1.00 31.03 13 ASP A O 8
ATOM 5572 N N . VAL A 1 4 ? 4.133 3.329 -5.848 1.00 0.03 14 VAL A N 8
ATOM 5573 C CA . VAL A 1 4 ? 4.718 4.534 -5.271 1.00 73.12 14 VAL A CA 8
ATOM 5574 C C . VAL A 1 4 ? 5.132 5.518 -6.359 1.00 44.11 14 VAL A C 8
ATOM 5575 O O . VAL A 1 4 ? 6.285 5.943 -6.419 1.00 42.54 14 VAL A O 8
ATOM 5588 N N . GLY A 1 5 ? 4.183 5.877 -7.218 1.00 41.03 15 GLY A N 8
ATOM 5589 C CA . GLY A 1 5 ? 4.469 6.809 -8.293 1.00 2.30 15 GLY A CA 8
ATOM 5590 C C . GLY A 1 5 ? 4.531 6.132 -9.647 1.00 74.44 15 GLY A C 8
ATOM 5591 O O . GLY A 1 5 ? 4.691 4.914 -9.735 1.00 10.05 15 GLY A O 8
ATOM 5595 N N . LYS A 1 6 ? 4.401 6.921 -10.708 1.00 60.25 16 LYS A N 8
ATOM 5596 C CA . LYS A 1 6 ? 4.442 6.391 -12.066 1.00 60.03 16 LYS A CA 8
ATOM 5597 C C . LYS A 1 6 ? 5.789 6.678 -12.722 1.00 10.20 16 LYS A C 8
ATOM 5598 O O . LYS A 1 6 ? 6.308 7.791 -12.635 1.00 42.52 16 LYS A O 8
ATOM 5617 N N . HIS A 1 7 ? 6.350 5.668 -13.379 1.00 74.21 17 HIS A N 8
ATOM 5618 C CA . HIS A 1 7 ? 7.636 5.813 -14.052 1.00 12.14 17 HIS A CA 8
ATOM 5619 C C . HIS A 1 7 ? 7.446 6.278 -15.492 1.00 40.42 17 HIS A C 8
ATOM 5620 O O . HIS A 1 7 ? 6.545 5.814 -16.192 1.00 44.31 17 HIS A O 8
ATOM 5634 N N . CYS A 1 8 ? 8.300 7.198 -15.929 1.00 53.30 18 CYS A N 8
ATOM 5635 C CA . CYS A 1 8 ? 8.226 7.728 -17.285 1.00 61.13 18 CYS A CA 8
ATOM 5636 C C . CYS A 1 8 ? 8.182 6.597 -18.309 1.00 50.21 18 CYS A C 8
ATOM 5637 O O . CYS A 1 8 ? 8.747 5.526 -18.091 1.00 10.02 18 CYS A O 8
ATOM 5644 N N . ALA A 1 9 ? 7.507 6.845 -19.427 1.00 31.42 19 ALA A N 8
ATOM 5645 C CA . ALA A 1 9 ? 7.391 5.849 -20.485 1.00 53.23 19 ALA A CA 8
ATOM 5646 C C . ALA A 1 9 ? 8.398 6.113 -21.600 1.00 33.34 19 ALA A C 8
ATOM 5647 O O . ALA A 1 9 ? 8.270 5.582 -22.703 1.00 54.55 19 ALA A O 8
ATOM 5654 N N . TYR A 1 10 ? 9.398 6.935 -21.304 1.00 62.10 20 TYR A N 8
ATOM 5655 C CA . TYR A 1 10 ? 10.426 7.271 -22.282 1.00 54.25 20 TYR A CA 8
ATOM 5656 C C . TYR A 1 10 ? 11.820 7.106 -21.687 1.00 3.04 20 TYR A C 8
ATOM 5657 O O . TYR A 1 10 ? 12.713 6.536 -22.314 1.00 43.14 20 TYR A O 8
ATOM 5675 N N . CYS A 1 11 ? 12.000 7.608 -20.470 1.00 11.53 21 CYS A N 8
ATOM 5676 C CA . CYS A 1 11 ? 13.284 7.518 -19.786 1.00 64.12 21 CYS A CA 8
ATOM 5677 C C . CYS A 1 11 ? 13.188 6.607 -18.566 1.00 22.03 21 CYS A C 8
ATOM 5678 O O . CYS A 1 11 ? 14.203 6.217 -17.988 1.00 31.01 21 CYS A O 8
ATOM 5685 N N . ARG A 1 12 ? 11.961 6.272 -18.180 1.00 4.04 22 ARG A N 8
ATOM 5686 C CA . ARG A 1 12 ? 11.732 5.408 -17.028 1.00 1.22 22 ARG A CA 8
ATOM 5687 C C . ARG A 1 12 ? 12.278 6.045 -15.753 1.00 50.22 22 ARG A C 8
ATOM 5688 O O . ARG A 1 12 ? 13.275 5.586 -15.197 1.00 20.11 22 ARG A O 8
ATOM 5709 N N . GLN A 1 13 ? 11.618 7.105 -15.298 1.00 34.12 23 GLN A N 8
ATOM 5710 C CA . GLN A 1 13 ? 12.038 7.805 -14.090 1.00 11.21 23 GLN A CA 8
ATOM 5711 C C . GLN A 1 13 ? 10.938 7.777 -13.034 1.00 10.13 23 GLN A C 8
ATOM 5712 O O . GLN A 1 13 ? 9.874 8.371 -13.214 1.00 72.44 23 GLN A O 8
ATOM 5726 N N . LEU A 1 14 ? 11.201 7.084 -11.931 1.00 72.14 24 LEU A N 8
ATOM 5727 C CA . LEU A 1 14 ? 10.233 6.978 -10.845 1.00 72.12 24 LEU A CA 8
ATOM 5728 C C . LEU A 1 14 ? 9.926 8.350 -10.253 1.00 62.22 24 LEU A C 8
ATOM 5729 O O . LEU A 1 14 ? 10.734 8.912 -9.514 1.00 12.35 24 LEU A O 8
ATOM 5745 N N . ASP A 1 15 ? 8.754 8.882 -10.582 1.00 21.52 25 ASP A N 8
ATOM 5746 C CA . ASP A 1 15 ? 8.339 10.186 -10.080 1.00 52.31 25 ASP A CA 8
ATOM 5747 C C . ASP A 1 15 ? 7.105 10.059 -9.192 1.00 2.34 25 ASP A C 8
ATOM 5748 O O . ASP A 1 15 ? 6.408 9.045 -9.221 1.00 21.03 25 ASP A O 8
ATOM 5757 N N . PHE A 1 16 ? 6.842 11.095 -8.402 1.00 2.04 26 PHE A N 8
ATOM 5758 C CA . PHE A 1 16 ? 5.694 11.099 -7.503 1.00 31.33 26 PHE A CA 8
ATOM 5759 C C . PHE A 1 16 ? 4.482 11.741 -8.171 1.00 41.51 26 PHE A C 8
ATOM 5760 O O . PHE A 1 16 ? 3.351 11.281 -8.008 1.00 24.31 26 PHE A O 8
ATOM 5777 N N . LEU A 1 17 ? 4.726 12.809 -8.924 1.00 30.34 27 LEU A N 8
ATOM 5778 C CA . LEU A 1 17 ? 3.655 13.517 -9.617 1.00 65.42 27 LEU A CA 8
ATOM 5779 C C . LEU A 1 17 ? 3.748 13.302 -11.124 1.00 60.25 27 LEU A C 8
ATOM 5780 O O . LEU A 1 17 ? 4.303 14.118 -11.860 1.00 4.32 27 LEU A O 8
ATOM 5796 N N . PRO A 1 18 ? 3.190 12.178 -11.598 1.00 35.23 28 PRO A N 8
ATOM 5797 C CA . PRO A 1 18 ? 3.194 11.831 -13.022 1.00 34.31 28 PRO A CA 8
ATOM 5798 C C . PRO A 1 18 ? 2.289 12.743 -13.843 1.00 73.34 28 PRO A C 8
ATOM 5799 O O . PRO A 1 18 ? 1.125 12.953 -13.499 1.00 64.25 28 PRO A O 8
ATOM 5810 N N . PHE A 1 19 ? 2.830 13.282 -14.931 1.00 31.22 29 PHE A N 8
ATOM 5811 C CA . PHE A 1 19 ? 2.071 14.172 -15.801 1.00 50.04 29 PHE A CA 8
ATOM 5812 C C . PHE A 1 19 ? 1.284 13.377 -16.840 1.00 5.14 29 PHE A C 8
ATOM 5813 O O . PHE A 1 19 ? 1.856 12.835 -17.787 1.00 14.44 29 PHE A O 8
ATOM 5830 N N . HIS A 1 20 ? -0.030 13.311 -16.654 1.00 52.22 30 HIS A N 8
ATOM 5831 C CA . HIS A 1 20 ? -0.896 12.583 -17.574 1.00 74.42 30 HIS A CA 8
ATOM 5832 C C . HIS A 1 20 ? -1.175 13.408 -18.827 1.00 30.12 30 HIS A C 8
ATOM 5833 O O . HIS A 1 20 ? -1.633 14.548 -18.743 1.00 33.22 30 HIS A O 8
ATOM 5847 N N . CYS A 1 21 ? -0.895 12.825 -19.988 1.00 4.43 31 CYS A N 8
ATOM 5848 C CA . CYS A 1 21 ? -1.113 13.506 -21.258 1.00 54.31 31 CYS A CA 8
ATOM 5849 C C . CYS A 1 21 ? -2.550 13.316 -21.737 1.00 1.53 31 CYS A C 8
ATOM 5850 O O . CYS A 1 21 ? -3.072 12.202 -21.741 1.00 23.44 31 CYS A O 8
ATOM 5857 N N . SER A 1 22 ? -3.183 14.413 -22.140 1.00 13.32 32 SER A N 8
ATOM 5858 C CA . SER A 1 22 ? -4.560 14.369 -22.617 1.00 75.02 32 SER A CA 8
ATOM 5859 C C . SER A 1 22 ? -4.605 14.184 -24.131 1.00 0.40 32 SER A C 8
ATOM 5860 O O . SER A 1 22 ? -5.626 14.441 -24.769 1.00 70.44 32 SER A O 8
ATOM 5868 N N . PHE A 1 23 ? -3.490 13.738 -24.699 1.00 62.13 33 PHE A N 8
ATOM 5869 C CA . PHE A 1 23 ? -3.400 13.519 -26.138 1.00 44.52 33 PHE A CA 8
ATOM 5870 C C . PHE A 1 23 ? -3.161 12.045 -26.451 1.00 35.04 33 PHE A C 8
ATOM 5871 O O . PHE A 1 23 ? -3.824 11.466 -27.312 1.00 51.11 33 PHE A O 8
ATOM 5888 N N . CYS A 1 24 ? -2.210 11.443 -25.745 1.00 33.14 34 CYS A N 8
ATOM 5889 C CA . CYS A 1 24 ? -1.882 10.037 -25.945 1.00 73.34 34 CYS A CA 8
ATOM 5890 C C . CYS A 1 24 ? -2.367 9.192 -24.771 1.00 30.13 34 CYS A C 8
ATOM 5891 O O . CYS A 1 24 ? -2.472 7.970 -24.873 1.00 4.51 34 CYS A O 8
ATOM 5898 N N . ASN A 1 25 ? -2.662 9.853 -23.656 1.00 23.43 35 ASN A N 8
ATOM 5899 C CA . ASN A 1 25 ? -3.135 9.163 -22.461 1.00 73.22 35 ASN A CA 8
ATOM 5900 C C . ASN A 1 25 ? -2.034 8.293 -21.863 1.00 1.24 35 ASN A C 8
ATOM 5901 O O . ASN A 1 25 ? -2.182 7.077 -21.752 1.00 31.34 35 ASN A O 8
ATOM 5912 N N . GLU A 1 26 ? -0.930 8.927 -21.478 1.00 71.22 36 GLU A N 8
ATOM 5913 C CA . GLU A 1 26 ? 0.196 8.210 -20.891 1.00 50.21 36 GLU A CA 8
ATOM 5914 C C . GLU A 1 26 ? 0.865 9.046 -19.803 1.00 73.51 36 GLU A C 8
ATOM 5915 O O . GLU A 1 26 ? 0.705 10.265 -19.756 1.00 12.32 36 GLU A O 8
ATOM 5927 N N . ASP A 1 27 ? 1.613 8.380 -18.931 1.00 24.31 37 ASP A N 8
ATOM 5928 C CA . ASP A 1 27 ? 2.307 9.059 -17.843 1.00 43.52 37 ASP A CA 8
ATOM 5929 C C . ASP A 1 27 ? 3.765 9.321 -18.208 1.00 64.30 37 ASP A C 8
ATOM 5930 O O . ASP A 1 27 ? 4.414 8.492 -18.847 1.00 42.55 37 ASP A O 8
ATOM 5939 N N . PHE A 1 28 ? 4.274 10.478 -17.798 1.00 63.12 38 PHE A N 8
ATOM 5940 C CA . PHE A 1 28 ? 5.655 10.850 -18.084 1.00 23.53 38 PHE A CA 8
ATOM 5941 C C . PHE A 1 28 ? 6.200 11.785 -17.008 1.00 62.31 38 PHE A C 8
ATOM 5942 O O . PHE A 1 28 ? 5.517 12.711 -16.571 1.00 2.34 38 PHE A O 8
ATOM 5959 N N . CYS A 1 29 ? 7.435 11.535 -16.586 1.00 20.13 39 CYS A N 8
ATOM 5960 C CA . CYS A 1 29 ? 8.073 12.352 -15.561 1.00 2.20 39 CYS A CA 8
ATOM 5961 C C . CYS A 1 29 ? 7.965 13.835 -15.903 1.00 1.52 39 CYS A C 8
ATOM 5962 O O . CYS A 1 29 ? 7.758 14.203 -17.059 1.00 45.12 39 CYS A O 8
ATOM 5969 N N . SER A 1 30 ? 8.107 14.683 -14.888 1.00 73.34 40 SER A N 8
ATOM 5970 C CA . SER A 1 30 ? 8.022 16.126 -15.080 1.00 74.31 40 SER A CA 8
ATOM 5971 C C . SER A 1 30 ? 8.985 16.587 -16.169 1.00 63.23 40 SER A C 8
ATOM 5972 O O . SER A 1 30 ? 8.684 17.504 -16.932 1.00 4.34 40 SER A O 8
ATOM 5980 N N . ASN A 1 31 ? 10.146 15.943 -16.235 1.00 71.52 41 ASN A N 8
ATOM 5981 C CA . ASN A 1 31 ? 11.155 16.286 -17.230 1.00 63.03 41 ASN A CA 8
ATOM 5982 C C . ASN A 1 31 ? 10.628 16.053 -18.643 1.00 11.41 41 ASN A C 8
ATOM 5983 O O . ASN A 1 31 ? 11.064 16.702 -19.595 1.00 14.24 41 ASN A O 8
ATOM 5994 N N . HIS A 1 32 ? 9.687 15.124 -18.772 1.00 33.43 42 HIS A N 8
ATOM 5995 C CA . HIS A 1 32 ? 9.098 14.806 -20.068 1.00 22.10 42 HIS A CA 8
ATOM 5996 C C . HIS A 1 32 ? 7.596 15.072 -20.062 1.00 71.34 42 HIS A C 8
ATOM 5997 O O . HIS A 1 32 ? 6.856 14.525 -20.881 1.00 1.13 42 HIS A O 8
ATOM 6011 N N . ARG A 1 33 ? 7.152 15.913 -19.135 1.00 2.35 43 ARG A N 8
ATOM 6012 C CA . ARG A 1 33 ? 5.738 16.249 -19.021 1.00 41.54 43 ARG A CA 8
ATOM 6013 C C . ARG A 1 33 ? 5.217 16.854 -20.322 1.00 61.52 43 ARG A C 8
ATOM 6014 O O . ARG A 1 33 ? 4.093 16.576 -20.742 1.00 32.32 43 ARG A O 8
ATOM 6035 N N . LEU A 1 34 ? 6.041 17.681 -20.956 1.00 30.03 44 LEU A N 8
ATOM 6036 C CA . LEU A 1 34 ? 5.664 18.325 -22.209 1.00 12.30 44 LEU A CA 8
ATOM 6037 C C . LEU A 1 34 ? 5.224 17.292 -23.242 1.00 1.35 44 LEU A C 8
ATOM 6038 O O . LEU A 1 34 ? 5.424 16.091 -23.059 1.00 4.32 44 LEU A O 8
ATOM 6054 N N . LYS A 1 35 ? 4.625 17.768 -24.328 1.00 63.53 45 LYS A N 8
ATOM 6055 C CA . LYS A 1 35 ? 4.160 16.887 -25.393 1.00 72.20 45 LYS A CA 8
ATOM 6056 C C . LYS A 1 35 ? 5.330 16.378 -26.229 1.00 21.35 45 LYS A C 8
ATOM 6057 O O . LYS A 1 35 ? 5.585 15.175 -26.287 1.00 3.41 45 LYS A O 8
ATOM 6076 N N . GLU A 1 36 ? 6.038 17.301 -26.872 1.00 31.20 46 GLU A N 8
ATOM 6077 C CA . GLU A 1 36 ? 7.181 16.944 -27.703 1.00 64.43 46 GLU A CA 8
ATOM 6078 C C . GLU A 1 36 ? 8.192 16.117 -26.913 1.00 13.12 46 GLU A C 8
ATOM 6079 O O . GLU A 1 36 ? 8.938 15.320 -27.481 1.00 73.53 46 GLU A O 8
ATOM 6091 N N . ASP A 1 37 ? 8.210 16.314 -25.599 1.00 53.33 47 ASP A N 8
A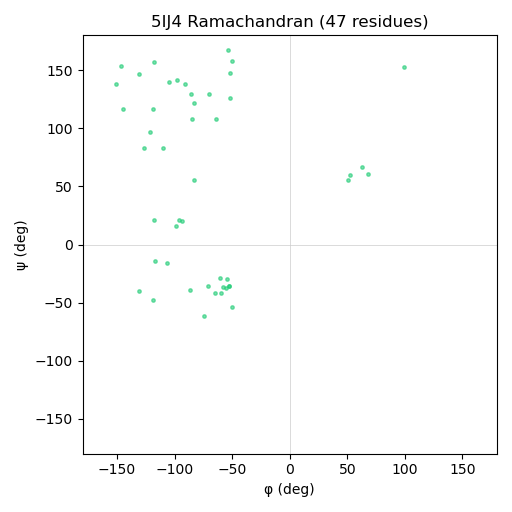TOM 6092 C CA . ASP A 1 37 ? 9.127 15.588 -24.730 1.00 24.45 47 ASP A CA 8
ATOM 6093 C C . ASP A 1 37 ? 9.067 14.089 -25.007 1.00 31.30 47 ASP A C 8
ATOM 6094 O O . ASP A 1 37 ? 10.091 13.450 -25.252 1.00 1.25 47 ASP A O 8
ATOM 6103 N N . HIS A 1 38 ? 7.860 13.533 -24.966 1.00 62.43 48 HIS A N 8
ATOM 6104 C CA . HIS A 1 38 ? 7.666 12.108 -25.213 1.00 2.21 48 HIS A CA 8
ATOM 6105 C C . HIS A 1 38 ? 7.239 11.860 -26.656 1.00 62.05 48 HIS A C 8
ATOM 6106 O O . HIS A 1 38 ? 6.690 10.806 -26.980 1.00 10.22 48 HIS A O 8
ATOM 6120 N N . HIS A 1 39 ? 7.494 12.837 -27.520 1.00 45.45 49 HIS A N 8
ATOM 6121 C CA . HIS A 1 39 ? 7.136 12.725 -28.930 1.00 22.31 49 HIS A CA 8
ATOM 6122 C C . HIS A 1 39 ? 5.709 12.208 -29.088 1.00 65.12 49 HIS A C 8
ATOM 6123 O O . HIS A 1 39 ? 5.484 11.141 -29.661 1.00 3.15 49 HIS A O 8
ATOM 6137 N N . CYS A 1 40 ? 4.749 12.971 -28.577 1.00 31.41 50 CYS A N 8
ATOM 6138 C CA . CYS A 1 40 ? 3.344 12.590 -28.660 1.00 1.11 50 CYS A CA 8
ATOM 6139 C C . CYS A 1 40 ? 2.962 12.230 -30.093 1.00 13.23 50 CYS A C 8
ATOM 6140 O O . CYS A 1 40 ? 3.349 12.914 -31.040 1.00 2.50 50 CYS A O 8
ATOM 6147 N N . ARG A 1 41 ? 2.199 11.152 -30.243 1.00 0.23 51 ARG A N 8
ATOM 6148 C CA . ARG A 1 41 ? 1.765 10.701 -31.559 1.00 72.31 51 ARG A CA 8
ATOM 6149 C C . ARG A 1 41 ? 1.101 11.836 -32.332 1.00 15.53 51 ARG A C 8
ATOM 6150 O O . ARG A 1 41 ? 1.288 11.971 -33.541 1.00 22.41 51 ARG A O 8
ATOM 6171 N N . TRP A 1 42 ? 0.324 12.650 -31.626 1.00 0.14 52 TRP A N 8
ATOM 6172 C CA . TRP A 1 42 ? -0.369 13.774 -32.245 1.00 43.13 52 TRP A CA 8
ATOM 6173 C C . TRP A 1 42 ? 0.618 14.702 -32.946 1.00 14.23 52 TRP A C 8
ATOM 6174 O O . TRP A 1 42 ? 0.359 15.178 -34.052 1.00 1.31 52 TRP A O 8
ATOM 6195 N N . LEU A 1 43 ? 1.748 14.956 -32.296 1.00 22.30 53 LEU A N 8
ATOM 6196 C CA . LEU A 1 43 ? 2.774 15.827 -32.857 1.00 43.54 53 LEU A CA 8
ATOM 6197 C C . LEU A 1 43 ? 3.346 15.238 -34.143 1.00 11.11 53 LEU A C 8
ATOM 6198 O O . LEU A 1 43 ? 3.668 15.966 -35.083 1.00 1.12 53 LEU A O 8
ATOM 6214 N N . LEU A 1 44 ? 3.467 13.916 -34.178 1.00 61.34 54 LEU A N 8
ATOM 6215 C CA . LEU A 1 44 ? 3.998 13.227 -35.350 1.00 53.20 54 LEU A CA 8
ATOM 6216 C C . LEU A 1 44 ? 3.004 13.276 -36.507 1.00 23.05 54 LEU A C 8
ATOM 6217 O O . LEU A 1 44 ? 3.337 13.722 -37.604 1.00 62.30 54 LEU A O 8
ATOM 6233 N N . GLU A 1 45 ? 1.783 12.816 -36.251 1.00 43.40 55 GLU A N 8
ATOM 6234 C CA . GLU A 1 45 ? 0.742 12.809 -37.271 1.00 55.43 55 GLU A CA 8
ATOM 6235 C C . GLU A 1 45 ? 0.423 14.228 -37.733 1.00 40.53 55 GLU A C 8
ATOM 6236 O O . GLU A 1 45 ? 0.142 14.462 -38.909 1.00 52.13 55 GLU A O 8
ATOM 6248 N N . HIS A 1 46 ? 0.469 15.173 -36.799 1.00 54.01 56 HIS A N 8
ATOM 6249 C CA . HIS A 1 46 ? 0.185 16.570 -37.110 1.00 21.34 56 HIS A CA 8
ATOM 6250 C C . HIS A 1 46 ? 1.319 17.473 -36.635 1.00 23.14 56 HIS A C 8
ATOM 6251 O O . HIS A 1 46 ? 1.298 17.971 -35.510 1.00 23.35 56 HIS A O 8
ATOM 6265 N N . GLU A 1 47 ? 2.308 17.679 -37.500 1.00 35.43 57 GLU A N 8
ATOM 6266 C CA . GLU A 1 47 ? 3.451 18.521 -37.167 1.00 34.53 57 GLU A CA 8
ATOM 6267 C C . GLU A 1 47 ? 3.375 19.856 -37.901 1.00 51.01 57 GLU A C 8
ATOM 6268 O O . GLU A 1 47 ? 3.684 19.941 -39.089 1.00 61.51 57 GLU A O 8
ATOM 6280 N N . GLU A 1 48 ? 2.961 20.896 -37.184 1.00 51.33 58 GLU A N 8
ATOM 6281 C CA . GLU A 1 48 ? 2.843 22.227 -37.768 1.00 42.24 58 GLU A CA 8
ATOM 6282 C C . GLU A 1 48 ? 4.178 22.965 -37.714 1.00 13.45 58 GLU A C 8
ATOM 6283 O O . GLU A 1 48 ? 5.070 22.601 -36.948 1.00 44.30 58 GLU A O 8
ATOM 6295 N N . VAL A 1 49 ? 4.306 24.005 -38.532 1.00 23.01 59 VAL A N 8
ATOM 6296 C CA . VAL A 1 49 ? 5.531 24.795 -38.577 1.00 54.42 59 VAL A CA 8
ATOM 6297 C C . VAL A 1 49 ? 5.288 26.213 -38.071 1.00 45.03 59 VAL A C 8
ATOM 6298 O O . VAL A 1 49 ? 4.134 26.617 -37.940 1.00 21.11 59 VAL A O 8
ATOM 6313 N N . MET A 1 1 ? 3.404 -0.392 2.378 1.00 25.31 11 MET A N 9
ATOM 6314 C CA . MET A 1 1 ? 3.738 0.748 1.532 1.00 73.42 11 MET A CA 9
ATOM 6315 C C . MET A 1 1 ? 2.774 0.851 0.354 1.00 33.41 11 MET A C 9
ATOM 6316 O O . MET A 1 1 ? 2.007 -0.075 0.083 1.00 2.14 11 MET A O 9
ATOM 6330 N N . LEU A 1 2 ? 2.817 1.981 -0.343 1.00 32.33 12 LEU A N 9
ATOM 6331 C CA . LEU A 1 2 ? 1.947 2.205 -1.492 1.00 74.40 12 LEU A CA 9
ATOM 6332 C C . LEU A 1 2 ? 2.709 2.877 -2.629 1.00 53.42 12 LEU A C 9
ATOM 6333 O O . LEU A 1 2 ? 3.139 4.025 -2.508 1.00 74.33 12 LEU A O 9
ATOM 6349 N N . ASP A 1 3 ? 2.870 2.157 -3.733 1.00 65.15 13 ASP A N 9
ATOM 6350 C CA . ASP A 1 3 ? 3.578 2.685 -4.894 1.00 53.13 13 ASP A CA 9
ATOM 6351 C C . ASP A 1 3 ? 2.595 3.132 -5.972 1.00 42.41 13 ASP A C 9
ATOM 6352 O O . ASP A 1 3 ? 2.563 2.573 -7.068 1.00 52.13 13 ASP A O 9
ATOM 6361 N N . VAL A 1 4 ? 1.794 4.144 -5.652 1.00 61.15 14 VAL A N 9
ATOM 6362 C CA . VAL A 1 4 ? 0.810 4.667 -6.593 1.00 62.40 14 VAL A CA 9
ATOM 6363 C C . VAL A 1 4 ? 1.450 5.647 -7.570 1.00 23.33 14 VAL A C 9
ATOM 6364 O O . VAL A 1 4 ? 1.020 6.793 -7.687 1.00 13.22 14 VAL A O 9
ATOM 6377 N N . GLY A 1 5 ? 2.482 5.187 -8.271 1.00 24.34 15 GLY A N 9
ATOM 6378 C CA . GLY A 1 5 ? 3.166 6.035 -9.229 1.00 54.51 15 GLY A CA 9
ATOM 6379 C C . GLY A 1 5 ? 3.289 5.387 -10.593 1.00 63.44 15 GLY A C 9
ATOM 6380 O O . GLY A 1 5 ? 3.427 4.168 -10.700 1.00 25.23 15 GLY A O 9
ATOM 6384 N N . LYS A 1 6 ? 3.238 6.202 -11.641 1.00 60.24 16 LYS A N 9
ATOM 6385 C CA . LYS A 1 6 ? 3.345 5.701 -13.007 1.00 12.24 16 LYS A CA 9
ATOM 6386 C C . LYS A 1 6 ? 4.736 5.964 -13.575 1.00 74.03 16 LYS A C 9
ATOM 6387 O O . LYS A 1 6 ? 5.316 7.028 -13.357 1.00 14.10 16 LYS A O 9
ATOM 6406 N N . HIS A 1 7 ? 5.265 4.988 -14.307 1.00 1.34 17 HIS A N 9
ATOM 6407 C CA . HIS A 1 7 ? 6.588 5.116 -14.909 1.00 35.34 17 HIS A CA 9
ATOM 6408 C C . HIS A 1 7 ? 6.490 5.695 -16.317 1.00 20.32 17 HIS A C 9
ATOM 6409 O O . HIS A 1 7 ? 5.610 5.322 -17.093 1.00 60.42 17 HIS A O 9
ATOM 6423 N N . CYS A 1 8 ? 7.399 6.609 -16.640 1.00 32.24 18 CYS A N 9
ATOM 6424 C CA . CYS A 1 8 ? 7.415 7.241 -17.953 1.00 62.13 18 CYS A CA 9
ATOM 6425 C C . CYS A 1 8 ? 7.391 6.192 -19.062 1.00 13.33 18 CYS A C 9
ATOM 6426 O O . CYS A 1 8 ? 7.914 5.090 -18.900 1.00 10.45 18 CYS A O 9
ATOM 6433 N N . ALA A 1 9 ? 6.779 6.544 -20.188 1.00 44.31 19 ALA A N 9
ATOM 6434 C CA . ALA A 1 9 ? 6.688 5.636 -21.324 1.00 65.51 19 ALA A CA 9
ATOM 6435 C C . ALA A 1 9 ? 7.751 5.956 -22.370 1.00 22.23 19 ALA A C 9
ATOM 6436 O O . ALA A 1 9 ? 7.666 5.506 -23.513 1.00 4.41 19 ALA A O 9
ATOM 6443 N N . TYR A 1 10 ? 8.750 6.735 -21.971 1.00 43.23 20 TYR A N 9
ATOM 6444 C CA . TYR A 1 10 ? 9.828 7.118 -22.875 1.00 42.25 20 TYR A CA 9
ATOM 6445 C C . TYR A 1 10 ? 11.190 6.886 -22.229 1.00 23.33 20 TYR A C 9
ATOM 6446 O O . TYR A 1 10 ? 12.131 6.430 -22.880 1.00 52.42 20 TYR A O 9
ATOM 6464 N N . CYS A 1 11 ? 11.288 7.201 -20.942 1.00 3.43 21 CYS A N 9
ATOM 6465 C CA . CYS A 1 11 ? 12.534 7.028 -20.204 1.00 33.11 21 CYS A CA 9
ATOM 6466 C C . CYS A 1 11 ? 12.367 5.998 -19.091 1.00 23.45 21 CYS A C 9
ATOM 6467 O O . CYS A 1 11 ? 13.349 5.513 -18.528 1.00 20.41 21 CYS A O 9
ATOM 6474 N N . ARG A 1 12 ? 11.118 5.668 -18.778 1.00 41.45 22 ARG A N 9
ATOM 6475 C CA . ARG A 1 12 ? 10.823 4.697 -17.732 1.00 73.13 22 ARG A CA 9
ATOM 6476 C C . ARG A 1 12 ? 11.324 5.188 -16.377 1.00 72.12 22 ARG A C 9
ATOM 6477 O O . ARG A 1 12 ? 12.237 4.604 -15.794 1.00 40.05 22 ARG A O 9
ATOM 6498 N N . GLN A 1 13 ? 10.720 6.264 -15.883 1.00 60.02 23 GLN A N 9
ATOM 6499 C CA . GLN A 1 13 ? 11.106 6.834 -14.598 1.00 24.42 23 GLN A CA 9
ATOM 6500 C C . GLN A 1 13 ? 9.937 6.811 -13.619 1.00 0.11 23 GLN A C 9
ATOM 6501 O O . GLN A 1 13 ? 8.901 7.433 -13.859 1.00 31.44 23 GLN A O 9
ATOM 6515 N N . LEU A 1 14 ? 10.109 6.091 -12.516 1.00 3.21 24 LEU A N 9
ATOM 6516 C CA . LEU A 1 14 ? 9.068 5.987 -11.500 1.00 13.23 24 LEU A CA 9
ATOM 6517 C C . LEU A 1 14 ? 8.806 7.341 -10.847 1.00 65.11 24 LEU A C 9
ATOM 6518 O O . LEU A 1 14 ? 9.622 7.833 -10.067 1.00 32.44 24 LEU A O 9
ATOM 6534 N N . ASP A 1 15 ? 7.664 7.937 -11.170 1.00 62.04 25 ASP A N 9
ATOM 6535 C CA . ASP A 1 15 ? 7.293 9.233 -10.613 1.00 64.42 25 ASP A CA 9
ATOM 6536 C C . ASP A 1 15 ? 6.020 9.122 -9.780 1.00 61.35 25 ASP A C 9
ATOM 6537 O O . ASP A 1 15 ? 5.216 8.210 -9.975 1.00 22.31 25 ASP A O 9
ATOM 6546 N N . PHE A 1 16 ? 5.843 10.055 -8.852 1.00 5.54 26 PHE A N 9
ATOM 6547 C CA . PHE A 1 16 ? 4.669 10.062 -7.987 1.00 71.43 26 PHE A CA 9
ATOM 6548 C C . PHE A 1 16 ? 3.503 10.782 -8.659 1.00 23.22 26 PHE A C 9
ATOM 6549 O O . PHE A 1 16 ? 2.352 10.357 -8.552 1.00 51.34 26 PHE A O 9
ATOM 6566 N N . LEU A 1 17 ? 3.810 11.874 -9.350 1.00 10.12 27 LEU A N 9
ATOM 6567 C CA . LEU A 1 17 ? 2.789 12.655 -10.039 1.00 53.31 27 LEU A CA 9
ATOM 6568 C C . LEU A 1 17 ? 2.924 12.514 -11.552 1.00 1.32 27 LEU A C 9
ATOM 6569 O O . LEU A 1 17 ? 3.526 13.350 -12.226 1.00 64.14 27 LEU A O 9
ATOM 6585 N N . PRO A 1 18 ? 2.349 11.433 -12.100 1.00 2.35 28 PRO A N 9
ATOM 6586 C CA . PRO A 1 18 ? 2.390 11.159 -13.539 1.00 33.21 28 PRO A CA 9
ATOM 6587 C C . PRO A 1 18 ? 1.539 12.138 -14.340 1.00 13.30 28 PRO A C 9
ATOM 6588 O O . PRO A 1 18 ? 0.372 12.367 -14.021 1.00 73.03 28 PRO A O 9
ATOM 6599 N N . PHE A 1 19 ? 2.130 12.714 -15.382 1.00 11.04 29 PHE A N 9
ATOM 6600 C CA . PHE A 1 19 ? 1.426 13.670 -16.228 1.00 74.24 29 PHE A CA 9
ATOM 6601 C C . PHE A 1 19 ? 0.680 12.955 -17.352 1.00 3.02 29 PHE A C 9
ATOM 6602 O O . PHE A 1 19 ? 1.294 12.383 -18.253 1.00 72.14 29 PHE A O 9
ATOM 6619 N N . HIS A 1 20 ? -0.647 12.992 -17.290 1.00 70.23 30 HIS A N 9
ATOM 6620 C CA . HIS A 1 20 ? -1.477 12.348 -18.302 1.00 73.10 30 HIS A CA 9
ATOM 6621 C C . HIS A 1 20 ? -1.667 13.260 -19.510 1.00 51.12 30 HIS A C 9
ATOM 6622 O O . HIS A 1 20 ? -2.109 14.402 -19.376 1.00 60.40 30 HIS A O 9
ATOM 6636 N N . CYS A 1 21 ? -1.330 12.750 -20.690 1.00 24.33 31 CYS A N 9
ATOM 6637 C CA . CYS A 1 21 ? -1.461 13.518 -21.922 1.00 33.32 31 CYS A CA 9
ATOM 6638 C C . CYS A 1 21 ? -2.870 13.390 -22.494 1.00 40.24 31 CYS A C 9
ATOM 6639 O O . CYS A 1 21 ? -3.405 12.288 -22.614 1.00 52.11 31 CYS A O 9
ATOM 6646 N N . SER A 1 22 ? -3.465 14.526 -22.847 1.00 25.51 32 SER A N 9
ATOM 6647 C CA . SER A 1 22 ? -4.812 14.542 -23.404 1.00 31.22 32 SER A CA 9
ATOM 6648 C C . SER A 1 22 ? -4.771 14.474 -24.927 1.00 72.24 32 SER A C 9
ATOM 6649 O O . SER A 1 22 ? -5.747 14.805 -25.602 1.00 3.05 32 SER A O 9
ATOM 6657 N N . PHE A 1 23 ? -3.635 14.042 -25.464 1.00 23.23 33 PHE A N 9
ATOM 6658 C CA . PHE A 1 23 ? -3.464 13.931 -26.908 1.00 34.33 33 PHE A CA 9
ATOM 6659 C C . PHE A 1 23 ? -3.243 12.478 -27.319 1.00 52.01 33 PHE A C 9
ATOM 6660 O O . PHE A 1 23 ? -3.867 11.985 -28.260 1.00 4.23 33 PHE A O 9
ATOM 6677 N N . CYS A 1 24 ? -2.351 11.797 -26.608 1.00 4.51 34 CYS A N 9
ATOM 6678 C CA . CYS A 1 24 ? -2.045 10.402 -26.898 1.00 24.12 34 CYS A CA 9
ATOM 6679 C C . CYS A 1 24 ? -2.618 9.484 -25.821 1.00 43.44 34 CYS A C 9
ATOM 6680 O O . CYS A 1 24 ? -2.747 8.278 -26.024 1.00 50.03 34 CYS A O 9
ATOM 6687 N N . ASN A 1 25 ? -2.960 10.066 -24.676 1.00 45.34 35 ASN A N 9
ATOM 6688 C CA . ASN A 1 25 ? -3.519 9.302 -23.568 1.00 24.45 35 ASN A CA 9
ATOM 6689 C C . ASN A 1 25 ? -2.475 8.359 -22.976 1.00 2.44 35 ASN A C 9
ATOM 6690 O O . ASN A 1 25 ? -2.657 7.142 -22.968 1.00 1.51 35 ASN A O 9
ATOM 6701 N N . GLU A 1 26 ? -1.382 8.932 -22.480 1.00 61.34 36 GLU A N 9
ATOM 6702 C CA . GLU A 1 26 ? -0.309 8.142 -21.887 1.00 13.34 36 GLU A CA 9
ATOM 6703 C C . GLU A 1 26 ? 0.311 8.873 -20.700 1.00 3.44 36 GLU A C 9
ATOM 6704 O O . GLU A 1 26 ? 0.165 10.088 -20.559 1.00 71.33 36 GLU A O 9
ATOM 6716 N N . ASP A 1 27 ? 1.004 8.125 -19.848 1.00 13.11 37 ASP A N 9
ATOM 6717 C CA . ASP A 1 27 ? 1.647 8.701 -18.673 1.00 24.22 37 ASP A CA 9
ATOM 6718 C C . ASP A 1 27 ? 3.126 8.967 -18.939 1.00 31.24 37 ASP A C 9
ATOM 6719 O O . ASP A 1 27 ? 3.799 8.180 -19.604 1.00 61.42 37 ASP A O 9
ATOM 6728 N N . PHE A 1 28 ? 3.625 10.082 -18.415 1.00 33.41 38 PHE A N 9
ATOM 6729 C CA . PHE A 1 28 ? 5.023 10.453 -18.597 1.00 61.13 38 PHE A CA 9
ATOM 6730 C C . PHE A 1 28 ? 5.522 11.287 -17.421 1.00 23.41 38 PHE A C 9
ATOM 6731 O O . PHE A 1 28 ? 4.837 12.197 -16.955 1.00 54.20 38 PHE A O 9
ATOM 6748 N N . CYS A 1 29 ? 6.721 10.968 -16.944 1.00 43.35 39 CYS A N 9
ATOM 6749 C CA . CYS A 1 29 ? 7.314 11.686 -15.822 1.00 72.41 39 CYS A CA 9
ATOM 6750 C C . CYS A 1 29 ? 7.267 13.193 -16.054 1.00 40.13 39 CYS A C 9
ATOM 6751 O O . CYS A 1 29 ? 7.149 13.653 -17.190 1.00 0.42 39 CYS A O 9
ATOM 6758 N N . SER A 1 30 ? 7.361 13.956 -14.970 1.00 53.41 40 SER A N 9
ATOM 6759 C CA . SER A 1 30 ? 7.326 15.412 -15.055 1.00 34.35 40 SER A CA 9
ATOM 6760 C C . SER A 1 30 ? 8.376 15.924 -16.035 1.00 51.52 40 SER A C 9
ATOM 6761 O O . SER A 1 30 ? 8.159 16.914 -16.732 1.00 52.45 40 SER A O 9
ATOM 6769 N N . ASN A 1 31 ? 9.516 15.242 -16.082 1.00 54.22 41 ASN A N 9
ATOM 6770 C CA . ASN A 1 31 ? 10.601 15.628 -16.977 1.00 0.15 41 ASN A CA 9
ATOM 6771 C C . ASN A 1 31 ? 10.167 15.522 -18.435 1.00 44.44 41 ASN A C 9
ATOM 6772 O O . ASN A 1 31 ? 10.688 16.226 -19.302 1.00 12.34 41 ASN A O 9
ATOM 6783 N N . HIS A 1 32 ? 9.211 14.638 -18.700 1.00 54.42 42 HIS A N 9
ATOM 6784 C CA . HIS A 1 32 ? 8.706 14.441 -20.054 1.00 55.03 42 HIS A CA 9
ATOM 6785 C C . HIS A 1 32 ? 7.211 14.737 -20.125 1.00 15.01 42 HIS A C 9
ATOM 6786 O O . HIS A 1 32 ? 6.518 14.273 -21.031 1.00 43.21 42 HIS A O 9
ATOM 6800 N N . ARG A 1 33 ? 6.719 15.511 -19.163 1.00 4.13 43 ARG A N 9
ATOM 6801 C CA . ARG A 1 33 ? 5.306 15.867 -19.115 1.00 23.11 43 ARG A CA 9
ATOM 6802 C C . ARG A 1 33 ? 4.881 16.579 -20.396 1.00 63.40 43 ARG A C 9
ATOM 6803 O O . ARG A 1 33 ? 3.789 16.345 -20.916 1.00 64.40 43 ARG A O 9
ATOM 6824 N N . LEU A 1 34 ? 5.750 17.448 -20.900 1.00 1.24 44 LEU A N 9
ATOM 6825 C CA . LEU A 1 34 ? 5.465 18.195 -22.120 1.00 2.01 44 LEU A CA 9
ATOM 6826 C C . LEU A 1 34 ? 5.062 17.255 -23.252 1.00 1.42 44 LEU A C 9
ATOM 6827 O O . LEU A 1 34 ? 5.216 16.038 -23.148 1.00 12.23 44 LEU A O 9
ATOM 6843 N N . LYS A 1 35 ? 4.547 17.828 -24.334 1.00 40.43 45 LYS A N 9
ATOM 6844 C CA . LYS A 1 35 ? 4.125 17.044 -25.488 1.00 74.34 45 LYS A CA 9
ATOM 6845 C C . LYS A 1 35 ? 5.330 16.558 -26.287 1.00 42.51 45 LYS A C 9
ATOM 6846 O O . LYS A 1 35 ? 5.556 15.356 -26.417 1.00 23.15 45 LYS A O 9
ATOM 6865 N N . GLU A 1 36 ? 6.101 17.502 -26.819 1.00 52.10 46 GLU A N 9
ATOM 6866 C CA . GLU A 1 36 ? 7.283 17.169 -27.604 1.00 65.12 46 GLU A CA 9
ATOM 6867 C C . GLU A 1 36 ? 8.222 16.260 -26.815 1.00 51.14 46 GLU A C 9
ATOM 6868 O O . GLU A 1 36 ? 8.979 15.480 -27.393 1.00 43.34 46 GLU A O 9
ATOM 6880 N N . ASP A 1 37 ? 8.166 16.367 -25.493 1.00 10.45 47 ASP A N 9
ATOM 6881 C CA . ASP A 1 37 ? 9.010 15.556 -24.623 1.00 71.32 47 ASP A CA 9
ATOM 6882 C C . ASP A 1 37 ? 8.926 14.082 -25.007 1.00 22.52 47 ASP A C 9
ATOM 6883 O O . ASP A 1 37 ? 9.946 13.430 -25.235 1.00 73.23 47 ASP A O 9
ATOM 6892 N N . HIS A 1 38 ? 7.705 13.561 -25.075 1.00 12.34 48 HIS A N 9
ATOM 6893 C CA . HIS A 1 38 ? 7.488 12.163 -25.430 1.00 12.40 48 HIS A CA 9
ATOM 6894 C C . HIS A 1 38 ? 7.144 12.026 -26.910 1.00 44.22 48 HIS A C 9
ATOM 6895 O O . HIS A 1 38 ? 6.589 11.014 -27.338 1.00 32.21 48 HIS A O 9
ATOM 6909 N N . HIS A 1 39 ? 7.478 13.051 -27.688 1.00 10.52 49 HIS A N 9
ATOM 6910 C CA . HIS A 1 39 ? 7.205 13.045 -29.120 1.00 54.05 49 HIS A CA 9
ATOM 6911 C C . HIS A 1 39 ? 5.779 12.577 -29.400 1.00 4.25 49 HIS A C 9
ATOM 6912 O O . HIS A 1 39 ? 5.567 11.557 -30.055 1.00 70.31 49 HIS A O 9
ATOM 6926 N N . CYS A 1 40 ? 4.806 13.329 -28.897 1.00 51.31 50 CYS A N 9
ATOM 6927 C CA . CYS A 1 40 ? 3.401 12.992 -29.091 1.00 31.23 50 CYS A CA 9
ATOM 6928 C C . CYS A 1 40 ? 3.102 12.731 -30.564 1.00 62.41 50 CYS A C 9
ATOM 6929 O O . CYS A 1 40 ? 3.543 13.476 -31.439 1.00 50.11 50 CYS A O 9
ATOM 6936 N N . ARG A 1 41 ? 2.350 11.667 -30.830 1.00 45.43 51 ARG A N 9
ATOM 6937 C CA . ARG A 1 41 ? 1.993 11.307 -32.197 1.00 64.01 51 ARG A CA 9
ATOM 6938 C C . ARG A 1 41 ? 1.375 12.495 -32.928 1.00 74.45 51 ARG A C 9
ATOM 6939 O O . ARG A 1 41 ? 1.672 12.740 -34.098 1.00 22.54 51 ARG A O 9
ATOM 6960 N N . TRP A 1 42 ? 0.513 13.227 -32.233 1.00 0.44 52 TRP A N 9
ATOM 6961 C CA . TRP A 1 42 ? -0.148 14.389 -32.816 1.00 52.12 52 TRP A CA 9
ATOM 6962 C C . TRP A 1 42 ? 0.874 15.399 -33.325 1.00 65.23 52 TRP A C 9
ATOM 6963 O O . TRP A 1 42 ? 0.689 16.007 -34.380 1.00 62.04 52 TRP A O 9
ATOM 6984 N N . LEU A 1 43 ? 1.954 15.573 -32.571 1.00 13.14 53 LEU A N 9
ATOM 6985 C CA . LEU A 1 43 ? 3.007 16.510 -32.946 1.00 71.13 53 LEU A CA 9
ATOM 6986 C C . LEU A 1 43 ? 3.683 16.078 -34.244 1.00 31.35 53 LEU A C 9
ATOM 6987 O O . LEU A 1 43 ? 4.066 16.912 -35.065 1.00 11.24 53 LEU A O 9
ATOM 7003 N N . LEU A 1 44 ? 3.825 14.769 -34.423 1.00 54.21 54 LEU A N 9
ATOM 7004 C CA . LEU A 1 44 ? 4.452 14.225 -35.622 1.00 63.03 54 LEU A CA 9
ATOM 7005 C C . LEU A 1 44 ? 3.543 14.390 -36.836 1.00 11.13 54 LEU A C 9
ATOM 7006 O O . LEU A 1 44 ? 3.943 14.962 -37.849 1.00 52.11 54 LEU A O 9
ATOM 7022 N N . GLU A 1 45 ? 2.318 13.887 -36.723 1.00 74.14 55 GLU A N 9
ATOM 7023 C CA . GLU A 1 45 ? 1.351 13.980 -37.812 1.00 4.54 55 GLU A CA 9
ATOM 7024 C C . GLU A 1 45 ? 1.040 15.438 -38.138 1.00 53.15 55 GLU A C 9
ATOM 7025 O O . GLU A 1 45 ? 0.859 15.800 -39.302 1.00 13.25 55 GLU A O 9
ATOM 7037 N N . HIS A 1 46 ? 0.978 16.270 -37.104 1.00 12.32 56 HIS A N 9
ATOM 7038 C CA . HIS A 1 46 ? 0.688 17.689 -37.280 1.00 71.10 56 HIS A CA 9
ATOM 7039 C C . HIS A 1 46 ? 1.847 18.546 -36.780 1.00 15.50 56 HIS A C 9
ATOM 7040 O O . HIS A 1 46 ? 1.843 19.005 -35.638 1.00 50.12 56 HIS A O 9
ATOM 7054 N N . GLU A 1 47 ? 2.836 18.757 -37.643 1.00 12.45 57 GLU A N 9
ATOM 7055 C CA . GLU A 1 47 ? 4.001 19.558 -37.286 1.00 41.44 57 GLU A CA 9
ATOM 7056 C C . GLU A 1 47 ? 3.708 21.047 -37.448 1.00 51.23 57 GLU A C 9
ATOM 7057 O O . GLU A 1 47 ? 3.947 21.625 -38.508 1.00 3.32 57 GLU A O 9
ATOM 7069 N N . GLU A 1 48 ? 3.188 21.660 -36.390 1.00 12.54 58 GLU A N 9
ATOM 7070 C CA . GLU A 1 48 ? 2.861 23.081 -36.415 1.00 54.30 58 GLU A CA 9
ATOM 7071 C C . GLU A 1 48 ? 4.078 23.913 -36.809 1.00 31.10 58 GLU A C 9
ATOM 7072 O O . GLU A 1 48 ? 5.181 23.387 -36.958 1.00 2.31 58 GLU A O 9
ATOM 7084 N N . VAL A 1 49 ? 3.869 25.215 -36.977 1.00 34.11 59 VAL A N 9
ATOM 7085 C CA . VAL A 1 49 ? 4.948 26.120 -37.353 1.00 53.40 59 VAL A CA 9
ATOM 7086 C C . VAL A 1 49 ? 5.374 26.987 -36.174 1.00 13.53 59 VAL A C 9
ATOM 7087 O O . VAL A 1 49 ? 6.492 26.833 -35.685 1.00 40.14 59 VAL A O 9
ATOM 7102 N N . MET A 1 1 ? 3.385 -1.944 0.839 1.00 13.24 11 MET A N 10
ATOM 7103 C CA . MET A 1 1 ? 3.283 -1.699 -0.595 1.00 0.24 11 MET A CA 10
ATOM 7104 C C . MET A 1 1 ? 3.023 -0.222 -0.877 1.00 31.53 11 MET A C 10
ATOM 7105 O O . MET A 1 1 ? 2.312 0.448 -0.126 1.00 64.31 11 MET A O 10
ATOM 7119 N N . LEU A 1 2 ? 3.602 0.279 -1.962 1.00 61.31 12 LEU A N 10
ATOM 7120 C CA . LEU A 1 2 ? 3.433 1.677 -2.343 1.00 71.32 12 LEU A CA 10
ATOM 7121 C C . LEU A 1 2 ? 3.242 1.811 -3.851 1.00 35.25 12 LEU A C 10
ATOM 7122 O O . LEU A 1 2 ? 4.158 1.546 -4.629 1.00 1.03 12 LEU A O 10
ATOM 7138 N N . ASP A 1 3 ? 2.046 2.225 -4.255 1.00 41.42 13 ASP A N 10
ATOM 7139 C CA . ASP A 1 3 ? 1.735 2.398 -5.669 1.00 41.34 13 ASP A CA 10
ATOM 7140 C C . ASP A 1 3 ? 0.845 3.618 -5.885 1.00 10.21 13 ASP A C 10
ATOM 7141 O O . ASP A 1 3 ? -0.332 3.489 -6.223 1.00 44.33 13 ASP A O 10
ATOM 7150 N N . VAL A 1 4 ? 1.414 4.803 -5.685 1.00 64.34 14 VAL A N 10
ATOM 7151 C CA . VAL A 1 4 ? 0.673 6.046 -5.858 1.00 11.23 14 VAL A CA 10
ATOM 7152 C C . VAL A 1 4 ? 1.309 6.921 -6.932 1.00 71.23 14 VAL A C 10
ATOM 7153 O O . VAL A 1 4 ? 1.172 8.143 -6.914 1.00 53.31 14 VAL A O 10
ATOM 7166 N N . GLY A 1 5 ? 2.006 6.285 -7.869 1.00 53.15 15 GLY A N 10
ATOM 7167 C CA . GLY A 1 5 ? 2.653 7.021 -8.940 1.00 73.21 15 GLY A CA 10
ATOM 7168 C C . GLY A 1 5 ? 2.682 6.245 -10.242 1.00 31.43 15 GLY A C 10
ATOM 7169 O O . GLY A 1 5 ? 2.638 5.014 -10.241 1.00 50.21 15 GLY A O 10
ATOM 7173 N N . LYS A 1 6 ? 2.755 6.964 -11.356 1.00 54.23 16 LYS A N 10
ATOM 7174 C CA . LYS A 1 6 ? 2.789 6.337 -12.672 1.00 21.40 16 LYS A CA 10
ATOM 7175 C C . LYS A 1 6 ? 4.176 6.456 -13.295 1.00 61.15 16 LYS A C 10
ATOM 7176 O O . LYS A 1 6 ? 4.772 7.534 -13.307 1.00 72.34 16 LYS A O 10
ATOM 7195 N N . HIS A 1 7 ? 4.685 5.343 -13.814 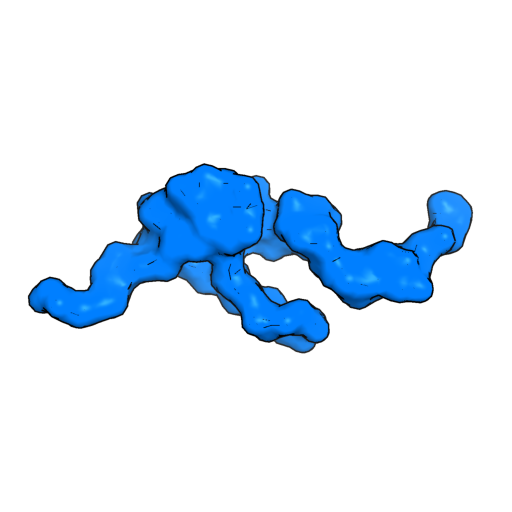1.00 74.32 17 HIS A N 10
ATOM 7196 C CA . HIS A 1 7 ? 6.001 5.324 -14.442 1.00 22.43 17 HIS A CA 10
ATOM 7197 C C . HIS A 1 7 ? 5.920 5.802 -15.888 1.00 65.44 17 HIS A C 10
ATOM 7198 O O . HIS A 1 7 ? 4.998 5.443 -16.621 1.00 51.40 17 HIS A O 10
ATOM 7212 N N . CYS A 1 8 ? 6.892 6.613 -16.293 1.00 53.13 18 CYS A N 10
ATOM 7213 C CA . CYS A 1 8 ? 6.931 7.142 -17.651 1.00 73.34 18 CYS A CA 10
ATOM 7214 C C . CYS A 1 8 ? 6.802 6.018 -18.676 1.00 45.33 18 CYS A C 10
ATOM 7215 O O . CYS A 1 8 ? 7.257 4.898 -18.445 1.00 15.32 18 CYS A O 10
ATOM 7222 N N . ALA A 1 9 ? 6.181 6.327 -19.810 1.00 11.13 19 ALA A N 10
ATOM 7223 C CA . ALA A 1 9 ? 5.995 5.345 -20.871 1.00 12.32 19 ALA A CA 10
ATOM 7224 C C . ALA A 1 9 ? 7.051 5.506 -21.959 1.00 11.10 19 ALA A C 10
ATOM 7225 O O . ALA A 1 9 ? 6.901 4.986 -23.065 1.00 21.33 19 ALA A O 10
ATOM 7232 N N . TYR A 1 10 ? 8.118 6.230 -21.639 1.00 32.21 20 TYR A N 10
ATOM 7233 C CA . TYR A 1 10 ? 9.198 6.462 -22.591 1.00 34.33 20 TYR A CA 10
ATOM 7234 C C . TYR A 1 10 ? 10.554 6.166 -21.958 1.00 42.22 20 TYR A C 10
ATOM 7235 O O . TYR A 1 10 ? 11.438 5.593 -22.595 1.00 61.35 20 TYR A O 10
ATOM 7253 N N . CYS A 1 11 ? 10.711 6.562 -20.699 1.00 64.25 21 CYS A N 10
ATOM 7254 C CA . CYS A 1 11 ? 11.959 6.341 -19.978 1.00 33.41 21 CYS A CA 10
ATOM 7255 C C . CYS A 1 11 ? 11.743 5.404 -18.792 1.00 53.44 21 CYS A C 10
ATOM 7256 O O . CYS A 1 11 ? 12.697 4.869 -18.229 1.00 5.43 21 CYS A O 10
ATOM 7263 N N . ARG A 1 12 ? 10.482 5.212 -18.420 1.00 74.40 22 ARG A N 10
ATOM 7264 C CA . ARG A 1 12 ? 10.140 4.341 -17.301 1.00 52.34 22 ARG A CA 10
ATOM 7265 C C . ARG A 1 12 ? 10.712 4.884 -15.995 1.00 42.34 22 ARG A C 10
ATOM 7266 O O . ARG A 1 12 ? 11.589 4.270 -15.389 1.00 31.24 22 ARG A O 10
ATOM 7287 N N . GLN A 1 13 ? 10.210 6.039 -15.570 1.00 43.22 23 GLN A N 10
ATOM 7288 C CA . GLN A 1 13 ? 10.673 6.665 -14.337 1.00 60.02 23 GLN A CA 10
ATOM 7289 C C . GLN A 1 13 ? 9.530 6.810 -13.338 1.00 30.30 23 GLN A C 10
ATOM 7290 O O . GLN A 1 13 ? 8.551 7.511 -13.596 1.00 73.11 23 GLN A O 10
ATOM 7304 N N . LEU A 1 14 ? 9.661 6.142 -12.197 1.00 15.53 24 LEU A N 10
ATOM 7305 C CA . LEU A 1 14 ? 8.638 6.196 -11.158 1.00 10.33 24 LEU A CA 10
ATOM 7306 C C . LEU A 1 14 ? 8.501 7.610 -10.602 1.00 13.04 24 LEU A C 10
ATOM 7307 O O . LEU A 1 14 ? 9.377 8.094 -9.885 1.00 20.32 24 LEU A O 10
ATOM 7323 N N . ASP A 1 15 ? 7.395 8.266 -10.935 1.00 11.40 25 ASP A N 10
ATOM 7324 C CA . ASP A 1 15 ? 7.141 9.624 -10.466 1.00 72.33 25 ASP A CA 10
ATOM 7325 C C . ASP A 1 15 ? 5.882 9.675 -9.606 1.00 73.14 25 ASP A C 10
ATOM 7326 O O . ASP A 1 15 ? 5.018 8.803 -9.700 1.00 34.10 25 ASP A O 10
ATOM 7335 N N . PHE A 1 16 ? 5.785 10.702 -8.768 1.00 62.51 26 PHE A N 10
ATOM 7336 C CA . PHE A 1 16 ? 4.633 10.865 -7.890 1.00 11.53 26 PHE A CA 10
ATOM 7337 C C . PHE A 1 16 ? 3.517 11.632 -8.594 1.00 31.23 26 PHE A C 10
ATOM 7338 O O . PHE A 1 16 ? 2.336 11.327 -8.424 1.00 14.14 26 PHE A O 10
ATOM 7355 N N . LEU A 1 17 ? 3.900 12.628 -9.384 1.00 54.34 27 LEU A N 10
ATOM 7356 C CA . LEU A 1 17 ? 2.932 13.440 -10.115 1.00 3.11 27 LEU A CA 10
ATOM 7357 C C . LEU A 1 17 ? 3.021 13.175 -11.614 1.00 43.35 27 LEU A C 10
ATOM 7358 O O . LEU A 1 17 ? 3.654 13.919 -12.365 1.00 23.44 27 LEU A O 10
ATOM 7374 N N . PRO A 1 18 ? 2.371 12.092 -12.064 1.00 33.21 28 PRO A N 10
ATOM 7375 C CA . PRO A 1 18 ? 2.359 11.705 -13.478 1.00 11.41 28 PRO A CA 10
ATOM 7376 C C . PRO A 1 18 ? 1.547 12.670 -14.336 1.00 32.23 28 PRO A C 10
ATOM 7377 O O . PRO A 1 18 ? 0.402 12.990 -14.014 1.00 23.51 28 PRO A O 10
ATOM 7388 N N . PHE A 1 19 ? 2.146 13.130 -15.429 1.00 52.00 29 PHE A N 10
ATOM 7389 C CA . PHE A 1 19 ? 1.478 14.059 -16.333 1.00 73.33 29 PHE A CA 10
ATOM 7390 C C . PHE A 1 19 ? 0.592 13.310 -17.325 1.00 0.10 29 PHE A C 10
ATOM 7391 O O . PHE A 1 19 ? 1.085 12.600 -18.202 1.00 22.22 29 PHE A O 10
ATOM 7408 N N . HIS A 1 20 ? -0.719 13.474 -17.179 1.00 70.12 30 HIS A N 10
ATOM 7409 C CA . HIS A 1 20 ? -1.675 12.814 -18.062 1.00 2.04 30 HIS A CA 10
ATOM 7410 C C . HIS A 1 20 ? -1.915 13.643 -19.320 1.00 11.45 30 HIS A C 10
ATOM 7411 O O . HIS A 1 20 ? -2.344 14.795 -19.244 1.00 0.21 30 HIS A O 10
ATOM 7425 N N . CYS A 1 21 ? -1.635 13.051 -20.475 1.00 73.35 31 CYS A N 10
ATOM 7426 C CA . CYS A 1 21 ? -1.820 13.734 -21.750 1.00 45.10 31 CYS A CA 10
ATOM 7427 C C . CYS A 1 21 ? -3.255 13.582 -22.246 1.00 45.23 31 CYS A C 10
ATOM 7428 O O . CYS A 1 21 ? -3.792 12.476 -22.293 1.00 34.01 31 CYS A O 10
ATOM 7435 N N . SER A 1 22 ? -3.868 14.702 -22.616 1.00 75.43 32 SER A N 10
ATOM 7436 C CA . SER A 1 22 ? -5.242 14.694 -23.106 1.00 10.11 32 SER A CA 10
ATOM 7437 C C . SER A 1 22 ? -5.276 14.590 -24.628 1.00 2.44 32 SER A C 10
ATOM 7438 O O . SER A 1 22 ? -6.279 14.919 -25.262 1.00 21.53 32 SER A O 10
ATOM 7446 N N . PHE A 1 23 ? -4.172 14.132 -25.208 1.00 23.23 33 PHE A N 10
ATOM 7447 C CA . PHE A 1 23 ? -4.073 13.985 -26.655 1.00 41.22 33 PHE A CA 10
ATOM 7448 C C . PHE A 1 23 ? -3.841 12.527 -27.040 1.00 24.13 33 PHE A C 10
ATOM 7449 O O . PHE A 1 23 ? -4.502 11.995 -27.932 1.00 13.04 33 PHE A O 10
ATOM 7466 N N . CYS A 1 24 ? -2.895 11.886 -26.361 1.00 34.34 34 CYS A N 10
ATOM 7467 C CA . CYS A 1 24 ? -2.573 10.490 -26.630 1.00 33.41 34 CYS A CA 10
ATOM 7468 C C . CYS A 1 24 ? -3.107 9.585 -25.523 1.00 23.02 34 CYS A C 10
ATOM 7469 O O . CYS A 1 24 ? -3.212 8.372 -25.696 1.00 34.42 34 CYS A O 10
ATOM 7476 N N . ASN A 1 25 ? -3.441 10.186 -24.385 1.00 74.53 35 ASN A N 10
ATOM 7477 C CA . ASN A 1 25 ? -3.964 9.435 -23.249 1.00 64.44 35 ASN A CA 10
ATOM 7478 C C . ASN A 1 25 ? -2.893 8.518 -22.664 1.00 51.45 35 ASN A C 10
ATOM 7479 O O . ASN A 1 25 ? -3.058 7.300 -22.628 1.00 34.33 35 ASN A O 10
ATOM 7490 N N . GLU A 1 26 ? -1.796 9.115 -22.208 1.00 32.00 36 GLU A N 10
ATOM 7491 C CA . GLU A 1 26 ? -0.699 8.352 -21.625 1.00 62.00 36 GLU A CA 10
ATOM 7492 C C . GLU A 1 26 ? -0.013 9.146 -20.517 1.00 21.43 36 GLU A C 10
ATOM 7493 O O . GLU A 1 26 ? -0.037 10.376 -20.514 1.00 14.54 36 GLU A O 10
ATOM 7505 N N . ASP A 1 27 ? 0.598 8.432 -19.577 1.00 73.13 37 ASP A N 10
ATOM 7506 C CA . ASP A 1 27 ? 1.291 9.068 -18.463 1.00 42.24 37 ASP A CA 10
ATOM 7507 C C . ASP A 1 27 ? 2.790 9.155 -18.734 1.00 71.15 37 ASP A C 10
ATOM 7508 O O . ASP A 1 27 ? 3.383 8.236 -19.299 1.00 63.14 37 ASP A O 10
ATOM 7517 N N . PHE A 1 28 ? 3.396 10.266 -18.329 1.00 21.31 38 PHE A N 10
ATOM 7518 C CA . PHE A 1 28 ? 4.825 10.474 -18.530 1.00 24.31 38 PHE A CA 10
ATOM 7519 C C . PHE A 1 28 ? 5.406 11.360 -17.432 1.00 12.03 38 PHE A C 10
ATOM 7520 O O . PHE A 1 28 ? 4.806 12.364 -17.046 1.00 51.04 38 PHE A O 10
ATOM 7537 N N . CYS A 1 29 ? 6.577 10.981 -16.931 1.00 51.21 39 CYS A N 10
ATOM 7538 C CA . CYS A 1 29 ? 7.240 11.739 -15.877 1.00 14.12 39 CYS A CA 10
ATOM 7539 C C . CYS A 1 29 ? 7.312 13.221 -16.235 1.00 71.31 39 CYS A C 10
ATOM 7540 O O . CYS A 1 29 ? 7.206 13.593 -17.404 1.00 14.25 39 CYS A O 10
ATOM 7547 N N . SER A 1 30 ? 7.494 14.061 -15.221 1.00 72.23 40 SER A N 10
ATOM 7548 C CA . SER A 1 30 ? 7.577 15.502 -15.428 1.00 71.13 40 SER A CA 10
ATOM 7549 C C . SER A 1 30 ? 8.638 15.841 -16.471 1.00 22.34 40 SER A C 10
ATOM 7550 O O . SER A 1 30 ? 8.483 16.783 -17.246 1.00 63.24 40 SER A O 10
ATOM 7558 N N . ASN A 1 31 ? 9.717 15.064 -16.481 1.00 40.44 41 ASN A N 10
ATOM 7559 C CA . ASN A 1 31 ? 10.805 15.282 -17.427 1.00 65.55 41 ASN A CA 10
ATOM 7560 C C . ASN A 1 31 ? 10.324 15.095 -18.863 1.00 53.00 41 ASN A C 10
ATOM 7561 O O . ASN A 1 31 ? 10.866 15.691 -19.794 1.00 3.41 41 ASN A O 10
ATOM 7572 N N . HIS A 1 32 ? 9.301 14.264 -19.035 1.00 31.50 42 HIS A N 10
ATOM 7573 C CA . HIS A 1 32 ? 8.745 13.999 -20.357 1.00 54.11 42 HIS A CA 10
ATOM 7574 C C . HIS A 1 32 ? 7.280 14.420 -20.424 1.00 74.31 42 HIS A C 10
ATOM 7575 O O . HIS A 1 32 ? 6.526 13.945 -21.274 1.00 12.10 42 HIS A O 10
ATOM 7589 N N . ARG A 1 33 ? 6.883 15.312 -19.522 1.00 62.23 43 ARG A N 10
ATOM 7590 C CA . ARG A 1 33 ? 5.508 15.794 -19.478 1.00 2.30 43 ARG A CA 10
ATOM 7591 C C . ARG A 1 33 ? 5.110 16.425 -20.809 1.00 43.31 43 ARG A C 10
ATOM 7592 O O . ARG A 1 33 ? 3.985 16.252 -21.279 1.00 31.01 43 ARG A O 10
ATOM 7613 N N . LEU A 1 34 ? 6.040 17.158 -21.412 1.00 1.12 44 LEU A N 10
ATOM 7614 C CA . LEU A 1 34 ? 5.787 17.816 -22.689 1.00 31.10 44 LEU A CA 10
ATOM 7615 C C . LEU A 1 34 ? 5.236 16.827 -23.711 1.00 74.00 44 LEU A C 10
ATOM 7616 O O . LEU A 1 34 ? 5.320 15.613 -23.525 1.00 31.22 44 LEU A O 10
ATOM 7632 N N . LYS A 1 35 ? 4.673 17.354 -24.793 1.00 15.42 45 LYS A N 10
ATOM 7633 C CA . LYS A 1 35 ? 4.110 16.519 -25.847 1.00 40.35 45 LYS A CA 10
ATOM 7634 C C . LYS A 1 35 ? 5.214 15.823 -26.637 1.00 52.44 45 LYS A C 10
ATOM 7635 O O . LYS A 1 35 ? 5.296 14.596 -26.656 1.00 31.21 45 LYS A O 10
ATOM 7654 N N . GLU A 1 36 ? 6.061 16.616 -27.287 1.00 14.11 46 GLU A N 10
ATOM 7655 C CA . GLU A 1 36 ? 7.160 16.074 -28.077 1.00 54.45 46 GLU A CA 10
ATOM 7656 C C . GLU A 1 36 ? 8.050 15.174 -27.226 1.00 60.11 46 GLU A C 10
ATOM 7657 O O . GLU A 1 36 ? 8.661 14.232 -27.730 1.00 65.24 46 GLU A O 10
ATOM 7669 N N . ASP A 1 37 ? 8.118 15.471 -25.933 1.00 50.22 47 ASP A N 10
ATOM 7670 C CA . ASP A 1 37 ? 8.933 14.689 -25.011 1.00 13.14 47 ASP A CA 10
ATOM 7671 C C . ASP A 1 37 ? 8.647 13.198 -25.163 1.00 14.44 47 ASP A C 10
ATOM 7672 O O . ASP A 1 37 ? 9.561 12.397 -25.360 1.00 54.11 47 ASP A O 10
ATOM 7681 N N . HIS A 1 38 ? 7.372 12.833 -25.068 1.00 60.11 48 HIS A N 10
ATOM 7682 C CA . HIS A 1 38 ? 6.965 11.438 -25.195 1.00 24.14 48 HIS A CA 10
ATOM 7683 C C . HIS A 1 38 ? 6.531 11.126 -26.624 1.00 24.04 48 HIS A C 10
ATOM 7684 O O . HIS A 1 38 ? 5.805 10.161 -26.866 1.00 43.43 48 HIS A O 10
ATOM 7698 N N . HIS A 1 39 ? 6.980 11.949 -27.566 1.00 62.23 49 HIS A N 10
ATOM 7699 C CA . HIS A 1 39 ? 6.638 11.761 -28.972 1.00 31.44 49 HIS A CA 10
ATOM 7700 C C . HIS A 1 39 ? 5.130 11.606 -29.148 1.00 23.35 49 HIS A C 10
ATOM 7701 O O . HIS A 1 39 ? 4.659 10.618 -29.713 1.00 12.43 49 HIS A O 10
ATOM 7715 N N . CYS A 1 40 ? 4.379 12.587 -28.659 1.00 74.33 50 CYS A N 10
ATOM 7716 C CA . CYS A 1 40 ? 2.925 12.560 -28.761 1.00 34.41 50 CYS A CA 10
ATOM 7717 C C . CYS A 1 40 ? 2.484 12.310 -30.201 1.00 5.23 50 CYS A C 10
ATOM 7718 O O . CYS A 1 40 ? 2.884 13.030 -31.116 1.00 53.01 50 CYS A O 10
ATOM 7725 N N . ARG A 1 41 ? 1.659 11.286 -30.392 1.00 45.13 51 ARG A N 10
ATOM 7726 C CA . ARG A 1 41 ? 1.166 10.941 -31.720 1.00 33.10 51 ARG A CA 10
ATOM 7727 C C . ARG A 1 41 ? 0.530 12.153 -32.396 1.00 24.52 51 ARG A C 10
ATOM 7728 O O . ARG A 1 41 ? 0.641 12.327 -33.609 1.00 51.42 51 ARG A O 10
ATOM 7749 N N . TRP A 1 42 ? -0.134 12.985 -31.602 1.00 73.45 52 TRP A N 10
ATOM 7750 C CA . TRP A 1 42 ? -0.788 14.180 -32.124 1.00 62.43 52 TRP A CA 10
ATOM 7751 C C . TRP A 1 42 ? 0.221 15.100 -32.802 1.00 3.13 52 TRP A C 10
ATOM 7752 O O . TRP A 1 42 ? -0.064 15.690 -33.845 1.00 21.02 52 TRP A O 10
ATOM 7773 N N . LEU A 1 43 ? 1.402 15.219 -32.204 1.00 35.13 53 LEU A N 10
ATOM 7774 C CA . LEU A 1 43 ? 2.454 16.068 -32.750 1.00 41.43 53 LEU A CA 10
ATOM 7775 C C . LEU A 1 43 ? 2.957 15.523 -34.083 1.00 54.23 53 LEU A C 10
ATOM 7776 O O . LEU A 1 43 ? 3.288 16.285 -34.993 1.00 3.04 53 LEU A O 10
ATOM 7792 N N . LEU A 1 44 ? 3.008 14.200 -34.194 1.00 4.44 54 LEU A N 10
ATOM 7793 C CA . LEU A 1 44 ? 3.468 13.552 -35.417 1.00 2.10 54 LEU A CA 10
ATOM 7794 C C . LEU A 1 44 ? 2.434 13.692 -36.529 1.00 73.22 54 LEU A C 10
ATOM 7795 O O . LEU A 1 44 ? 2.740 14.182 -37.616 1.00 35.04 54 LEU A O 10
ATOM 7811 N N . GLU A 1 45 ? 1.208 13.259 -36.248 1.00 43.55 55 GLU A N 10
ATOM 7812 C CA . GLU A 1 45 ? 0.129 13.338 -37.226 1.00 12.25 55 GLU A CA 10
ATOM 7813 C C . GLU A 1 45 ? -0.110 14.782 -37.657 1.00 14.21 55 GLU A C 10
ATOM 7814 O O . GLU A 1 45 ? -0.423 15.052 -38.817 1.00 65.23 55 GLU A O 10
ATOM 7826 N N . HIS A 1 46 ? 0.038 15.708 -36.714 1.00 73.42 56 HIS A N 10
ATOM 7827 C CA . HIS A 1 46 ? -0.162 17.125 -36.996 1.00 21.31 56 HIS A CA 10
ATOM 7828 C C . HIS A 1 46 ? 1.090 17.928 -36.655 1.00 72.04 56 HIS A C 10
ATOM 7829 O O . HIS A 1 46 ? 1.185 18.520 -35.581 1.00 33.11 56 HIS A O 10
ATOM 7843 N N . GLU A 1 47 ? 2.047 17.942 -37.578 1.00 1.43 57 GLU A N 10
ATOM 7844 C CA . GLU A 1 47 ? 3.293 18.672 -37.373 1.00 60.31 57 GLU A CA 10
ATOM 7845 C C . GLU A 1 47 ? 3.344 19.918 -38.252 1.00 4.21 57 GLU A C 10
ATOM 7846 O O . GLU A 1 47 ? 4.005 19.931 -39.290 1.00 74.32 57 GLU A O 10
ATOM 7858 N N . GLU A 1 48 ? 2.642 20.964 -37.827 1.00 61.01 58 GLU A N 10
ATOM 7859 C CA . GLU A 1 48 ? 2.607 22.215 -38.576 1.00 73.40 58 GLU A CA 10
ATOM 7860 C C . GLU A 1 48 ? 3.518 23.258 -37.936 1.00 14.22 58 GLU A C 10
ATOM 7861 O O . GLU A 1 48 ? 3.661 23.307 -36.714 1.00 44.42 58 GLU A O 10
ATOM 7873 N N . VAL A 1 49 ? 4.131 24.091 -38.770 1.00 44.23 59 VAL A N 10
ATOM 7874 C CA . VAL A 1 49 ? 5.028 25.134 -38.287 1.00 41.42 59 VAL A CA 10
ATOM 7875 C C . VAL A 1 49 ? 6.192 24.539 -37.503 1.00 70.10 59 VAL A C 10
ATOM 7876 O O . VAL A 1 49 ? 6.862 23.640 -38.009 1.00 42.10 59 VAL A O 10
ATOM 7891 N N . MET A 1 1 ? -6.785 0.196 -6.042 1.00 1.44 11 MET A N 11
ATOM 7892 C CA . MET A 1 1 ? -5.582 0.259 -6.864 1.00 73.31 11 MET A CA 11
ATOM 7893 C C . MET A 1 1 ? -4.358 0.584 -6.014 1.00 14.02 11 MET A C 11
ATOM 7894 O O . MET A 1 1 ? -4.483 1.042 -4.877 1.00 74.21 11 MET A O 11
ATOM 7908 N N . LEU A 1 2 ? -3.176 0.345 -6.571 1.00 32.34 12 LEU A N 11
ATOM 7909 C CA . LEU A 1 2 ? -1.929 0.612 -5.863 1.00 0.21 12 LEU A CA 11
ATOM 7910 C C . LEU A 1 2 ? -0.857 1.120 -6.822 1.00 22.32 12 LEU A C 11
ATOM 7911 O O . LEU A 1 2 ? -0.432 0.404 -7.729 1.00 54.02 12 LEU A O 11
ATOM 7927 N N . ASP A 1 3 ? -0.422 2.357 -6.613 1.00 42.41 13 ASP A N 11
ATOM 7928 C CA . ASP A 1 3 ? 0.604 2.960 -7.457 1.00 33.11 13 ASP A CA 11
ATOM 7929 C C . ASP A 1 3 ? 1.355 4.052 -6.703 1.00 2.43 13 ASP A C 11
ATOM 7930 O O . ASP A 1 3 ? 0.914 5.200 -6.649 1.00 11.40 13 ASP A O 11
ATOM 7939 N N . VAL A 1 4 ? 2.493 3.687 -6.120 1.00 33.11 14 VAL A N 11
ATOM 7940 C CA . VAL A 1 4 ? 3.306 4.635 -5.368 1.00 51.44 14 VAL A CA 11
ATOM 7941 C C . VAL A 1 4 ? 4.213 5.437 -6.295 1.00 70.23 14 VAL A C 11
ATOM 7942 O O . VAL A 1 4 ? 5.430 5.468 -6.116 1.00 73.53 14 VAL A O 11
ATOM 7955 N N . GLY A 1 5 ? 3.611 6.086 -7.288 1.00 23.13 15 GLY A N 11
ATOM 7956 C CA . GLY A 1 5 ? 4.380 6.880 -8.229 1.00 31.45 15 GLY A CA 11
ATOM 7957 C C . GLY A 1 5 ? 4.464 6.235 -9.598 1.00 11.10 15 GLY A C 11
ATOM 7958 O O . GLY A 1 5 ? 4.644 5.022 -9.712 1.00 55.51 15 GLY A O 11
ATOM 7962 N N . LYS A 1 6 ? 4.332 7.047 -10.641 1.00 40.23 16 LYS A N 11
ATOM 7963 C CA . LYS A 1 6 ? 4.393 6.550 -12.011 1.00 3.32 16 LYS A CA 11
ATOM 7964 C C . LYS A 1 6 ? 5.730 6.900 -12.657 1.00 52.42 16 LYS A C 11
ATOM 7965 O O . LYS A 1 6 ? 6.228 8.017 -12.512 1.00 14.34 16 LYS A O 11
ATOM 7984 N N . HIS A 1 7 ? 6.306 5.940 -13.373 1.00 33.41 17 HIS A N 11
ATOM 7985 C CA . HIS A 1 7 ? 7.584 6.148 -14.044 1.00 20.32 17 HIS A CA 11
ATOM 7986 C C . HIS A 1 7 ? 7.375 6.675 -15.460 1.00 72.22 17 HIS A C 11
ATOM 7987 O O . HIS A 1 7 ? 6.490 6.213 -16.181 1.00 62.45 17 HIS A O 11
ATOM 8001 N N . CYS A 1 8 ? 8.194 7.645 -15.852 1.00 54.12 18 CYS A N 11
ATOM 8002 C CA . CYS A 1 8 ? 8.098 8.236 -17.181 1.00 43.53 18 CYS A CA 11
ATOM 8003 C C . CYS A 1 8 ? 8.101 7.156 -18.259 1.00 22.01 18 CYS A C 11
ATOM 8004 O O . CYS A 1 8 ? 8.749 6.120 -18.112 1.00 42.21 18 CYS A O 11
ATOM 8011 N N . ALA A 1 9 ? 7.372 7.406 -19.342 1.00 3.13 19 ALA A N 11
ATOM 8012 C CA . ALA A 1 9 ? 7.292 6.457 -20.445 1.00 24.32 19 ALA A CA 11
ATOM 8013 C C . ALA A 1 9 ? 8.281 6.814 -21.549 1.00 63.03 19 ALA A C 11
ATOM 8014 O O . ALA A 1 9 ? 8.158 6.347 -22.682 1.00 34.33 19 ALA A O 11
ATOM 8021 N N . TYR A 1 10 ? 9.262 7.645 -21.213 1.00 34.10 20 TYR A N 11
ATOM 8022 C CA . TYR A 1 10 ? 10.270 8.067 -22.178 1.00 1.35 20 TYR A CA 11
ATOM 8023 C C . TYR A 1 10 ? 11.674 7.910 -21.602 1.00 2.12 20 TYR A C 11
ATOM 8024 O O . TYR A 1 10 ? 12.572 7.381 -22.258 1.00 52.12 20 TYR A O 11
ATOM 8042 N N . CYS A 1 11 ? 11.856 8.373 -20.370 1.00 5.03 21 CYS A N 11
ATOM 8043 C CA . CYS A 1 11 ? 13.150 8.285 -19.703 1.00 32.03 21 CYS A CA 11
ATOM 8044 C C . CYS A 1 11 ? 13.097 7.296 -18.542 1.00 61.41 21 CYS A C 11
ATOM 8045 O O . CYS A 1 11 ? 14.132 6.873 -18.026 1.00 73.30 21 CYS A O 11
ATOM 8052 N N . ARG A 1 12 ? 11.885 6.931 -18.137 1.00 51.12 22 ARG A N 11
ATOM 8053 C CA . ARG A 1 12 ? 11.697 5.993 -17.037 1.00 72.34 22 ARG A CA 11
ATOM 8054 C C . ARG A 1 12 ? 12.230 6.573 -15.731 1.00 24.53 22 ARG A C 11
ATOM 8055 O O . ARG A 1 12 ? 13.235 6.103 -15.198 1.00 4.23 22 ARG A O 11
ATOM 8076 N N . GLN A 1 13 ? 11.551 7.595 -15.222 1.00 34.13 23 GLN A N 11
ATOM 8077 C CA . GLN A 1 13 ? 11.957 8.239 -13.978 1.00 65.05 23 GLN A CA 11
ATOM 8078 C C . GLN A 1 13 ? 10.857 8.137 -12.927 1.00 64.01 23 GLN A C 11
ATOM 8079 O O . GLN A 1 13 ? 9.784 8.722 -13.078 1.00 32.31 23 GLN A O 11
ATOM 8093 N N . LEU A 1 14 ? 11.131 7.391 -11.863 1.00 32.24 24 LEU A N 11
ATOM 8094 C CA . LEU A 1 14 ? 10.164 7.212 -10.785 1.00 72.41 24 LEU A CA 11
ATOM 8095 C C . LEU A 1 14 ? 9.838 8.544 -10.119 1.00 14.41 24 LEU A C 11
ATOM 8096 O O . LEU A 1 14 ? 10.638 9.078 -9.350 1.00 72.31 24 LEU A O 11
ATOM 8112 N N . ASP A 1 15 ? 8.657 9.076 -10.417 1.00 62.43 25 ASP A N 11
ATOM 8113 C CA . ASP A 1 15 ? 8.223 10.345 -9.845 1.00 22.32 25 ASP A CA 11
ATOM 8114 C C . ASP A 1 15 ? 7.009 10.147 -8.943 1.00 32.00 25 ASP A C 11
ATOM 8115 O O . ASP A 1 15 ? 6.339 9.116 -9.003 1.00 62.51 25 ASP A O 11
ATOM 8124 N N . PHE A 1 16 ? 6.731 11.142 -8.107 1.00 31.32 26 PHE A N 11
ATOM 8125 C CA . PHE A 1 16 ? 5.598 11.076 -7.191 1.00 3.45 26 PHE A CA 11
ATOM 8126 C C . PHE A 1 16 ? 4.355 11.700 -7.818 1.00 11.14 26 PHE A C 11
ATOM 8127 O O . PHE A 1 16 ? 3.245 11.189 -7.663 1.00 13.43 26 PHE A O 11
ATOM 8144 N N . LEU A 1 17 ? 4.549 12.807 -8.525 1.00 53.44 27 LEU A N 11
ATOM 8145 C CA . LEU A 1 17 ? 3.444 13.503 -9.176 1.00 73.33 27 LEU A CA 11
ATOM 8146 C C . LEU A 1 17 ? 3.526 13.356 -10.692 1.00 51.44 27 LEU A C 11
ATOM 8147 O O . LEU A 1 17 ? 4.039 14.226 -11.398 1.00 32.44 27 LEU A O 11
ATOM 8163 N N . PRO A 1 18 ? 3.007 12.232 -11.208 1.00 21.03 28 PRO A N 11
ATOM 8164 C CA . PRO A 1 18 ? 3.007 11.947 -12.646 1.00 22.44 28 PRO A CA 11
ATOM 8165 C C . PRO A 1 18 ? 2.056 12.855 -13.417 1.00 43.30 28 PRO A C 11
ATOM 8166 O O . PRO A 1 18 ? 0.889 13.002 -13.053 1.00 24.03 28 PRO A O 11
ATOM 8177 N N . PHE A 1 19 ? 2.562 13.463 -14.485 1.00 2.31 29 PHE A N 11
ATOM 8178 C CA . PHE A 1 19 ? 1.757 14.359 -15.308 1.00 23.51 29 PHE A CA 11
ATOM 8179 C C . PHE A 1 19 ? 0.964 13.574 -16.349 1.00 11.21 29 PHE A C 11
ATOM 8180 O O . PHE A 1 19 ? 1.520 13.092 -17.336 1.00 41.11 29 PHE A O 11
ATOM 8197 N N . HIS A 1 20 ? -0.340 13.450 -16.120 1.00 43.14 30 HIS A N 11
ATOM 8198 C CA . HIS A 1 20 ? -1.211 12.724 -17.038 1.00 0.30 30 HIS A CA 11
ATOM 8199 C C . HIS A 1 20 ? -1.598 13.599 -18.226 1.00 52.52 30 HIS A C 11
ATOM 8200 O O . HIS A 1 20 ? -2.143 14.691 -18.056 1.00 22.44 30 HIS A O 11
ATOM 8214 N N . CYS A 1 21 ? -1.313 13.114 -19.430 1.00 1.40 31 CYS A N 11
ATOM 8215 C CA . CYS A 1 21 ? -1.630 13.852 -20.647 1.00 24.11 31 CYS A CA 11
ATOM 8216 C C . CYS A 1 21 ? -3.062 13.574 -21.094 1.00 40.31 31 CYS A C 11
ATOM 8217 O O . CYS A 1 21 ? -3.484 12.421 -21.179 1.00 52.21 31 CYS A O 11
ATOM 8224 N N . SER A 1 22 ? -3.804 14.640 -21.379 1.00 31.42 32 SER A N 11
ATOM 8225 C CA . SER A 1 22 ? -5.190 14.512 -21.814 1.00 30.52 32 SER A CA 11
ATOM 8226 C C . SER A 1 22 ? -5.280 14.472 -23.336 1.00 51.43 32 SER A C 11
ATOM 8227 O O . SER A 1 22 ? -6.339 14.718 -23.914 1.00 35.24 32 SER A O 11
ATOM 8235 N N . PHE A 1 23 ? -4.160 14.162 -23.981 1.00 73.11 33 PHE A N 11
ATOM 8236 C CA . PHE A 1 23 ? -4.111 14.091 -25.437 1.00 1.22 33 PHE A CA 11
ATOM 8237 C C . PHE A 1 23 ? -3.740 12.686 -25.901 1.00 30.43 33 PHE A C 11
ATOM 8238 O O . PHE A 1 23 ? -4.379 12.125 -26.792 1.00 22.44 33 PHE A O 11
ATOM 8255 N N . CYS A 1 24 ? -2.703 12.122 -25.291 1.00 3.24 34 CYS A N 11
ATOM 8256 C CA . CYS A 1 24 ? -2.244 10.783 -25.640 1.00 53.10 34 CYS A CA 11
ATOM 8257 C C . CYS A 1 24 ? -2.627 9.778 -24.558 1.00 24.43 34 CYS A C 11
ATOM 8258 O O . CYS A 1 24 ? -2.623 8.569 -24.789 1.00 42.54 34 CYS A O 11
ATOM 8265 N N . ASN A 1 25 ? -2.957 10.286 -23.375 1.00 45.50 35 ASN A N 11
ATOM 8266 C CA . ASN A 1 25 ? -3.341 9.433 -22.256 1.00 51.54 35 ASN A CA 11
ATOM 8267 C C . ASN A 1 25 ? -2.155 8.608 -21.769 1.00 25.32 35 ASN A C 11
ATOM 8268 O O . ASN A 1 25 ? -2.192 7.378 -21.789 1.00 32.13 35 ASN A O 11
ATOM 8279 N N . GLU A 1 26 ? -1.103 9.293 -21.331 1.00 51.43 36 GLU A N 11
ATOM 8280 C CA . GLU A 1 26 ? 0.094 8.623 -20.839 1.00 24.31 36 GLU A CA 11
ATOM 8281 C C . GLU A 1 26 ? 0.730 9.413 -19.699 1.00 25.43 36 GLU A C 11
ATOM 8282 O O . GLU A 1 26 ? 0.535 10.623 -19.583 1.00 20.41 36 GLU A O 11
ATOM 8294 N N . ASP A 1 27 ? 1.492 8.719 -18.859 1.00 55.32 37 ASP A N 11
ATOM 8295 C CA . ASP A 1 27 ? 2.157 9.355 -17.728 1.00 23.30 37 ASP A CA 11
ATOM 8296 C C . ASP A 1 27 ? 3.610 9.677 -18.064 1.00 10.53 37 ASP A C 11
ATOM 8297 O O . ASP A 1 27 ? 4.290 8.902 -18.736 1.00 31.32 37 ASP A O 11
ATOM 8306 N N . PHE A 1 28 ? 4.079 10.828 -17.592 1.00 63.13 38 PHE A N 11
ATOM 8307 C CA . PHE A 1 28 ? 5.451 11.255 -17.844 1.00 73.22 38 PHE A CA 11
ATOM 8308 C C . PHE A 1 28 ? 5.957 12.151 -16.718 1.00 52.50 38 PHE A C 11
ATOM 8309 O O . PHE A 1 28 ? 5.240 13.031 -16.239 1.00 72.40 38 PHE A O 11
ATOM 8326 N N . CYS A 1 29 ? 7.197 11.922 -16.299 1.00 52.33 39 CYS A N 11
ATOM 8327 C CA . CYS A 1 29 ? 7.800 12.707 -15.229 1.00 45.11 39 CYS A CA 11
ATOM 8328 C C . CYS A 1 29 ? 7.632 14.201 -15.489 1.00 0.31 39 CYS A C 11
ATOM 8329 O O . CYS A 1 29 ? 7.429 14.625 -16.627 1.00 13.14 39 CYS A O 11
ATOM 8336 N N . SER A 1 30 ? 7.718 14.995 -14.426 1.00 24.42 40 SER A N 11
ATOM 8337 C CA . SER A 1 30 ? 7.572 16.441 -14.538 1.00 2.14 40 SER A CA 11
ATOM 8338 C C . SER A 1 30 ? 8.530 17.005 -15.583 1.00 72.21 40 SER A C 11
ATOM 8339 O O . SER A 1 30 ? 8.201 17.953 -16.294 1.00 71.15 40 SER A O 11
ATOM 8347 N N . ASN A 1 31 ? 9.717 16.413 -15.669 1.00 52.11 41 ASN A N 11
ATOM 8348 C CA . ASN A 1 31 ? 10.724 16.856 -16.627 1.00 32.32 41 ASN A CA 11
ATOM 8349 C C . ASN A 1 31 ? 10.222 16.692 -18.058 1.00 50.43 41 ASN A C 11
ATOM 8350 O O . ASN A 1 31 ? 10.641 17.418 -18.961 1.00 55.00 41 ASN A O 11
ATOM 8361 N N . HIS A 1 32 ? 9.322 15.735 -18.258 1.00 71.15 42 HIS A N 11
ATOM 8362 C CA . HIS A 1 32 ? 8.761 15.477 -19.580 1.00 64.21 42 HIS A CA 11
ATOM 8363 C C . HIS A 1 32 ? 7.252 15.698 -19.583 1.00 12.13 42 HIS A C 11
ATOM 8364 O O . HIS A 1 32 ? 6.540 15.181 -20.444 1.00 24.40 42 HIS A O 11
ATOM 8378 N N . ARG A 1 33 ? 6.770 16.469 -18.613 1.00 40.14 43 ARG A N 11
ATOM 8379 C CA . ARG A 1 33 ? 5.345 16.757 -18.503 1.00 20.30 43 ARG A CA 11
ATOM 8380 C C . ARG A 1 33 ? 4.816 17.386 -19.788 1.00 43.44 43 ARG A C 11
ATOM 8381 O O . ARG A 1 33 ? 3.684 17.128 -20.199 1.00 10.21 43 ARG A O 11
ATOM 8402 N N . LEU A 1 34 ? 5.643 18.213 -20.419 1.00 54.51 44 LEU A N 11
ATOM 8403 C CA . LEU A 1 34 ? 5.259 18.881 -21.658 1.00 72.02 44 LEU A CA 11
ATOM 8404 C C . LEU A 1 34 ? 4.809 17.868 -22.706 1.00 33.33 44 LEU A C 11
ATOM 8405 O O . LEU A 1 34 ? 4.998 16.662 -22.541 1.00 41.33 44 LEU A O 11
ATOM 8421 N N . LYS A 1 35 ? 4.213 18.365 -23.785 1.00 23.34 45 LYS A N 11
ATOM 8422 C CA . LYS A 1 35 ? 3.739 17.504 -24.862 1.00 12.40 45 LYS A CA 11
ATOM 8423 C C . LYS A 1 35 ? 4.904 16.997 -25.706 1.00 54.43 45 LYS A C 11
ATOM 8424 O O . LYS A 1 35 ? 5.148 15.794 -25.783 1.00 72.22 45 LYS A O 11
ATOM 8443 N N . GLU A 1 36 ? 5.619 17.924 -26.336 1.00 63.44 46 GLU A N 11
ATOM 8444 C CA . GLU A 1 36 ? 6.759 17.569 -27.174 1.00 73.43 46 GLU A CA 11
ATOM 8445 C C . GLU A 1 36 ? 7.763 16.723 -26.397 1.00 22.12 46 GLU A C 11
ATOM 8446 O O . GLU A 1 36 ? 8.473 15.897 -26.972 1.00 53.51 46 GLU A O 11
ATOM 8458 N N . ASP A 1 37 ? 7.817 16.935 -25.087 1.00 4.14 47 ASP A N 11
ATOM 8459 C CA . ASP A 1 37 ? 8.734 16.193 -24.229 1.00 71.20 47 ASP A CA 11
ATOM 8460 C C . ASP A 1 37 ? 8.624 14.693 -24.485 1.00 53.04 47 ASP A C 11
ATOM 8461 O O . ASP A 1 37 ? 9.623 14.022 -24.748 1.00 55.31 47 ASP A O 11
ATOM 8470 N N . HIS A 1 38 ? 7.403 14.172 -24.406 1.00 41.42 48 HIS A N 11
ATOM 8471 C CA . HIS A 1 38 ? 7.162 12.751 -24.629 1.00 43.23 48 HIS A CA 11
ATOM 8472 C C . HIS A 1 38 ? 6.716 12.495 -26.066 1.00 24.44 48 HIS A C 11
ATOM 8473 O O . HIS A 1 38 ? 6.104 11.468 -26.362 1.00 52.34 48 HIS A O 11
ATOM 8487 N N . HIS A 1 39 ? 7.027 13.434 -26.953 1.00 61.15 49 HIS A N 11
ATOM 8488 C CA . HIS A 1 39 ? 6.658 13.309 -28.359 1.00 41.21 49 HIS A CA 11
ATOM 8489 C C . HIS A 1 39 ? 5.174 12.985 -28.505 1.00 3.24 49 HIS A C 11
ATOM 8490 O O . HIS A 1 39 ? 4.803 12.003 -29.148 1.00 53.54 49 HIS A O 11
ATOM 8504 N N . CYS A 1 40 ? 4.330 13.816 -27.902 1.00 23.12 50 CYS A N 11
ATOM 8505 C CA . CYS A 1 40 ? 2.887 13.618 -27.963 1.00 22.14 50 CYS A CA 11
ATOM 8506 C C . CYS A 1 40 ? 2.420 13.458 -29.407 1.00 4.44 50 CYS A C 11
ATOM 8507 O O . CYS A 1 40 ? 2.673 14.319 -30.250 1.00 63.21 50 CYS A O 11
ATOM 8514 N N . ARG A 1 41 ? 1.738 12.352 -29.683 1.00 52.22 51 ARG A N 11
ATOM 8515 C CA . ARG A 1 41 ? 1.236 12.079 -31.025 1.00 4.13 51 ARG A CA 11
ATOM 8516 C C . ARG A 1 41 ? 0.414 13.253 -31.547 1.00 53.30 51 ARG A C 11
ATOM 8517 O O . ARG A 1 41 ? 0.443 13.563 -32.738 1.00 2.30 51 ARG A O 11
ATOM 8538 N N . TRP A 1 42 ? -0.319 13.901 -30.649 1.00 1.33 52 TRP A N 11
ATOM 8539 C CA . TRP A 1 42 ? -1.150 15.041 -31.019 1.00 73.03 52 TRP A CA 11
ATOM 8540 C C . TRP A 1 42 ? -0.316 16.129 -31.686 1.00 12.42 52 TRP A C 11
ATOM 8541 O O . TRP A 1 42 ? -0.716 16.696 -32.704 1.00 62.31 52 TRP A O 11
ATOM 8562 N N . LEU A 1 43 ? 0.844 16.418 -31.106 1.00 71.24 53 LEU A N 11
ATOM 8563 C CA . LEU A 1 43 ? 1.735 17.439 -31.645 1.00 42.23 53 LEU A CA 11
ATOM 8564 C C . LEU A 1 43 ? 2.209 17.065 -33.046 1.00 75.12 53 LEU A C 11
ATOM 8565 O O . LEU A 1 43 ? 2.329 17.922 -33.922 1.00 54.34 53 LEU A O 11
ATOM 8581 N N . LEU A 1 44 ? 2.474 15.780 -33.251 1.00 71.45 54 LEU A N 11
ATOM 8582 C CA . LEU A 1 44 ? 2.932 15.290 -34.547 1.00 51.43 54 LEU A CA 11
ATOM 8583 C C . LEU A 1 44 ? 1.796 15.299 -35.565 1.00 72.11 54 LEU A C 11
ATOM 8584 O O . LEU A 1 44 ? 2.006 15.597 -36.740 1.00 74.13 54 LEU A O 11
ATOM 8600 N N . GLU A 1 45 ? 0.593 14.972 -35.104 1.00 74.11 55 GLU A N 11
ATOM 8601 C CA . GLU A 1 45 ? -0.577 14.944 -35.975 1.00 64.40 55 GLU A CA 11
ATOM 8602 C C . GLU A 1 45 ? -0.803 16.305 -36.627 1.00 22.24 55 GLU A C 11
ATOM 8603 O O . GLU A 1 45 ? -1.219 16.391 -37.782 1.00 71.03 55 GLU A O 11
ATOM 8615 N N . HIS A 1 46 ? -0.526 17.367 -35.876 1.00 61.34 56 HIS A N 11
ATOM 8616 C CA . HIS A 1 46 ? -0.699 18.725 -36.380 1.00 61.41 56 HIS A CA 11
ATOM 8617 C C . HIS A 1 46 ? 0.634 19.308 -36.839 1.00 23.13 56 HIS A C 11
ATOM 8618 O O . HIS A 1 46 ? 1.072 20.345 -36.342 1.00 32.03 56 HIS A O 11
ATOM 8632 N N . GLU A 1 47 ? 1.274 18.633 -37.789 1.00 5.33 57 GLU A N 11
ATOM 8633 C CA . GLU A 1 47 ? 2.558 19.085 -38.312 1.00 63.12 57 GLU A CA 11
ATOM 8634 C C . GLU A 1 47 ? 2.381 19.794 -39.652 1.00 13.14 57 GLU A C 11
ATOM 8635 O O . GLU A 1 47 ? 2.395 19.161 -40.707 1.00 10.32 57 GLU A O 11
ATOM 8647 N N . GLU A 1 48 ? 2.213 21.112 -39.599 1.00 70.13 58 GLU A N 11
ATOM 8648 C CA . GLU A 1 48 ? 2.031 21.907 -40.808 1.00 61.31 58 GLU A CA 11
ATOM 8649 C C . GLU A 1 48 ? 3.181 22.894 -40.989 1.00 20.54 58 GLU A C 11
ATOM 8650 O O . GLU A 1 48 ? 2.970 24.050 -41.353 1.00 12.42 58 GLU A O 11
ATOM 8662 N N . VAL A 1 49 ? 4.399 22.428 -40.730 1.00 71.44 59 VAL A N 11
ATOM 8663 C CA . VAL A 1 49 ? 5.583 23.268 -40.864 1.00 61.54 59 VAL A CA 11
ATOM 8664 C C . VAL A 1 49 ? 6.605 22.632 -41.801 1.00 33.13 59 VAL A C 11
ATOM 8665 O O . VAL A 1 49 ? 6.488 21.445 -42.104 1.00 11.54 59 VAL A O 11
ATOM 8680 N N . MET A 1 1 ? 2.469 -0.434 2.669 1.00 14.41 11 MET A N 12
ATOM 8681 C CA . MET A 1 1 ? 3.463 0.283 1.879 1.00 24.31 11 MET A CA 12
ATOM 8682 C C . MET A 1 1 ? 3.159 0.168 0.389 1.00 42.42 11 MET A C 12
ATOM 8683 O O . MET A 1 1 ? 3.096 -0.933 -0.160 1.00 0.33 11 MET A O 12
ATOM 8697 N N . LEU A 1 2 ? 2.971 1.312 -0.261 1.00 61.53 12 LEU A N 12
ATOM 8698 C CA . LEU A 1 2 ? 2.673 1.340 -1.689 1.00 60.31 12 LEU A CA 12
ATOM 8699 C C . LEU A 1 2 ? 3.348 2.530 -2.363 1.00 23.20 12 LEU A C 12
ATOM 8700 O O . LEU A 1 2 ? 4.226 3.169 -1.783 1.00 22.35 12 LEU A O 12
ATOM 8716 N N . ASP A 1 3 ? 2.932 2.823 -3.590 1.00 14.12 13 ASP A N 12
ATOM 8717 C CA . ASP A 1 3 ? 3.494 3.939 -4.342 1.00 33.21 13 ASP A CA 12
ATOM 8718 C C . ASP A 1 3 ? 2.550 4.371 -5.459 1.00 54.34 13 ASP A C 12
ATOM 8719 O O . ASP A 1 3 ? 2.480 3.733 -6.510 1.00 5.02 13 ASP A O 12
ATOM 8728 N N . VAL A 1 4 ? 1.823 5.459 -5.225 1.00 52.43 14 VAL A N 12
ATOM 8729 C CA . VAL A 1 4 ? 0.882 5.978 -6.212 1.00 25.43 14 VAL A CA 12
ATOM 8730 C C . VAL A 1 4 ? 1.598 6.815 -7.266 1.00 13.22 14 VAL A C 12
ATOM 8731 O O . VAL A 1 4 ? 1.268 7.982 -7.476 1.00 34.50 14 VAL A O 12
ATOM 8744 N N . GLY A 1 5 ? 2.580 6.211 -7.927 1.00 43.14 15 GLY A N 12
ATOM 8745 C CA . GLY A 1 5 ? 3.327 6.916 -8.953 1.00 2.13 15 GLY A CA 12
ATOM 8746 C C . GLY A 1 5 ? 3.342 6.173 -10.274 1.00 31.23 15 GLY A C 12
ATOM 8747 O O . GLY A 1 5 ? 3.419 4.944 -10.303 1.00 41.41 15 GLY A O 12
ATOM 8751 N N . LYS A 1 6 ? 3.266 6.918 -11.371 1.00 11.30 16 LYS A N 12
ATOM 8752 C CA . LYS A 1 6 ? 3.270 6.324 -12.702 1.00 63.33 16 LYS A CA 12
ATOM 8753 C C . LYS A 1 6 ? 4.651 6.431 -13.342 1.00 11.23 16 LYS A C 12
ATOM 8754 O O . LYS A 1 6 ? 5.291 7.482 -13.289 1.00 15.24 16 LYS A O 12
ATOM 8773 N N . HIS A 1 7 ? 5.105 5.338 -13.947 1.00 54.10 17 HIS A N 12
ATOM 8774 C CA . HIS A 1 7 ? 6.409 5.311 -14.599 1.00 22.21 17 HIS A CA 12
ATOM 8775 C C . HIS A 1 7 ? 6.307 5.801 -16.040 1.00 53.01 17 HIS A C 12
ATOM 8776 O O . HIS A 1 7 ? 5.383 5.435 -16.767 1.00 72.12 17 HIS A O 12
ATOM 8790 N N . CYS A 1 8 ? 7.261 6.632 -16.447 1.00 31.34 18 CYS A N 12
ATOM 8791 C CA . CYS A 1 8 ? 7.278 7.174 -17.800 1.00 22.51 18 CYS A CA 12
ATOM 8792 C C . CYS A 1 8 ? 7.157 6.058 -18.834 1.00 73.01 18 CYS A C 12
ATOM 8793 O O . CYS A 1 8 ? 7.591 4.931 -18.600 1.00 63.31 18 CYS A O 12
ATOM 8800 N N . ALA A 1 9 ? 6.563 6.382 -19.978 1.00 61.53 19 ALA A N 12
ATOM 8801 C CA . ALA A 1 9 ? 6.386 5.408 -21.049 1.00 43.50 19 ALA A CA 12
ATOM 8802 C C . ALA A 1 9 ? 7.457 5.573 -22.122 1.00 71.15 19 ALA A C 12
ATOM 8803 O O . ALA A 1 9 ? 7.333 5.036 -23.224 1.00 23.04 19 ALA A O 12
ATOM 8810 N N . TYR A 1 10 ? 8.506 6.318 -21.795 1.00 45.31 20 TYR A N 12
ATOM 8811 C CA . TYR A 1 10 ? 9.597 6.556 -22.733 1.00 24.12 20 TYR A CA 12
ATOM 8812 C C . TYR A 1 10 ? 10.948 6.288 -22.076 1.00 62.03 20 TYR A C 12
ATOM 8813 O O . TYR A 1 10 ? 11.847 5.712 -22.690 1.00 41.10 20 TYR A O 12
ATOM 8831 N N . CYS A 1 11 ? 11.084 6.710 -20.823 1.00 73.44 21 CYS A N 12
ATOM 8832 C CA . CYS A 1 11 ? 12.323 6.516 -20.081 1.00 2.42 21 CYS A CA 12
ATOM 8833 C C . CYS A 1 11 ? 12.107 5.579 -18.896 1.00 1.40 21 CYS A C 12
ATOM 8834 O O . CYS A 1 11 ? 13.064 5.094 -18.292 1.00 42.25 21 CYS A O 12
ATOM 8841 N N . ARG A 1 12 ? 10.843 5.329 -18.569 1.00 44.52 22 ARG A N 12
ATOM 8842 C CA . ARG A 1 12 ? 10.501 4.452 -17.457 1.00 22.34 22 ARG A CA 12
ATOM 8843 C C . ARG A 1 12 ? 11.066 4.990 -16.146 1.00 4.25 22 ARG A C 12
ATOM 8844 O O . ARG A 1 12 ? 11.954 4.384 -15.546 1.00 71.24 22 ARG A O 12
ATOM 8865 N N . GLN A 1 13 ? 10.546 6.132 -15.707 1.00 41.15 23 GLN A N 12
ATOM 8866 C CA . GLN A 1 13 ? 11.000 6.752 -14.468 1.00 41.24 23 GLN A CA 12
ATOM 8867 C C . GLN A 1 13 ? 9.855 6.871 -13.468 1.00 24.34 23 GLN A C 12
ATOM 8868 O O . GLN A 1 13 ? 8.858 7.545 -13.727 1.00 34.15 23 GLN A O 12
ATOM 8882 N N . LEU A 1 14 ? 10.005 6.211 -12.324 1.00 44.32 24 LEU A N 12
ATOM 8883 C CA . LEU A 1 14 ? 8.984 6.242 -11.283 1.00 54.34 24 LEU A CA 12
ATOM 8884 C C . LEU A 1 14 ? 8.849 7.643 -10.694 1.00 30.41 24 LEU A C 12
ATOM 8885 O O . LEU A 1 14 ? 9.696 8.084 -9.917 1.00 32.23 24 LEU A O 12
ATOM 8901 N N . ASP A 1 15 ? 7.779 8.335 -11.067 1.00 52.50 25 ASP A N 12
ATOM 8902 C CA . ASP A 1 15 ? 7.531 9.685 -10.573 1.00 20.12 25 ASP A CA 12
ATOM 8903 C C . ASP A 1 15 ? 6.292 9.719 -9.683 1.00 62.13 25 ASP A C 12
ATOM 8904 O O . ASP A 1 15 ? 5.446 8.827 -9.745 1.00 70.32 25 ASP A O 12
ATOM 8913 N N . PHE A 1 16 ? 6.193 10.754 -8.855 1.00 74.35 26 PHE A N 12
ATOM 8914 C CA . PHE A 1 16 ? 5.058 10.903 -7.951 1.00 42.13 26 PHE A CA 12
ATOM 8915 C C . PHE A 1 16 ? 3.928 11.680 -8.621 1.00 31.45 26 PHE A C 12
ATOM 8916 O O . PHE A 1 16 ? 2.749 11.404 -8.392 1.00 64.51 26 PHE A O 12
ATOM 8933 N N . LEU A 1 17 ? 4.295 12.652 -9.447 1.00 43.33 27 LEU A N 12
ATOM 8934 C CA . LEU A 1 17 ? 3.313 13.470 -10.150 1.00 42.44 27 LEU A CA 12
ATOM 8935 C C . LEU A 1 17 ? 3.383 13.231 -11.655 1.00 54.33 27 LEU A C 12
ATOM 8936 O O . LEU A 1 17 ? 4.001 13.991 -12.401 1.00 70.34 27 LEU A O 12
ATOM 8952 N N . PRO A 1 18 ? 2.731 12.152 -12.114 1.00 5.02 28 PRO A N 12
ATOM 8953 C CA . PRO A 1 18 ? 2.702 11.789 -13.534 1.00 10.41 28 PRO A CA 12
ATOM 8954 C C . PRO A 1 18 ? 1.873 12.764 -14.364 1.00 32.52 28 PRO A C 12
ATOM 8955 O O . PRO A 1 18 ? 0.731 13.071 -14.021 1.00 71.11 28 PRO A O 12
ATOM 8966 N N . PHE A 1 19 ? 2.454 13.246 -15.457 1.00 62.00 29 PHE A N 12
ATOM 8967 C CA . PHE A 1 19 ? 1.769 14.186 -16.336 1.00 14.20 29 PHE A CA 12
ATOM 8968 C C . PHE A 1 19 ? 0.926 13.447 -17.372 1.00 2.23 29 PHE A C 12
ATOM 8969 O O . PHE A 1 19 ? 1.456 12.871 -18.323 1.00 13.23 29 PHE A O 12
ATOM 8986 N N . HIS A 1 20 ? -0.389 13.468 -17.180 1.00 20.43 30 HIS A N 12
ATOM 8987 C CA . HIS A 1 20 ? -1.306 12.800 -18.097 1.00 21.23 30 HIS A CA 12
ATOM 8988 C C . HIS A 1 20 ? -1.577 13.668 -19.322 1.00 21.41 30 HIS A C 12
ATOM 8989 O O . HIS A 1 20 ? -2.044 14.801 -19.202 1.00 64.21 30 HIS A O 12
ATOM 9003 N N . CYS A 1 21 ? -1.281 13.129 -20.500 1.00 25.21 31 CYS A N 12
ATOM 9004 C CA . CYS A 1 21 ? -1.491 13.853 -21.747 1.00 44.34 31 CYS A CA 12
ATOM 9005 C C . CYS A 1 21 ? -2.922 13.675 -22.246 1.00 21.04 31 CYS A C 12
ATOM 9006 O O . CYS A 1 21 ? -3.415 12.553 -22.360 1.00 31.01 31 CYS A O 12
ATOM 9013 N N . SER A 1 22 ? -3.583 14.790 -22.541 1.00 20.30 32 SER A N 12
ATOM 9014 C CA . SER A 1 22 ? -4.959 14.757 -23.024 1.00 4.43 32 SER A CA 12
ATOM 9015 C C . SER A 1 22 ? -4.999 14.751 -24.549 1.00 12.52 32 SER A C 12
ATOM 9016 O O . SER A 1 22 ? -6.005 15.119 -25.156 1.00 72.10 32 SER A O 12
ATOM 9024 N N . PHE A 1 23 ? -3.898 14.332 -25.162 1.00 65.50 33 PHE A N 12
ATOM 9025 C CA . PHE A 1 23 ? -3.805 14.278 -26.616 1.00 52.14 33 PHE A CA 12
ATOM 9026 C C . PHE A 1 23 ? -3.574 12.848 -27.094 1.00 71.45 33 PHE A C 12
ATOM 9027 O O . PHE A 1 23 ? -4.238 12.374 -28.017 1.00 52.10 33 PHE A O 12
ATOM 9044 N N . CYS A 1 24 ? -2.627 12.164 -26.461 1.00 11.14 34 CYS A N 12
ATOM 9045 C CA . CYS A 1 24 ? -2.306 10.788 -26.820 1.00 43.31 34 CYS A CA 12
ATOM 9046 C C . CYS A 1 24 ? -2.834 9.814 -25.770 1.00 45.45 34 CYS A C 12
ATOM 9047 O O . CYS A 1 24 ? -2.915 8.611 -26.011 1.00 62.21 34 CYS A O 12
ATOM 9054 N N . ASN A 1 25 ? -3.191 10.345 -24.606 1.00 11.24 35 ASN A N 12
ATOM 9055 C CA . ASN A 1 25 ? -3.711 9.523 -23.519 1.00 1.43 35 ASN A CA 12
ATOM 9056 C C . ASN A 1 25 ? -2.629 8.596 -22.973 1.00 15.03 35 ASN A C 12
ATOM 9057 O O . ASN A 1 25 ? -2.773 7.374 -23.004 1.00 4.33 35 ASN A O 12
ATOM 9068 N N . GLU A 1 26 ? -1.548 9.186 -22.473 1.00 13.52 36 GLU A N 12
ATOM 9069 C CA . GLU A 1 26 ? -0.443 8.413 -21.920 1.00 62.32 36 GLU A CA 12
ATOM 9070 C C . GLU A 1 26 ? 0.220 9.159 -20.766 1.00 43.01 36 GLU A C 12
ATOM 9071 O O . GLU A 1 26 ? 0.173 10.387 -20.698 1.00 51.44 36 GLU A O 12
ATOM 9083 N N . ASP A 1 27 ? 0.837 8.408 -19.861 1.00 22.14 37 ASP A N 12
ATOM 9084 C CA . ASP A 1 27 ? 1.511 8.997 -18.709 1.00 53.10 37 ASP A CA 12
ATOM 9085 C C . ASP A 1 27 ? 3.010 9.124 -18.962 1.00 74.24 37 ASP A C 12
ATOM 9086 O O . ASP A 1 27 ? 3.623 8.247 -19.571 1.00 42.24 37 ASP A O 12
ATOM 9095 N N . PHE A 1 28 ? 3.593 10.221 -18.492 1.00 4.01 38 PHE A N 12
ATOM 9096 C CA . PHE A 1 28 ? 5.020 10.464 -18.669 1.00 63.22 38 PHE A CA 12
ATOM 9097 C C . PHE A 1 28 ? 5.571 11.322 -17.534 1.00 22.31 38 PHE A C 12
ATOM 9098 O O . PHE A 1 28 ? 4.943 12.294 -17.113 1.00 73.54 38 PHE A O 12
ATOM 9115 N N . CYS A 1 29 ? 6.750 10.955 -17.041 1.00 74.23 39 CYS A N 12
ATOM 9116 C CA . CYS A 1 29 ? 7.386 11.688 -15.954 1.00 44.23 39 CYS A CA 12
ATOM 9117 C C . CYS A 1 29 ? 7.425 13.184 -16.256 1.00 70.43 39 CYS A C 12
ATOM 9118 O O . CYS A 1 29 ? 7.368 13.595 -17.415 1.00 41.00 39 CYS A O 12
ATOM 9125 N N . SER A 1 30 ? 7.522 13.992 -15.205 1.00 63.44 40 SER A N 12
ATOM 9126 C CA . SER A 1 30 ? 7.565 15.441 -15.357 1.00 50.21 40 SER A CA 12
ATOM 9127 C C . SER A 1 30 ? 8.663 15.853 -16.333 1.00 54.24 40 SER A C 12
ATOM 9128 O O . SER A 1 30 ? 8.508 16.810 -17.090 1.00 53.53 40 SER A O 12
ATOM 9136 N N . ASN A 1 31 ? 9.772 15.122 -16.309 1.00 42.02 41 ASN A N 12
ATOM 9137 C CA . ASN A 1 31 ? 10.897 15.411 -17.191 1.00 62.24 41 ASN A CA 12
ATOM 9138 C C . ASN A 1 31 ? 10.484 15.295 -18.655 1.00 61.35 41 ASN A C 12
ATOM 9139 O O . ASN A 1 31 ? 11.054 15.953 -19.527 1.00 20.44 41 ASN A O 12
ATOM 9150 N N . HIS A 1 32 ? 9.489 14.454 -18.919 1.00 71.20 42 HIS A N 12
ATOM 9151 C CA . HIS A 1 32 ? 8.998 14.252 -20.278 1.00 10.13 42 HIS A CA 12
ATOM 9152 C C . HIS A 1 32 ? 7.537 14.677 -20.396 1.00 64.22 42 HIS A C 12
ATOM 9153 O O . HIS A 1 32 ? 6.828 14.246 -21.305 1.00 75.20 42 HIS A O 12
ATOM 9167 N N . ARG A 1 33 ? 7.095 15.523 -19.472 1.00 4.21 43 ARG A N 12
ATOM 9168 C CA . ARG A 1 33 ? 5.719 16.004 -19.472 1.00 1.11 43 ARG A CA 12
ATOM 9169 C C . ARG A 1 33 ? 5.375 16.668 -20.802 1.00 60.42 43 ARG A C 12
ATOM 9170 O O . ARG A 1 33 ? 4.254 16.545 -21.298 1.00 10.23 43 ARG A O 12
ATOM 9191 N N . LEU A 1 34 ? 6.346 17.371 -21.375 1.00 73.41 44 LEU A N 12
ATOM 9192 C CA . LEU A 1 34 ? 6.146 18.054 -22.648 1.00 41.42 44 LEU A CA 12
ATOM 9193 C C . LEU A 1 34 ? 5.587 17.099 -23.698 1.00 3.12 44 LEU A C 12
ATOM 9194 O O . LEU A 1 34 ? 5.557 15.885 -23.495 1.00 43.00 44 LEU A O 12
ATOM 9210 N N . LYS A 1 35 ? 5.147 17.655 -24.821 1.00 70.25 45 LYS A N 12
ATOM 9211 C CA . LYS A 1 35 ? 4.592 16.853 -25.906 1.00 2.22 45 LYS A CA 12
ATOM 9212 C C . LYS A 1 35 ? 5.697 16.127 -26.666 1.00 44.54 45 LYS A C 12
ATOM 9213 O O . LYS A 1 35 ? 5.736 14.898 -26.698 1.00 42.04 45 LYS A O 12
ATOM 9232 N N . GLU A 1 36 ? 6.594 16.897 -27.276 1.00 30.12 46 GLU A N 12
ATOM 9233 C CA . GLU A 1 36 ? 7.700 16.325 -28.035 1.00 52.42 46 GLU A CA 12
ATOM 9234 C C . GLU A 1 36 ? 8.504 15.353 -27.177 1.00 2.20 46 GLU A C 12
ATOM 9235 O O . GLU A 1 36 ? 9.081 14.391 -27.685 1.00 3.53 46 GLU A O 12
ATOM 9247 N N . ASP A 1 37 ? 8.538 15.612 -25.874 1.00 74.34 47 ASP A N 12
ATOM 9248 C CA . ASP A 1 37 ? 9.270 14.760 -24.944 1.00 43.15 47 ASP A CA 12
ATOM 9249 C C . ASP A 1 37 ? 8.908 13.293 -25.151 1.00 22.32 47 ASP A C 12
ATOM 9250 O O . ASP A 1 37 ? 9.784 12.446 -25.334 1.00 55.24 47 ASP A O 12
ATOM 9259 N N . HIS A 1 38 ? 7.612 12.998 -25.118 1.00 64.12 48 HIS A N 12
ATOM 9260 C CA . HIS A 1 38 ? 7.134 11.632 -25.301 1.00 42.11 48 HIS A CA 12
ATOM 9261 C C . HIS A 1 38 ? 6.703 11.396 -26.745 1.00 55.54 48 HIS A C 12
ATOM 9262 O O . HIS A 1 38 ? 5.941 10.472 -27.034 1.00 3.43 48 HIS A O 12
ATOM 9276 N N . HIS A 1 39 ? 7.193 12.239 -27.650 1.00 31.45 49 HIS A N 12
ATOM 9277 C CA . HIS A 1 39 ? 6.857 12.122 -29.064 1.00 65.12 49 HIS A CA 12
ATOM 9278 C C . HIS A 1 39 ? 5.350 11.987 -29.256 1.00 12.13 49 HIS A C 12
ATOM 9279 O O . HIS A 1 39 ? 4.873 11.024 -29.857 1.00 45.15 49 HIS A O 12
ATOM 9293 N N . CYS A 1 40 ? 4.604 12.958 -28.740 1.00 34.14 50 CYS A N 12
ATOM 9294 C CA . CYS A 1 40 ? 3.150 12.948 -28.852 1.00 61.11 50 CYS A CA 12
ATOM 9295 C C . CYS A 1 40 ? 2.718 12.748 -30.302 1.00 42.41 50 CYS A C 12
ATOM 9296 O O . CYS A 1 40 ? 3.175 13.457 -31.200 1.00 35.15 50 CYS A O 12
ATOM 9303 N N . ARG A 1 41 ? 1.836 11.779 -30.523 1.00 13.53 51 ARG A N 12
ATOM 9304 C CA . ARG A 1 41 ? 1.343 11.486 -31.863 1.00 33.10 51 ARG A CA 12
ATOM 9305 C C . ARG A 1 41 ? 0.799 12.746 -32.530 1.00 73.33 51 ARG A C 12
ATOM 9306 O O . ARG A 1 41 ? 0.941 12.930 -33.739 1.00 1.51 51 ARG A O 12
ATOM 9327 N N . TRP A 1 42 ? 0.175 13.608 -31.735 1.00 64.41 52 TRP A N 12
ATOM 9328 C CA . TRP A 1 42 ? -0.391 14.850 -32.249 1.00 65.21 52 TRP A CA 12
ATOM 9329 C C . TRP A 1 42 ? 0.691 15.721 -32.878 1.00 52.41 52 TRP A C 12
ATOM 9330 O O . TRP A 1 42 ? 0.474 16.342 -33.920 1.00 20.01 52 TRP A O 12
ATOM 9351 N N . LEU A 1 43 ? 1.855 15.764 -32.240 1.00 44.14 53 LEU A N 12
ATOM 9352 C CA . LEU A 1 43 ? 2.972 16.560 -32.739 1.00 13.35 53 LEU A CA 12
ATOM 9353 C C . LEU A 1 43 ? 3.448 16.043 -34.092 1.00 51.43 53 LEU A C 12
ATOM 9354 O O . LEU A 1 43 ? 3.841 16.821 -34.963 1.00 10.43 53 LEU A O 12
ATOM 9370 N N . LEU A 1 44 ? 3.408 14.727 -34.264 1.00 64.21 54 LEU A N 12
ATOM 9371 C CA . LEU A 1 44 ? 3.834 14.105 -35.513 1.00 52.14 54 LEU A CA 12
ATOM 9372 C C . LEU A 1 44 ? 2.822 14.367 -36.624 1.00 52.12 54 LEU A C 12
ATOM 9373 O O . LEU A 1 44 ? 3.171 14.883 -37.685 1.00 41.12 54 LEU A O 12
ATOM 9389 N N . GLU A 1 45 ? 1.567 14.010 -36.371 1.00 33.51 55 GLU A N 12
ATOM 9390 C CA . GLU A 1 45 ? 0.504 14.208 -37.350 1.00 23.23 55 GLU A CA 12
ATOM 9391 C C . GLU A 1 45 ? 0.332 15.689 -37.674 1.00 3.14 55 GLU A C 12
ATOM 9392 O O . GLU A 1 45 ? 0.047 16.058 -38.813 1.00 71.14 55 GLU A O 12
ATOM 9404 N N . HIS A 1 46 ? 0.508 16.534 -36.663 1.00 15.15 56 HIS A N 12
ATOM 9405 C CA . HIS A 1 46 ? 0.372 17.976 -36.839 1.00 31.43 56 HIS A CA 12
ATOM 9406 C C . HIS A 1 46 ? 1.628 18.701 -36.366 1.00 41.31 56 HIS A C 12
ATOM 9407 O O . HIS A 1 46 ? 1.669 19.231 -35.256 1.00 60.40 56 HIS A O 12
ATOM 9421 N N . GLU A 1 47 ? 2.650 18.720 -37.216 1.00 40.31 57 GLU A N 12
ATOM 9422 C CA . GLU A 1 47 ? 3.907 19.380 -36.883 1.00 63.43 57 GLU A CA 12
ATOM 9423 C C . GLU A 1 47 ? 3.812 20.884 -37.120 1.00 12.25 57 GLU A C 12
ATOM 9424 O O . GLU A 1 47 ? 4.156 21.377 -38.193 1.00 74.24 57 GLU A O 12
ATOM 9436 N N . GLU A 1 48 ? 3.342 21.607 -36.108 1.00 12.50 58 GLU A N 12
ATOM 9437 C CA . GLU A 1 48 ? 3.200 23.055 -36.206 1.00 54.43 58 GLU A CA 12
ATOM 9438 C C . GLU A 1 48 ? 4.509 23.702 -36.651 1.00 34.32 58 GLU A C 12
ATOM 9439 O O . GLU A 1 48 ? 5.593 23.197 -36.361 1.00 23.51 58 GLU A O 12
ATOM 9451 N N . VAL A 1 49 ? 4.399 24.822 -37.357 1.00 54.33 59 VAL A N 12
ATOM 9452 C CA . VAL A 1 49 ? 5.572 25.539 -37.842 1.00 22.20 59 VAL A CA 12
ATOM 9453 C C . VAL A 1 49 ? 5.496 27.020 -37.490 1.00 11.21 59 VAL A C 12
ATOM 9454 O O . VAL A 1 49 ? 4.573 27.425 -36.785 1.00 0.05 59 VAL A O 12
ATOM 9469 N N . MET A 1 1 ? 1.749 -2.088 -1.098 1.00 11.20 11 MET A N 13
ATOM 9470 C CA . MET A 1 1 ? 2.362 -1.984 -2.417 1.00 24.11 11 MET A CA 13
ATOM 9471 C C . MET A 1 1 ? 1.299 -1.836 -3.501 1.00 24.42 11 MET A C 13
ATOM 9472 O O . MET A 1 1 ? 1.125 -2.723 -4.338 1.00 15.10 11 MET A O 13
ATOM 9486 N N . LEU A 1 2 ? 0.592 -0.712 -3.480 1.00 32.41 12 LEU A N 13
ATOM 9487 C CA . LEU A 1 2 ? -0.455 -0.449 -4.461 1.00 41.23 12 LEU A CA 13
ATOM 9488 C C . LEU A 1 2 ? -0.464 1.022 -4.866 1.00 60.21 12 LEU A C 13
ATOM 9489 O O . LEU A 1 2 ? -0.746 1.899 -4.049 1.00 44.04 12 LEU A O 13
ATOM 9505 N N . ASP A 1 3 ? -0.156 1.284 -6.132 1.00 32.54 13 ASP A N 13
ATOM 9506 C CA . ASP A 1 3 ? -0.132 2.648 -6.646 1.00 71.22 13 ASP A CA 13
ATOM 9507 C C . ASP A 1 3 ? 0.862 3.504 -5.869 1.00 3.44 13 ASP A C 13
ATOM 9508 O O . ASP A 1 3 ? 0.520 4.099 -4.847 1.00 34.25 13 ASP A O 13
ATOM 9517 N N . VAL A 1 4 ? 2.096 3.562 -6.359 1.00 44.14 14 VAL A N 13
ATOM 9518 C CA . VAL A 1 4 ? 3.141 4.346 -5.711 1.00 21.30 14 VAL A CA 13
ATOM 9519 C C . VAL A 1 4 ? 3.860 5.240 -6.715 1.00 23.24 14 VAL A C 13
ATOM 9520 O O . VAL A 1 4 ? 5.022 5.596 -6.524 1.00 23.24 14 VAL A O 13
ATOM 9533 N N . GLY A 1 5 ? 3.160 5.600 -7.786 1.00 42.40 15 GLY A N 13
ATOM 9534 C CA . GLY A 1 5 ? 3.748 6.451 -8.805 1.00 30.25 15 GLY A CA 13
ATOM 9535 C C . GLY A 1 5 ? 3.835 5.765 -10.153 1.00 62.53 15 GLY A C 13
ATOM 9536 O O . GLY A 1 5 ? 3.959 4.542 -10.230 1.00 22.02 15 GLY A O 13
ATOM 9540 N N . LYS A 1 6 ? 3.769 6.552 -11.221 1.00 51.04 16 LYS A N 13
ATOM 9541 C CA . LYS A 1 6 ? 3.841 6.014 -12.575 1.00 14.22 16 LYS A CA 13
ATOM 9542 C C . LYS A 1 6 ? 5.211 6.274 -13.191 1.00 63.05 16 LYS A C 13
ATOM 9543 O O . LYS A 1 6 ? 5.757 7.372 -13.076 1.00 23.32 16 LYS A O 13
ATOM 9562 N N . HIS A 1 7 ? 5.762 5.258 -13.848 1.00 61.21 17 HIS A N 13
ATOM 9563 C CA . HIS A 1 7 ? 7.069 5.378 -14.485 1.00 73.42 17 HIS A CA 13
ATOM 9564 C C . HIS A 1 7 ? 6.932 5.910 -15.909 1.00 23.43 17 HIS A C 13
ATOM 9565 O O . HIS A 1 7 ? 6.029 5.514 -16.647 1.00 25.23 17 HIS A O 13
ATOM 9579 N N . CYS A 1 8 ? 7.834 6.809 -16.288 1.00 12.21 18 CYS A N 13
ATOM 9580 C CA . CYS A 1 8 ? 7.814 7.397 -17.622 1.00 21.21 18 CYS A CA 13
ATOM 9581 C C . CYS A 1 8 ? 7.756 6.312 -18.693 1.00 61.14 18 CYS A C 13
ATOM 9582 O O . CYS A 1 8 ? 8.279 5.213 -18.508 1.00 14.31 18 CYS A O 13
ATOM 9589 N N . ALA A 1 9 ? 7.117 6.629 -19.815 1.00 1.13 19 ALA A N 13
ATOM 9590 C CA . ALA A 1 9 ? 6.993 5.683 -20.917 1.00 15.33 19 ALA A CA 13
ATOM 9591 C C . ALA A 1 9 ? 8.024 5.968 -22.004 1.00 33.45 19 ALA A C 13
ATOM 9592 O O . ALA A 1 9 ? 7.906 5.479 -23.127 1.00 63.15 19 ALA A O 13
ATOM 9599 N N . TYR A 1 10 ? 9.033 6.761 -21.662 1.00 31.13 20 TYR A N 13
ATOM 9600 C CA . TYR A 1 10 ? 10.083 7.113 -22.610 1.00 23.12 20 TYR A CA 13
ATOM 9601 C C . TYR A 1 10 ? 11.464 6.903 -21.996 1.00 20.51 20 TYR A C 13
ATOM 9602 O O . TYR A 1 10 ? 12.386 6.426 -22.659 1.00 75.21 20 TYR A O 13
ATOM 9620 N N . CYS A 1 11 ? 11.599 7.261 -20.724 1.00 4.14 21 CYS A N 13
ATOM 9621 C CA . CYS A 1 11 ? 12.866 7.113 -20.017 1.00 61.34 21 CYS A CA 13
ATOM 9622 C C . CYS A 1 11 ? 12.732 6.125 -18.862 1.00 22.20 21 CYS A C 13
ATOM 9623 O O . CYS A 1 11 ? 13.730 5.666 -18.306 1.00 32.53 21 CYS A O 13
ATOM 9630 N N . ARG A 1 12 ? 11.493 5.803 -18.507 1.00 33.40 22 ARG A N 13
ATOM 9631 C CA . ARG A 1 12 ? 11.228 4.870 -17.418 1.00 12.42 22 ARG A CA 13
ATOM 9632 C C . ARG A 1 12 ? 11.764 5.412 -16.096 1.00 11.31 22 ARG A C 13
ATOM 9633 O O . ARG A 1 12 ? 12.699 4.856 -15.520 1.00 53.13 22 ARG A O 13
ATOM 9654 N N . GLN A 1 13 ? 11.166 6.500 -15.622 1.00 54.51 23 GLN A N 13
ATOM 9655 C CA . GLN A 1 13 ? 11.584 7.118 -14.369 1.00 62.42 23 GLN A CA 13
ATOM 9656 C C . GLN A 1 13 ? 10.445 7.119 -13.356 1.00 15.43 23 GLN A C 13
ATOM 9657 O O . GLN A 1 13 ? 9.397 7.725 -13.585 1.00 12.31 23 GLN A O 13
ATOM 9671 N N . LEU A 1 14 ? 10.655 6.438 -12.235 1.00 60.21 24 LEU A N 13
ATOM 9672 C CA . LEU A 1 14 ? 9.645 6.360 -11.186 1.00 12.24 24 LEU A CA 13
ATOM 9673 C C . LEU A 1 14 ? 9.386 7.734 -10.577 1.00 13.55 24 LEU A C 13
ATOM 9674 O O . LEU A 1 14 ? 10.222 8.270 -9.849 1.00 22.20 24 LEU A O 13
ATOM 9690 N N . ASP A 1 15 ? 8.221 8.299 -10.877 1.00 63.11 25 ASP A N 13
ATOM 9691 C CA . ASP A 1 15 ? 7.850 9.610 -10.357 1.00 20.43 25 ASP A CA 13
ATOM 9692 C C . ASP A 1 15 ? 6.599 9.515 -9.488 1.00 42.15 25 ASP A C 13
ATOM 9693 O O . ASP A 1 15 ? 5.806 8.583 -9.623 1.00 63.11 25 ASP A O 13
ATOM 9702 N N . PHE A 1 16 ? 6.429 10.486 -8.597 1.00 25.43 26 PHE A N 13
ATOM 9703 C CA . PHE A 1 16 ? 5.276 10.511 -7.705 1.00 22.04 26 PHE A CA 13
ATOM 9704 C C . PHE A 1 16 ? 4.088 11.198 -8.371 1.00 71.22 26 PHE A C 13
ATOM 9705 O O . PHE A 1 16 ? 2.945 10.761 -8.231 1.00 13.13 26 PHE A O 13
ATOM 9722 N N . LEU A 1 17 ? 4.366 12.275 -9.097 1.00 12.33 27 LEU A N 13
ATOM 9723 C CA . LEU A 1 17 ? 3.321 13.024 -9.786 1.00 14.44 27 LEU A CA 13
ATOM 9724 C C . LEU A 1 17 ? 3.427 12.844 -11.297 1.00 3.15 27 LEU A C 13
ATOM 9725 O O . LEU A 1 17 ? 4.005 13.668 -12.005 1.00 51.55 27 LEU A O 13
ATOM 9741 N N . PRO A 1 18 ? 2.856 11.741 -11.803 1.00 13.50 28 PRO A N 13
ATOM 9742 C CA . PRO A 1 18 ? 2.871 11.429 -13.235 1.00 73.40 28 PRO A CA 13
ATOM 9743 C C . PRO A 1 18 ? 1.991 12.375 -14.045 1.00 0.25 28 PRO A C 13
ATOM 9744 O O . PRO A 1 18 ? 0.827 12.595 -13.710 1.00 54.02 28 PRO A O 13
ATOM 9755 N N . PHE A 1 19 ? 2.555 12.933 -15.111 1.00 33.21 29 PHE A N 13
ATOM 9756 C CA . PHE A 1 19 ? 1.821 13.857 -15.968 1.00 62.32 29 PHE A CA 13
ATOM 9757 C C . PHE A 1 19 ? 0.993 13.099 -17.002 1.00 21.33 29 PHE A C 13
ATOM 9758 O O . PHE A 1 19 ? 1.533 12.539 -17.957 1.00 54.40 29 PHE A O 13
ATOM 9775 N N . HIS A 1 20 ? -0.321 13.084 -16.803 1.00 12.11 30 HIS A N 13
ATOM 9776 C CA . HIS A 1 20 ? -1.225 12.395 -17.717 1.00 70.10 30 HIS A CA 13
ATOM 9777 C C . HIS A 1 20 ? -1.538 13.265 -18.930 1.00 55.42 30 HIS A C 13
ATOM 9778 O O . HIS A 1 20 ? -2.047 14.379 -18.794 1.00 24.20 30 HIS A O 13
ATOM 9792 N N . CYS A 1 21 ? -1.232 12.751 -20.116 1.00 45.34 31 CYS A N 13
ATOM 9793 C CA . CYS A 1 21 ? -1.479 13.481 -21.354 1.00 1.10 31 CYS A CA 13
ATOM 9794 C C . CYS A 1 21 ? -2.906 13.252 -21.845 1.00 5.12 31 CYS A C 13
ATOM 9795 O O . CYS A 1 21 ? -3.368 12.115 -21.932 1.00 21.41 31 CYS A O 13
ATOM 9802 N N . SER A 1 22 ? -3.597 14.341 -22.164 1.00 55.03 32 SER A N 13
ATOM 9803 C CA . SER A 1 22 ? -4.972 14.260 -22.643 1.00 35.20 32 SER A CA 13
ATOM 9804 C C . SER A 1 22 ? -5.015 14.218 -24.167 1.00 74.05 32 SER A C 13
ATOM 9805 O O . SER A 1 22 ? -6.046 14.500 -24.779 1.00 41.51 32 SER A O 13
ATOM 9813 N N . PHE A 1 23 ? -3.888 13.863 -24.775 1.00 50.32 33 PHE A N 13
ATOM 9814 C CA . PHE A 1 23 ? -3.795 13.785 -26.228 1.00 61.04 33 PHE A CA 13
ATOM 9815 C C . PHE A 1 23 ? -3.463 12.365 -26.676 1.00 62.43 33 PHE A C 13
ATOM 9816 O O . PHE A 1 23 ? -4.095 11.824 -27.584 1.00 63.14 33 PHE A O 13
ATOM 9833 N N . CYS A 1 24 ? -2.466 11.766 -26.033 1.00 72.40 34 CYS A N 13
ATOM 9834 C CA . CYS A 1 24 ? -2.048 10.409 -26.364 1.00 63.00 34 CYS A CA 13
ATOM 9835 C C . CYS A 1 24 ? -2.501 9.423 -25.291 1.00 63.11 34 CYS A C 13
ATOM 9836 O O . CYS A 1 24 ? -2.524 8.214 -25.515 1.00 63.52 34 CYS A O 13
ATOM 9843 N N . ASN A 1 25 ? -2.860 9.950 -24.125 1.00 74.21 35 ASN A N 13
ATOM 9844 C CA . ASN A 1 25 ? -3.313 9.116 -23.017 1.00 4.51 35 ASN A CA 13
ATOM 9845 C C . ASN A 1 25 ? -2.172 8.255 -22.483 1.00 50.12 35 ASN A C 13
ATOM 9846 O O . ASN A 1 25 ? -2.250 7.027 -22.498 1.00 44.24 35 ASN A O 13
ATOM 9857 N N . GLU A 1 26 ? -1.115 8.909 -22.012 1.00 23.42 36 GLU A N 13
ATOM 9858 C CA . GLU A 1 26 ? 0.042 8.202 -21.474 1.00 33.04 36 GLU A CA 13
ATOM 9859 C C . GLU A 1 26 ? 0.680 8.992 -20.335 1.00 25.21 36 GLU A C 13
ATOM 9860 O O . GLU A 1 26 ? 0.555 10.215 -20.267 1.00 24.32 36 GLU A O 13
ATOM 9872 N N . ASP A 1 27 ? 1.364 8.284 -19.443 1.00 24.12 37 ASP A N 13
ATOM 9873 C CA . ASP A 1 27 ? 2.024 8.918 -18.307 1.00 34.43 37 ASP A CA 13
ATOM 9874 C C . ASP A 1 27 ? 3.505 9.141 -18.593 1.00 62.24 37 ASP A C 13
ATOM 9875 O O . ASP A 1 27 ? 4.160 8.305 -19.217 1.00 4.33 37 ASP A O 13
ATOM 9884 N N . PHE A 1 28 ? 4.027 10.274 -18.135 1.00 61.14 38 PHE A N 13
ATOM 9885 C CA . PHE A 1 28 ? 5.431 10.608 -18.344 1.00 50.34 38 PHE A CA 13
ATOM 9886 C C . PHE A 1 28 ? 5.955 11.488 -17.213 1.00 54.31 38 PHE A C 13
ATOM 9887 O O . PHE A 1 28 ? 5.284 12.425 -16.778 1.00 73.21 38 PHE A O 13
ATOM 9904 N N . CYS A 1 29 ? 7.158 11.180 -16.740 1.00 53.24 39 CYS A N 13
ATOM 9905 C CA . CYS A 1 29 ? 7.773 11.941 -15.659 1.00 72.33 39 CYS A CA 13
ATOM 9906 C C . CYS A 1 29 ? 7.725 13.438 -15.951 1.00 72.35 39 CYS A C 13
ATOM 9907 O O . CYS A 1 29 ? 7.570 13.852 -17.100 1.00 73.22 39 CYS A O 13
ATOM 9914 N N . SER A 1 30 ? 7.859 14.244 -14.903 1.00 43.14 40 SER A N 13
ATOM 9915 C CA . SER A 1 30 ? 7.828 15.695 -15.046 1.00 71.13 40 SER A CA 13
ATOM 9916 C C . SER A 1 30 ? 8.841 16.160 -16.087 1.00 43.45 40 SER A C 13
ATOM 9917 O O . SER A 1 30 ? 8.599 17.118 -16.821 1.00 32.13 40 SER A O 13
ATOM 9925 N N . ASN A 1 31 ? 9.978 15.475 -16.145 1.00 63.52 41 ASN A N 13
ATOM 9926 C CA . ASN A 1 31 ? 11.030 15.817 -17.096 1.00 1.14 41 ASN A CA 13
ATOM 9927 C C . ASN A 1 31 ? 10.541 15.652 -18.531 1.00 53.33 41 ASN A C 13
ATOM 9928 O O . ASN A 1 31 ? 11.019 16.328 -19.443 1.00 61.21 41 ASN A O 13
ATOM 9939 N N . HIS A 1 32 ? 9.584 14.750 -18.725 1.00 13.23 42 HIS A N 13
ATOM 9940 C CA . HIS A 1 32 ? 9.028 14.497 -20.049 1.00 50.33 42 HIS A CA 13
ATOM 9941 C C . HIS A 1 32 ? 7.534 14.805 -20.080 1.00 10.15 42 HIS A C 13
ATOM 9942 O O . HIS A 1 32 ? 6.805 14.308 -20.938 1.00 63.12 42 HIS A O 13
ATOM 9956 N N . ARG A 1 33 ? 7.085 15.627 -19.137 1.00 31.15 43 ARG A N 13
ATOM 9957 C CA . ARG A 1 33 ? 5.678 15.999 -19.054 1.00 73.12 43 ARG A CA 13
ATOM 9958 C C . ARG A 1 33 ? 5.213 16.657 -20.350 1.00 13.53 43 ARG A C 13
ATOM 9959 O O . ARG A 1 33 ? 4.095 16.423 -20.812 1.00 22.12 43 ARG A O 13
ATOM 9980 N N . LEU A 1 34 ? 6.077 17.483 -20.931 1.00 35.42 44 LEU A N 13
ATOM 9981 C CA . LEU A 1 34 ? 5.755 18.176 -22.173 1.00 52.13 44 LEU A CA 13
ATOM 9982 C C . LEU A 1 34 ? 5.264 17.195 -23.233 1.00 44.03 44 LEU A C 13
ATOM 9983 O O . LEU A 1 34 ? 5.439 15.983 -23.102 1.00 13.32 44 LEU A O 13
ATOM 9999 N N . LYS A 1 35 ? 4.652 17.727 -24.286 1.00 33.43 45 LYS A N 13
ATOM 10000 C CA . LYS A 1 35 ? 4.139 16.899 -25.371 1.00 54.53 45 LYS A CA 13
ATOM 10001 C C . LYS A 1 35 ? 5.280 16.325 -26.204 1.00 23.22 45 LYS A C 13
ATOM 10002 O O . LYS A 1 35 ? 5.453 15.109 -26.280 1.00 61.10 45 LYS A O 13
ATOM 10021 N N . GLU A 1 36 ? 6.057 17.207 -26.824 1.00 52.44 46 GLU A N 13
ATOM 10022 C CA . GLU A 1 36 ? 7.182 16.786 -27.650 1.00 42.04 46 GLU A CA 13
ATOM 10023 C C . GLU A 1 36 ? 8.154 15.925 -26.848 1.00 75.21 46 GLU A C 13
ATOM 10024 O O . GLU A 1 36 ? 8.834 15.060 -27.400 1.00 3.03 46 GLU A O 13
ATOM 10036 N N . ASP A 1 37 ? 8.212 16.168 -25.544 1.00 11.45 47 ASP A N 13
ATOM 10037 C CA . ASP A 1 37 ? 9.099 15.416 -24.664 1.00 71.21 47 ASP A CA 13
ATOM 10038 C C . ASP A 1 37 ? 8.936 13.915 -24.883 1.00 34.11 47 ASP A C 13
ATOM 10039 O O . ASP A 1 37 ? 9.910 13.202 -25.125 1.00 44.51 47 ASP A O 13
ATOM 10048 N N . HIS A 1 38 ? 7.697 13.440 -24.795 1.00 10.41 48 HIS A N 13
ATOM 10049 C CA . HIS A 1 38 ? 7.406 12.024 -24.983 1.00 31.43 48 HIS A CA 13
ATOM 10050 C C . HIS A 1 38 ? 6.988 11.741 -26.423 1.00 24.03 48 HIS A C 13
ATOM 10051 O O . HIS A 1 38 ? 6.342 10.732 -26.706 1.00 21.31 48 HIS A O 13
ATOM 10065 N N . HIS A 1 39 ? 7.361 12.639 -27.329 1.00 41.20 49 HIS A N 13
ATOM 10066 C CA . HIS A 1 39 ? 7.025 12.486 -28.740 1.00 51.31 49 HIS A CA 13
ATOM 10067 C C . HIS A 1 39 ? 5.532 12.225 -28.918 1.00 23.42 49 HIS A C 13
ATOM 10068 O O . HIS A 1 39 ? 5.134 11.236 -29.534 1.00 73.03 49 HIS A O 13
ATOM 10082 N N . CYS A 1 40 ? 4.711 13.116 -28.373 1.00 43.32 50 CYS A N 13
ATOM 10083 C CA . CYS A 1 40 ? 3.263 12.982 -28.470 1.00 11.01 50 CYS A CA 13
ATOM 10084 C C . CYS A 1 40 ? 2.830 12.788 -29.920 1.00 63.33 50 CYS A C 13
ATOM 10085 O O . CYS A 1 40 ? 3.137 13.608 -30.786 1.00 25.33 50 CYS A O 13
ATOM 10092 N N . ARG A 1 41 ? 2.115 11.697 -30.178 1.00 4.34 51 ARG A N 13
ATOM 10093 C CA . ARG A 1 41 ? 1.641 11.394 -31.523 1.00 2.44 51 ARG A CA 13
ATOM 10094 C C . ARG A 1 41 ? 0.876 12.578 -32.109 1.00 23.53 51 ARG A C 13
ATOM 10095 O O . ARG A 1 41 ? 0.948 12.842 -33.309 1.00 0.43 51 ARG A O 13
ATOM 10116 N N . TRP A 1 42 ? 0.145 13.284 -31.254 1.00 60.13 52 TRP A N 13
ATOM 10117 C CA . TRP A 1 42 ? -0.634 14.438 -31.688 1.00 2.42 52 TRP A CA 13
ATOM 10118 C C . TRP A 1 42 ? 0.266 15.499 -32.311 1.00 45.25 52 TRP A C 13
ATOM 10119 O O . TRP A 1 42 ? -0.071 16.087 -33.340 1.00 2.31 52 TRP A O 13
ATOM 10140 N N . LEU A 1 43 ? 1.412 15.740 -31.684 1.00 65.52 53 LEU A N 13
ATOM 10141 C CA . LEU A 1 43 ? 2.362 16.730 -32.179 1.00 2.34 53 LEU A CA 13
ATOM 10142 C C . LEU A 1 43 ? 2.892 16.338 -33.554 1.00 25.52 53 LEU A C 13
ATOM 10143 O O . LEU A 1 43 ? 3.039 17.182 -34.439 1.00 30.41 53 LEU A O 13
ATOM 10159 N N . LEU A 1 44 ? 3.177 15.052 -33.727 1.00 73.52 54 LEU A N 13
ATOM 10160 C CA . LEU A 1 44 ? 3.689 14.545 -34.996 1.00 53.51 54 LEU A CA 13
ATOM 10161 C C . LEU A 1 44 ? 2.596 14.539 -36.060 1.00 61.23 54 LEU A C 13
ATOM 10162 O O . LEU A 1 44 ? 2.859 14.798 -37.234 1.00 71.22 54 LEU A O 13
ATOM 10178 N N . GLU A 1 45 ? 1.370 14.243 -35.641 1.00 31.14 55 GLU A N 13
ATOM 10179 C CA . GLU A 1 45 ? 0.237 14.204 -36.558 1.00 45.44 55 GLU A CA 13
ATOM 10180 C C . GLU A 1 45 ? 0.059 15.548 -37.259 1.00 42.23 55 GLU A C 13
ATOM 10181 O O . GLU A 1 45 ? -0.309 15.605 -38.433 1.00 63.11 55 GLU A O 13
ATOM 10193 N N . HIS A 1 46 ? 0.322 16.628 -36.531 1.00 2.54 56 HIS A N 13
ATOM 10194 C CA . HIS A 1 46 ? 0.191 17.973 -37.082 1.00 21.35 56 HIS A CA 13
ATOM 10195 C C . HIS A 1 46 ? 1.559 18.629 -37.243 1.00 52.32 56 HIS A C 13
ATOM 10196 O O . HIS A 1 46 ? 1.841 19.656 -36.627 1.00 13.23 56 HIS A O 13
ATOM 10210 N N . GLU A 1 47 ? 2.404 18.029 -38.075 1.00 73.34 57 GLU A N 13
ATOM 10211 C CA . GLU A 1 47 ? 3.742 18.555 -38.316 1.00 1.32 57 GLU A CA 13
ATOM 10212 C C . GLU A 1 47 ? 3.724 19.600 -39.428 1.00 0.23 57 GLU A C 13
ATOM 10213 O O . GLU A 1 47 ? 3.767 19.263 -40.610 1.00 55.13 57 GLU A O 13
ATOM 10225 N N . GLU A 1 48 ? 3.660 20.870 -39.038 1.00 20.40 58 GLU A N 13
ATOM 10226 C CA . GLU A 1 48 ? 3.635 21.964 -40.002 1.00 33.42 58 GLU A CA 13
ATOM 10227 C C . GLU A 1 48 ? 4.939 22.755 -39.961 1.00 60.32 58 GLU A C 13
ATOM 10228 O O . GLU A 1 48 ? 4.935 23.970 -39.766 1.00 41.33 58 GLU A O 13
ATOM 10240 N N . VAL A 1 49 ? 6.054 22.056 -40.146 1.00 64.41 59 VAL A N 13
ATOM 10241 C CA . VAL A 1 49 ? 7.366 22.691 -40.131 1.00 44.33 59 VAL A CA 13
ATOM 10242 C C . VAL A 1 49 ? 8.327 21.991 -41.086 1.00 50.41 59 VAL A C 13
ATOM 10243 O O . VAL A 1 49 ? 8.079 20.845 -41.457 1.00 40.23 59 VAL A O 13
ATOM 10258 N N . MET A 1 1 ? 1.025 -2.105 0.947 1.00 62.12 11 MET A N 14
ATOM 10259 C CA . MET A 1 1 ? 1.903 -1.077 0.399 1.00 33.11 11 MET A CA 14
ATOM 10260 C C . MET A 1 1 ? 1.107 -0.058 -0.410 1.00 11.43 11 MET A C 14
ATOM 10261 O O . MET A 1 1 ? -0.033 -0.314 -0.801 1.00 45.43 11 MET A O 14
ATOM 10275 N N . LEU A 1 2 ? 1.713 1.098 -0.656 1.00 43.35 12 LEU A N 14
ATOM 10276 C CA . LEU A 1 2 ? 1.061 2.157 -1.419 1.00 12.11 12 LEU A CA 14
ATOM 10277 C C . LEU A 1 2 ? 2.054 2.853 -2.344 1.00 10.20 12 LEU A C 14
ATOM 10278 O O . LEU A 1 2 ? 2.997 3.499 -1.886 1.00 20.52 12 LEU A O 14
ATOM 10294 N N . ASP A 1 3 ? 1.834 2.720 -3.647 1.00 62.53 13 ASP A N 14
ATOM 10295 C CA . ASP A 1 3 ? 2.708 3.338 -4.637 1.00 51.44 13 ASP A CA 14
ATOM 10296 C C . ASP A 1 3 ? 1.897 3.914 -5.794 1.00 15.22 13 ASP A C 14
ATOM 10297 O O . ASP A 1 3 ? 1.852 3.339 -6.881 1.00 54.14 13 ASP A O 14
ATOM 10306 N N . VAL A 1 4 ? 1.255 5.053 -5.551 1.00 23.00 14 VAL A N 14
ATOM 10307 C CA . VAL A 1 4 ? 0.445 5.707 -6.572 1.00 23.12 14 VAL A CA 14
ATOM 10308 C C . VAL A 1 4 ? 1.311 6.544 -7.507 1.00 75.12 14 VAL A C 14
ATOM 10309 O O . VAL A 1 4 ? 1.085 7.742 -7.673 1.00 74.33 14 VAL A O 14
ATOM 10322 N N . GLY A 1 5 ? 2.303 5.904 -8.117 1.00 64.35 15 GLY A N 14
ATOM 10323 C CA . GLY A 1 5 ? 3.188 6.605 -9.030 1.00 22.44 15 GLY A CA 14
ATOM 10324 C C . GLY A 1 5 ? 3.264 5.940 -10.390 1.00 33.43 15 GLY A C 14
ATOM 10325 O O . GLY A 1 5 ? 3.262 4.713 -10.491 1.00 22.45 15 GLY A O 14
ATOM 10329 N N . LYS A 1 6 ? 3.328 6.751 -11.440 1.00 64.42 16 LYS A N 14
ATOM 10330 C CA . LYS A 1 6 ? 3.404 6.235 -12.802 1.00 23.01 16 LYS A CA 14
ATOM 10331 C C . LYS A 1 6 ? 4.795 6.454 -13.390 1.00 33.11 16 LYS A C 14
ATOM 10332 O O . LYS A 1 6 ? 5.326 7.564 -13.357 1.00 12.51 16 LYS A O 14
ATOM 10351 N N . HIS A 1 7 ? 5.379 5.388 -13.929 1.00 11.42 17 HIS A N 14
ATOM 10352 C CA . HIS A 1 7 ? 6.707 5.465 -14.526 1.00 43.34 17 HIS A CA 14
ATOM 10353 C C . HIS A 1 7 ? 6.634 6.022 -15.945 1.00 15.11 17 HIS A C 14
ATOM 10354 O O . HIS A 1 7 ? 5.799 5.600 -16.746 1.00 63.22 17 HIS A O 14
ATOM 10368 N N . CYS A 1 8 ? 7.511 6.973 -16.249 1.00 31.34 18 CYS A N 14
ATOM 10369 C CA . CYS A 1 8 ? 7.545 7.589 -17.569 1.00 61.25 18 CYS A CA 14
ATOM 10370 C C . CYS A 1 8 ? 7.587 6.526 -18.664 1.00 52.52 18 CYS A C 14
ATOM 10371 O O . CYS A 1 8 ? 8.327 5.548 -18.566 1.00 53.00 18 CYS A O 14
ATOM 10378 N N . ALA A 1 9 ? 6.787 6.727 -19.707 1.00 3.43 19 ALA A N 14
ATOM 10379 C CA . ALA A 1 9 ? 6.734 5.789 -20.821 1.00 23.02 19 ALA A CA 14
ATOM 10380 C C . ALA A 1 9 ? 7.741 6.164 -21.903 1.00 2.11 19 ALA A C 14
ATOM 10381 O O . ALA A 1 9 ? 7.591 5.781 -23.063 1.00 44.24 19 ALA A O 14
ATOM 10388 N N . TYR A 1 10 ? 8.766 6.915 -21.516 1.00 0.22 20 TYR A N 14
ATOM 10389 C CA . TYR A 1 10 ? 9.796 7.345 -22.454 1.00 61.21 20 TYR A CA 14
ATOM 10390 C C . TYR A 1 10 ? 11.190 7.086 -21.889 1.00 54.13 20 TYR A C 14
ATOM 10391 O O . TYR A 1 10 ? 12.101 6.685 -22.613 1.00 45.22 20 TYR A O 14
ATOM 10409 N N . CYS A 1 11 ? 11.347 7.318 -20.590 1.00 53.04 21 CYS A N 14
ATOM 10410 C CA . CYS A 1 11 ? 12.627 7.111 -19.926 1.00 25.25 21 CYS A CA 14
ATOM 10411 C C . CYS A 1 11 ? 12.458 6.256 -18.673 1.00 0.13 21 CYS A C 14
ATOM 10412 O O . CYS A 1 11 ? 13.391 6.101 -17.884 1.00 75.32 21 CYS A O 14
ATOM 10419 N N . ARG A 1 12 ? 11.262 5.704 -18.497 1.00 52.40 22 ARG A N 14
ATOM 10420 C CA . ARG A 1 12 ? 10.969 4.866 -17.340 1.00 45.44 22 ARG A CA 14
ATOM 10421 C C . ARG A 1 12 ? 11.460 5.525 -16.054 1.00 73.21 22 ARG A C 14
ATOM 10422 O O . ARG A 1 12 ? 12.458 5.103 -15.472 1.00 23.21 22 ARG A O 14
ATOM 10443 N N . GLN A 1 13 ? 10.750 6.561 -15.618 1.00 61.31 23 GLN A N 14
ATOM 10444 C CA . GLN A 1 13 ? 11.114 7.278 -14.402 1.00 23.32 23 GLN A CA 14
ATOM 10445 C C . GLN A 1 13 ? 9.986 7.220 -13.377 1.00 61.42 23 GLN A C 14
ATOM 10446 O O . GLN A 1 13 ? 8.897 7.748 -13.606 1.00 43.24 23 GLN A O 14
ATOM 10460 N N . LEU A 1 14 ? 10.253 6.574 -12.247 1.00 53.31 24 LEU A N 14
ATOM 10461 C CA . LEU A 1 14 ? 9.259 6.447 -11.186 1.00 64.34 24 LEU A CA 14
ATOM 10462 C C . LEU A 1 14 ? 9.016 7.789 -10.504 1.00 31.11 24 LEU A C 14
ATOM 10463 O O . LEU A 1 14 ? 9.837 8.252 -9.712 1.00 32.44 24 LEU A O 14
ATOM 10479 N N . ASP A 1 15 ? 7.882 8.408 -10.815 1.00 65.21 25 ASP A N 14
ATOM 10480 C CA . ASP A 1 15 ? 7.529 9.696 -10.229 1.00 72.34 25 ASP A CA 14
ATOM 10481 C C . ASP A 1 15 ? 6.226 9.595 -9.442 1.00 50.33 25 ASP A C 14
ATOM 10482 O O . ASP A 1 15 ? 5.471 8.634 -9.592 1.00 13.54 25 ASP A O 14
ATOM 10491 N N . PHE A 1 16 ? 5.969 10.593 -8.603 1.00 3.01 26 PHE A N 14
ATOM 10492 C CA . PHE A 1 16 ? 4.759 10.616 -7.790 1.00 52.22 26 PHE A CA 14
ATOM 10493 C C . PHE A 1 16 ? 3.639 11.368 -8.504 1.00 1.34 26 PHE A C 14
ATOM 10494 O O . PHE A 1 16 ? 2.470 10.989 -8.421 1.00 40.12 26 PHE A O 14
ATOM 10511 N N . LEU A 1 17 ? 4.005 12.437 -9.203 1.00 73.33 27 LEU A N 14
ATOM 10512 C CA . LEU A 1 17 ? 3.032 13.244 -9.932 1.00 20.14 27 LEU A CA 14
ATOM 10513 C C . LEU A 1 17 ? 3.204 13.076 -11.438 1.00 32.01 27 LEU A C 14
ATOM 10514 O O . LEU A 1 17 ? 3.847 13.884 -12.108 1.00 52.21 27 LEU A O 14
ATOM 10530 N N . PRO A 1 18 ? 2.614 12.003 -11.985 1.00 22.40 28 PRO A N 14
ATOM 10531 C CA . PRO A 1 18 ? 2.685 11.705 -13.419 1.00 25.14 28 PRO A CA 14
ATOM 10532 C C . PRO A 1 18 ? 1.884 12.695 -14.257 1.00 34.42 28 PRO A C 14
ATOM 10533 O O . PRO A 1 18 ? 0.713 12.956 -13.977 1.00 24.43 28 PRO A O 14
ATOM 10544 N N . PHE A 1 19 ? 2.520 13.243 -15.287 1.00 21.34 29 PHE A N 14
ATOM 10545 C CA . PHE A 1 19 ? 1.866 14.205 -16.166 1.00 34.43 29 PHE A CA 14
ATOM 10546 C C . PHE A 1 19 ? 0.948 13.497 -17.158 1.00 54.34 29 PHE A C 14
ATOM 10547 O O . PHE A 1 19 ? 1.411 12.872 -18.113 1.00 32.02 29 PHE A O 14
ATOM 10564 N N . HIS A 1 20 ? -0.357 13.600 -16.926 1.00 11.32 30 HIS A N 14
ATOM 10565 C CA . HIS A 1 20 ? -1.341 12.971 -17.799 1.00 34.20 30 HIS A CA 14
ATOM 10566 C C . HIS A 1 20 ? -1.618 13.841 -19.021 1.00 74.34 30 HIS A C 14
ATOM 10567 O O . HIS A 1 20 ? -2.098 14.968 -18.898 1.00 43.32 30 HIS A O 14
ATOM 10581 N N . CYS A 1 21 ? -1.313 13.310 -20.201 1.00 11.03 31 CYS A N 14
ATOM 10582 C CA . CYS A 1 21 ? -1.528 14.037 -21.446 1.00 4.52 31 CYS A CA 14
ATOM 10583 C C . CYS A 1 21 ? -2.956 13.847 -21.948 1.00 61.20 31 CYS A C 14
ATOM 10584 O O . CYS A 1 21 ? -3.441 12.721 -22.058 1.00 33.03 31 CYS A O 14
ATOM 10591 N N . SER A 1 22 ? -3.623 14.955 -22.252 1.00 14.42 32 SER A N 14
ATOM 10592 C CA . SER A 1 22 ? -4.997 14.911 -22.739 1.00 50.31 32 SER A CA 14
ATOM 10593 C C . SER A 1 22 ? -5.032 14.873 -24.264 1.00 4.31 32 SER A C 14
ATOM 10594 O O . SER A 1 22 ? -6.043 15.205 -24.882 1.00 14.30 32 SER A O 14
ATOM 10602 N N . PHE A 1 23 ? -3.918 14.466 -24.865 1.00 13.23 33 PHE A N 14
ATOM 10603 C CA . PHE A 1 23 ? -3.819 14.385 -26.317 1.00 53.23 33 PHE A CA 14
ATOM 10604 C C . PHE A 1 23 ? -3.554 12.951 -26.765 1.00 63.12 33 PHE A C 14
ATOM 10605 O O . PHE A 1 23 ? -4.202 12.444 -27.681 1.00 51.12 33 PHE A O 14
ATOM 10622 N N . CYS A 1 24 ? -2.595 12.302 -26.113 1.00 31.30 34 CYS A N 14
ATOM 10623 C CA . CYS A 1 24 ? -2.241 10.926 -26.443 1.00 12.41 34 CYS A CA 14
ATOM 10624 C C . CYS A 1 24 ? -2.723 9.966 -25.359 1.00 71.15 34 CYS A C 14
ATOM 10625 O O . CYS A 1 24 ? -2.759 8.753 -25.562 1.00 53.14 34 CYS A O 14
ATOM 10632 N N . ASN A 1 25 ? -3.092 10.518 -24.208 1.00 55.34 35 ASN A N 14
ATOM 10633 C CA . ASN A 1 25 ? -3.572 9.711 -23.092 1.00 50.14 35 ASN A CA 14
ATOM 10634 C C . ASN A 1 25 ? -2.452 8.841 -22.529 1.00 51.35 35 ASN A C 14
ATOM 10635 O O . ASN A 1 25 ? -2.556 7.615 -22.510 1.00 11.43 35 ASN A O 14
ATOM 10646 N N . GLU A 1 26 ? -1.383 9.485 -22.073 1.00 3.34 36 GLU A N 14
ATOM 10647 C CA . GLU A 1 26 ? -0.244 8.770 -21.509 1.00 63.25 36 GLU A CA 14
ATOM 10648 C C . GLU A 1 26 ? 0.427 9.592 -20.413 1.00 45.11 36 GLU A C 14
ATOM 10649 O O . GLU A 1 26 ? 0.434 10.822 -20.461 1.00 14.32 36 GLU A O 14
ATOM 10661 N N . ASP A 1 27 ? 0.991 8.904 -19.427 1.00 32.44 37 ASP A N 14
ATOM 10662 C CA . ASP A 1 27 ? 1.665 9.569 -18.318 1.00 23.11 37 ASP A CA 14
ATOM 10663 C C . ASP A 1 27 ? 3.173 9.608 -18.544 1.00 25.31 37 ASP A C 14
ATOM 10664 O O . ASP A 1 27 ? 3.753 8.672 -19.095 1.00 64.21 37 ASP A O 14
ATOM 10673 N N . PHE A 1 28 ? 3.803 10.697 -18.116 1.00 20.24 38 PHE A N 14
ATOM 10674 C CA . PHE A 1 28 ? 5.244 10.859 -18.273 1.00 73.20 38 PHE A CA 14
ATOM 10675 C C . PHE A 1 28 ? 5.816 11.738 -17.165 1.00 64.12 38 PHE A C 14
ATOM 10676 O O . PHE A 1 28 ? 5.175 12.689 -16.717 1.00 60.13 38 PHE A O 14
ATOM 10693 N N . CYS A 1 29 ? 7.028 11.413 -16.727 1.00 31.32 39 CYS A N 14
ATOM 10694 C CA . CYS A 1 29 ? 7.689 12.170 -15.671 1.00 14.41 39 CYS A CA 14
ATOM 10695 C C . CYS A 1 29 ? 7.663 13.665 -15.977 1.00 3.23 39 CYS A C 14
ATOM 10696 O O . CYS A 1 29 ? 7.559 14.071 -17.134 1.00 62.12 39 CYS A O 14
ATOM 10703 N N . SER A 1 30 ? 7.760 14.479 -14.930 1.00 54.34 40 SER A N 14
ATOM 10704 C CA . SER A 1 30 ? 7.744 15.929 -15.086 1.00 3.10 40 SER A CA 14
ATOM 10705 C C . SER A 1 30 ? 8.765 16.374 -16.129 1.00 54.33 40 SER A C 14
ATOM 10706 O O . SER A 1 30 ? 8.479 17.227 -16.968 1.00 53.42 40 SER A O 14
ATOM 10714 N N . ASN A 1 31 ? 9.956 15.789 -16.069 1.00 45.34 41 ASN A N 14
ATOM 10715 C CA . ASN A 1 31 ? 11.021 16.125 -17.008 1.00 52.31 41 ASN A CA 14
ATOM 10716 C C . ASN A 1 31 ? 10.539 15.987 -18.449 1.00 61.31 41 ASN A C 14
ATOM 10717 O O . ASN A 1 31 ? 11.010 16.691 -19.343 1.00 70.20 41 ASN A O 14
ATOM 10728 N N . HIS A 1 32 ? 9.597 15.075 -18.667 1.00 60.42 42 HIS A N 14
ATOM 10729 C CA . HIS A 1 32 ? 9.050 14.844 -20.000 1.00 11.24 42 HIS A CA 14
ATOM 10730 C C . HIS A 1 32 ? 7.591 15.286 -20.072 1.00 23.03 42 HIS A C 14
ATOM 10731 O O . HIS A 1 32 ? 6.842 14.845 -20.943 1.00 54.00 42 HIS A O 14
ATOM 10745 N N . ARG A 1 33 ? 7.196 16.158 -19.150 1.00 50.12 43 ARG A N 14
ATOM 10746 C CA . ARG A 1 33 ? 5.827 16.658 -19.108 1.00 71.54 43 ARG A CA 14
ATOM 10747 C C . ARG A 1 33 ? 5.433 17.277 -20.446 1.00 41.11 43 ARG A C 14
ATOM 10748 O O . ARG A 1 33 ? 4.281 17.183 -20.871 1.00 71.52 43 ARG A O 14
ATOM 10769 N N . LEU A 1 34 ? 6.397 17.911 -21.105 1.00 13.32 44 LEU A N 14
ATOM 10770 C CA . LEU A 1 34 ? 6.151 18.547 -22.395 1.00 2.35 44 LEU A CA 14
ATOM 10771 C C . LEU A 1 34 ? 5.577 17.548 -23.394 1.00 2.21 44 LEU A C 14
ATOM 10772 O O . LEU A 1 34 ? 5.573 16.341 -23.149 1.00 52.54 44 LEU A O 14
ATOM 10788 N N . LYS A 1 35 ? 5.095 18.058 -24.522 1.00 40.31 45 LYS A N 14
ATOM 10789 C CA . LYS A 1 35 ? 4.521 17.212 -25.561 1.00 65.35 45 LYS A CA 14
ATOM 10790 C C . LYS A 1 35 ? 5.615 16.479 -26.331 1.00 64.15 45 LYS A C 14
ATOM 10791 O O . LYS A 1 35 ? 5.676 15.250 -26.321 1.00 65.04 45 LYS A O 14
ATOM 10810 N N . GLU A 1 36 ? 6.478 17.242 -26.996 1.00 74.23 46 GLU A N 14
ATOM 10811 C CA . GLU A 1 36 ? 7.569 16.663 -27.771 1.00 4.24 46 GLU A CA 14
ATOM 10812 C C . GLU A 1 36 ? 8.417 15.734 -26.906 1.00 10.51 46 GLU A C 14
ATOM 10813 O O . GLU A 1 36 ? 9.005 14.773 -27.401 1.00 33.51 46 GLU A O 14
ATOM 10825 N N . ASP A 1 37 ? 8.475 16.030 -25.612 1.00 44.22 47 ASP A N 14
ATOM 10826 C CA . ASP A 1 37 ? 9.250 15.222 -24.677 1.00 43.44 47 ASP A CA 14
ATOM 10827 C C . ASP A 1 37 ? 8.919 13.742 -24.835 1.00 65.41 47 ASP A C 14
ATOM 10828 O O . ASP A 1 37 ? 9.811 12.912 -25.018 1.00 73.41 47 ASP A O 14
ATOM 10837 N N . HIS A 1 38 ? 7.633 13.417 -24.762 1.00 35.21 48 HIS A N 14
ATOM 10838 C CA . HIS A 1 38 ? 7.184 12.035 -24.896 1.00 52.40 48 HIS A CA 14
ATOM 10839 C C . HIS A 1 38 ? 6.753 11.741 -26.330 1.00 22.12 48 HIS A C 14
ATOM 10840 O O . HIS A 1 38 ? 6.011 10.792 -26.583 1.00 72.43 48 HIS A O 14
ATOM 10854 N N . HIS A 1 39 ? 7.223 12.561 -27.264 1.00 43.22 49 HIS A N 14
ATOM 10855 C CA . HIS A 1 39 ? 6.887 12.388 -28.673 1.00 14.42 49 HIS A CA 14
ATOM 10856 C C . HIS A 1 39 ? 5.382 12.214 -28.854 1.00 72.32 49 HIS A C 14
ATOM 10857 O O . HIS A 1 39 ? 4.925 11.213 -29.408 1.00 54.41 49 HIS A O 14
ATOM 10871 N N . CYS A 1 40 ? 4.616 13.193 -28.383 1.00 64.53 50 CYS A N 14
ATOM 10872 C CA . CYS A 1 40 ? 3.163 13.147 -28.492 1.00 2.22 50 CYS A CA 14
ATOM 10873 C C . CYS A 1 40 ? 2.734 12.867 -29.929 1.00 54.31 50 CYS A C 14
ATOM 10874 O O . CYS A 1 40 ? 3.204 13.514 -30.865 1.00 75.04 50 CYS A O 14
ATOM 10881 N N . ARG A 1 41 ? 1.838 11.900 -30.095 1.00 72.22 51 ARG A N 14
ATOM 10882 C CA . ARG A 1 41 ? 1.345 11.533 -31.418 1.00 3.44 51 ARG A CA 14
ATOM 10883 C C . ARG A 1 41 ? 0.824 12.759 -32.163 1.00 4.04 51 ARG A C 14
ATOM 10884 O O . ARG A 1 41 ? 1.131 12.959 -33.338 1.00 15.41 51 ARG A O 14
ATOM 10905 N N . TRP A 1 42 ? 0.037 13.574 -31.471 1.00 55.21 52 TRP A N 14
ATOM 10906 C CA . TRP A 1 42 ? -0.527 14.780 -32.068 1.00 33.14 52 TRP A CA 14
ATOM 10907 C C . TRP A 1 42 ? 0.565 15.640 -32.692 1.00 43.35 52 TRP A C 14
ATOM 10908 O O . TRP A 1 42 ? 0.371 16.234 -33.754 1.00 70.33 52 TRP A O 14
ATOM 10929 N N . LEU A 1 43 ? 1.714 15.704 -32.029 1.00 2.04 53 LEU A N 14
ATOM 10930 C CA . LEU A 1 43 ? 2.839 16.492 -32.520 1.00 0.50 53 LEU A CA 14
ATOM 10931 C C . LEU A 1 43 ? 3.367 15.928 -33.835 1.00 33.31 53 LEU A C 14
ATOM 10932 O O . LEU A 1 43 ? 3.769 16.675 -34.727 1.00 53.44 53 LEU A O 14
ATOM 10948 N N . LEU A 1 44 ? 3.361 14.604 -33.949 1.00 11.21 54 LEU A N 14
ATOM 10949 C CA . LEU A 1 44 ? 3.837 13.938 -35.156 1.00 50.14 54 LEU A CA 14
ATOM 10950 C C . LEU A 1 44 ? 2.852 14.125 -36.306 1.00 11.31 54 LEU A C 14
ATOM 10951 O O . LEU A 1 44 ? 3.219 14.604 -37.378 1.00 42.22 54 LEU A O 14
ATOM 10967 N N . GLU A 1 45 ? 1.599 13.746 -36.073 1.00 23.02 55 GLU A N 14
ATOM 10968 C CA . GLU A 1 45 ? 0.562 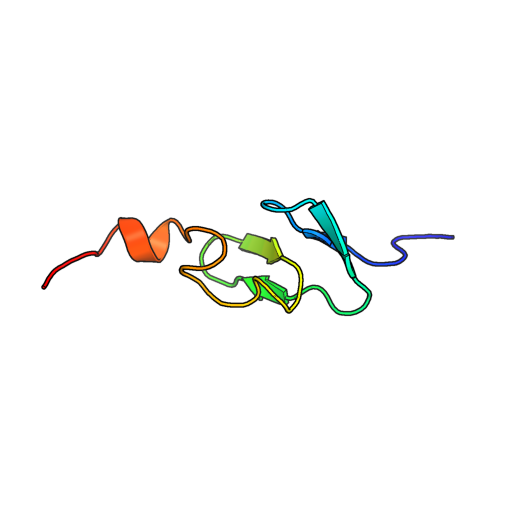13.874 -37.089 1.00 75.21 55 GLU A CA 14
ATOM 10969 C C . GLU A 1 45 ? 0.360 15.335 -37.480 1.00 62.04 55 GLU A C 14
ATOM 10970 O O . GLU A 1 45 ? 0.098 15.648 -38.642 1.00 61.23 55 GLU A O 14
ATOM 10982 N N . HIS A 1 46 ? 0.484 16.226 -36.502 1.00 11.02 56 HIS A N 14
ATOM 10983 C CA . HIS A 1 46 ? 0.316 17.655 -36.743 1.00 32.31 56 HIS A CA 14
ATOM 10984 C C . HIS A 1 46 ? 1.561 18.427 -36.319 1.00 43.54 56 HIS A C 14
ATOM 10985 O O . HIS A 1 46 ? 1.624 18.963 -35.213 1.00 70.23 56 HIS A O 14
ATOM 10999 N N . GLU A 1 47 ? 2.550 18.480 -37.207 1.00 33.22 57 GLU A N 14
ATOM 11000 C CA . GLU A 1 47 ? 3.794 19.186 -36.923 1.00 74.20 57 GLU A CA 14
ATOM 11001 C C . GLU A 1 47 ? 3.598 20.696 -37.025 1.00 72.33 57 GLU A C 14
ATOM 11002 O O . GLU A 1 47 ? 3.801 21.287 -38.085 1.00 3.42 57 GLU A O 14
ATOM 11014 N N . GLU A 1 48 ? 3.201 21.312 -35.916 1.00 71.40 58 GLU A N 14
ATOM 11015 C CA . GLU A 1 48 ? 2.976 22.752 -35.881 1.00 62.15 58 GLU A CA 14
ATOM 11016 C C . GLU A 1 48 ? 4.242 23.510 -36.272 1.00 72.43 58 GLU A C 14
ATOM 11017 O O . GLU A 1 48 ? 5.321 23.256 -35.736 1.00 51.45 58 GLU A O 14
ATOM 11029 N N . VAL A 1 49 ? 4.101 24.440 -37.211 1.00 2.52 59 VAL A N 14
ATOM 11030 C CA . VAL A 1 49 ? 5.232 25.236 -37.674 1.00 31.00 59 VAL A CA 14
ATOM 11031 C C . VAL A 1 49 ? 5.188 26.644 -37.092 1.00 52.53 59 VAL A C 14
ATOM 11032 O O . VAL A 1 49 ? 4.290 26.944 -36.307 1.00 10.03 59 VAL A O 14
ATOM 11047 N N . MET A 1 1 ? -3.789 -2.396 -4.925 1.00 61.24 11 MET A N 15
ATOM 11048 C CA . MET A 1 1 ? -4.128 -1.007 -5.213 1.00 60.45 11 MET A CA 15
ATOM 11049 C C . MET A 1 1 ? -3.130 -0.057 -4.559 1.00 61.23 11 MET A C 15
ATOM 11050 O O . MET A 1 1 ? -3.390 0.491 -3.488 1.00 13.44 11 MET A O 15
ATOM 11064 N N . LEU A 1 2 ? -1.987 0.133 -5.210 1.00 34.02 12 LEU A N 15
ATOM 11065 C CA . LEU A 1 2 ? -0.950 1.017 -4.691 1.00 4.21 12 LEU A CA 15
ATOM 11066 C C . LEU A 1 2 ? -0.183 1.683 -5.829 1.00 4.22 12 LEU A C 15
ATOM 11067 O O . LEU A 1 2 ? 0.445 1.009 -6.646 1.00 32.01 12 LEU A O 15
ATOM 11083 N N . ASP A 1 3 ? -0.236 3.010 -5.874 1.00 61.34 13 ASP A N 15
ATOM 11084 C CA . ASP A 1 3 ? 0.457 3.768 -6.910 1.00 75.31 13 ASP A CA 15
ATOM 11085 C C . ASP A 1 3 ? 1.437 4.760 -6.293 1.00 65.23 13 ASP A C 15
ATOM 11086 O O . ASP A 1 3 ? 1.128 5.942 -6.141 1.00 21.41 13 ASP A O 15
ATOM 11095 N N . VAL A 1 4 ? 2.622 4.271 -5.939 1.00 72.11 14 VAL A N 15
ATOM 11096 C CA . VAL A 1 4 ? 3.648 5.114 -5.339 1.00 5.23 14 VAL A CA 15
ATOM 11097 C C . VAL A 1 4 ? 4.433 5.869 -6.406 1.00 23.30 14 VAL A C 15
ATOM 11098 O O . VAL A 1 4 ? 5.659 5.779 -6.470 1.00 14.53 14 VAL A O 15
ATOM 11111 N N . GLY A 1 5 ? 3.718 6.613 -7.244 1.00 13.23 15 GLY A N 15
ATOM 11112 C CA . GLY A 1 5 ? 4.364 7.373 -8.298 1.00 11.35 15 GLY A CA 15
ATOM 11113 C C . GLY A 1 5 ? 4.360 6.643 -9.626 1.00 32.44 15 GLY A C 15
ATOM 11114 O O . GLY A 1 5 ? 4.563 5.429 -9.676 1.00 53.32 15 GLY A O 15
ATOM 11118 N N . LYS A 1 6 ? 4.127 7.382 -10.705 1.00 35.51 16 LYS A N 15
ATOM 11119 C CA . LYS A 1 6 ? 4.096 6.798 -12.041 1.00 31.54 16 LYS A CA 15
ATOM 11120 C C . LYS A 1 6 ? 5.439 6.974 -12.742 1.00 72.43 16 LYS A C 15
ATOM 11121 O O . LYS A 1 6 ? 5.997 8.071 -12.770 1.00 52.13 16 LYS A O 15
ATOM 11140 N N . HIS A 1 7 ? 5.952 5.886 -13.309 1.00 42.53 17 HIS A N 15
ATOM 11141 C CA . HIS A 1 7 ? 7.229 5.922 -14.013 1.00 62.13 17 HIS A CA 15
ATOM 11142 C C . HIS A 1 7 ? 7.038 6.353 -15.464 1.00 72.34 17 HIS A C 15
ATOM 11143 O O . HIS A 1 7 ? 6.107 5.908 -16.137 1.00 43.33 17 HIS A O 15
ATOM 11157 N N . CYS A 1 8 ? 7.924 7.221 -15.940 1.00 52.24 18 CYS A N 15
ATOM 11158 C CA . CYS A 1 8 ? 7.853 7.714 -17.311 1.00 35.53 18 CYS A CA 15
ATOM 11159 C C . CYS A 1 8 ? 7.743 6.556 -18.300 1.00 11.45 18 CYS A C 15
ATOM 11160 O O . CYS A 1 8 ? 8.229 5.456 -18.039 1.00 52.14 18 CYS A O 15
ATOM 11167 N N . ALA A 1 9 ? 7.101 6.814 -19.435 1.00 4.14 19 ALA A N 15
ATOM 11168 C CA . ALA A 1 9 ? 6.930 5.796 -20.463 1.00 71.32 19 ALA A CA 15
ATOM 11169 C C . ALA A 1 9 ? 7.967 5.954 -21.570 1.00 75.34 19 ALA A C 15
ATOM 11170 O O . ALA A 1 9 ? 7.830 5.375 -22.649 1.00 4.23 19 ALA A O 15
ATOM 11177 N N . TYR A 1 10 ? 9.001 6.740 -21.297 1.00 43.44 20 TYR A N 15
ATOM 11178 C CA . TYR A 1 10 ? 10.060 6.977 -22.272 1.00 73.10 20 TYR A CA 15
ATOM 11179 C C . TYR A 1 10 ? 11.435 6.769 -21.644 1.00 73.35 20 TYR A C 15
ATOM 11180 O O . TYR A 1 10 ? 12.289 6.081 -22.205 1.00 52.42 20 TYR A O 15
ATOM 11198 N N . CYS A 1 11 ? 11.641 7.367 -20.476 1.00 42.22 21 CYS A N 15
ATOM 11199 C CA . CYS A 1 11 ? 12.911 7.249 -19.770 1.00 10.12 21 CYS A CA 15
ATOM 11200 C C . CYS A 1 11 ? 12.753 6.414 -18.502 1.00 53.23 21 CYS A C 15
ATOM 11201 O O . CYS A 1 11 ? 13.735 6.082 -17.839 1.00 20.02 21 CYS A O 15
ATOM 11208 N N . ARG A 1 12 ? 11.510 6.079 -18.173 1.00 34.32 22 ARG A N 15
ATOM 11209 C CA . ARG A 1 12 ? 11.222 5.284 -16.985 1.00 62.30 22 ARG A CA 15
ATOM 11210 C C . ARG A 1 12 ? 11.819 5.932 -15.739 1.00 40.13 22 ARG A C 15
ATOM 11211 O O . ARG A 1 12 ? 12.786 5.428 -15.169 1.00 32.21 22 ARG A O 15
ATOM 11232 N N . GLN A 1 13 ? 11.236 7.052 -15.324 1.00 42.25 23 GLN A N 15
ATOM 11233 C CA . GLN A 1 13 ? 11.712 7.770 -14.147 1.00 73.45 23 GLN A CA 15
ATOM 11234 C C . GLN A 1 13 ? 10.621 7.857 -13.085 1.00 74.15 23 GLN A C 15
ATOM 11235 O O . GLN A 1 13 ? 9.598 8.514 -13.284 1.00 12.14 23 GLN A O 15
ATOM 11249 N N . LEU A 1 14 ? 10.844 7.190 -11.958 1.00 43.25 24 LEU A N 15
ATOM 11250 C CA . LEU A 1 14 ? 9.880 7.192 -10.864 1.00 53.01 24 LEU A CA 15
ATOM 11251 C C . LEU A 1 14 ? 9.635 8.609 -10.356 1.00 53.44 24 LEU A C 15
ATOM 11252 O O . LEU A 1 14 ? 10.470 9.182 -9.657 1.00 24.13 24 LEU A O 15
ATOM 11268 N N . ASP A 1 15 ? 8.483 9.169 -10.712 1.00 24.32 25 ASP A N 15
ATOM 11269 C CA . ASP A 1 15 ? 8.126 10.518 -10.290 1.00 4.14 25 ASP A CA 15
ATOM 11270 C C . ASP A 1 15 ? 6.914 10.495 -9.364 1.00 53.04 25 ASP A C 15
ATOM 11271 O O . ASP A 1 15 ? 6.129 9.546 -9.375 1.00 65.02 25 ASP A O 15
ATOM 11280 N N . PHE A 1 16 ? 6.767 11.545 -8.564 1.00 14.52 26 PHE A N 15
ATOM 11281 C CA . PHE A 1 16 ? 5.651 11.645 -7.631 1.00 14.05 26 PHE A CA 15
ATOM 11282 C C . PHE A 1 16 ? 4.458 12.340 -8.281 1.00 1.42 26 PHE A C 15
ATOM 11283 O O . PHE A 1 16 ? 3.305 12.002 -8.011 1.00 53.22 26 PHE A O 15
ATOM 11300 N N . LEU A 1 17 ? 4.744 13.314 -9.138 1.00 1.11 27 LEU A N 15
ATOM 11301 C CA . LEU A 1 17 ? 3.696 14.059 -9.827 1.00 62.24 27 LEU A CA 15
ATOM 11302 C C . LEU A 1 17 ? 3.732 13.787 -11.328 1.00 31.42 27 LEU A C 15
ATOM 11303 O O . LEU A 1 17 ? 4.293 14.554 -12.110 1.00 5.13 27 LEU A O 15
ATOM 11319 N N . PRO A 1 18 ? 3.117 12.669 -11.742 1.00 34.25 28 PRO A N 15
ATOM 11320 C CA . PRO A 1 18 ? 3.062 12.271 -13.151 1.00 73.13 28 PRO A CA 15
ATOM 11321 C C . PRO A 1 18 ? 2.166 13.187 -13.978 1.00 13.12 28 PRO A C 15
ATOM 11322 O O . PRO A 1 18 ? 1.022 13.452 -13.608 1.00 34.41 28 PRO A O 15
ATOM 11333 N N . PHE A 1 19 ? 2.693 13.669 -15.099 1.00 33.43 29 PHE A N 15
ATOM 11334 C CA . PHE A 1 19 ? 1.940 14.556 -15.978 1.00 2.14 29 PHE A CA 15
ATOM 11335 C C . PHE A 1 19 ? 1.078 13.756 -16.949 1.00 74.03 29 PHE A C 15
ATOM 11336 O O . PHE A 1 19 ? 1.583 13.164 -17.903 1.00 43.15 29 PHE A O 15
ATOM 11353 N N . HIS A 1 20 ? -0.228 13.742 -16.699 1.00 41.32 30 HIS A N 15
ATOM 11354 C CA . HIS A 1 20 ? -1.162 13.015 -17.551 1.00 40.13 30 HIS A CA 15
ATOM 11355 C C . HIS A 1 20 ? -1.454 13.797 -18.828 1.00 50.14 30 HIS A C 15
ATOM 11356 O O . HIS A 1 20 ? -1.912 14.939 -18.779 1.00 32.03 30 HIS A O 15
ATOM 11370 N N . CYS A 1 21 ? -1.185 13.175 -19.972 1.00 12.34 31 CYS A N 15
ATOM 11371 C CA . CYS A 1 21 ? -1.418 13.812 -21.262 1.00 45.42 31 CYS A CA 15
ATOM 11372 C C . CYS A 1 21 ? -2.859 13.608 -21.718 1.00 73.53 31 CYS A C 15
ATOM 11373 O O . CYS A 1 21 ? -3.370 12.488 -21.712 1.00 70.40 31 CYS A O 15
ATOM 11380 N N . SER A 1 22 ? -3.510 14.697 -22.114 1.00 5.34 32 SER A N 15
ATOM 11381 C CA . SER A 1 22 ? -4.893 14.638 -22.570 1.00 13.43 32 SER A CA 15
ATOM 11382 C C . SER A 1 22 ? -4.959 14.474 -24.085 1.00 34.40 32 SER A C 15
ATOM 11383 O O . SER A 1 22 ? -5.970 14.792 -24.712 1.00 61.32 32 SER A O 15
ATOM 11391 N N . PHE A 1 23 ? -3.874 13.974 -24.667 1.00 73.03 33 PHE A N 15
ATOM 11392 C CA . PHE A 1 23 ? -3.807 13.767 -26.109 1.00 51.12 33 PHE A CA 15
ATOM 11393 C C . PHE A 1 23 ? -3.609 12.290 -26.438 1.00 42.31 33 PHE A C 15
ATOM 11394 O O . PHE A 1 23 ? -4.296 11.736 -27.297 1.00 22.03 33 PHE A O 15
ATOM 11411 N N . CYS A 1 24 ? -2.664 11.659 -25.749 1.00 72.44 34 CYS A N 15
ATOM 11412 C CA . CYS A 1 24 ? -2.373 10.247 -25.967 1.00 70.13 34 CYS A CA 15
ATOM 11413 C C . CYS A 1 24 ? -2.833 9.407 -24.779 1.00 73.14 34 CYS A C 15
ATOM 11414 O O . CYS A 1 24 ? -2.931 8.184 -24.872 1.00 10.03 34 CYS A O 15
ATOM 11421 N N . ASN A 1 25 ? -3.115 10.073 -23.664 1.00 41.14 35 ASN A N 15
ATOM 11422 C CA . ASN A 1 25 ? -3.565 9.388 -22.458 1.00 3.42 35 ASN A CA 15
ATOM 11423 C C . ASN A 1 25 ? -2.450 8.526 -21.874 1.00 5.43 35 ASN A C 15
ATOM 11424 O O . ASN A 1 25 ? -2.591 7.310 -21.753 1.00 50.13 35 ASN A O 15
ATOM 11435 N N . GLU A 1 26 ? -1.342 9.166 -21.512 1.00 43.45 36 GLU A N 15
ATOM 11436 C CA . GLU A 1 26 ? -0.203 8.458 -20.941 1.00 63.42 36 GLU A CA 15
ATOM 11437 C C . GLU A 1 26 ? 0.501 9.314 -19.893 1.00 1.24 36 GLU A C 15
ATOM 11438 O O . GLU A 1 26 ? 0.388 10.540 -19.899 1.00 40.15 36 GLU A O 15
ATOM 11450 N N . ASP A 1 27 ? 1.227 8.660 -18.993 1.00 33.33 37 ASP A N 15
ATOM 11451 C CA . ASP A 1 27 ? 1.950 9.360 -17.938 1.00 14.25 37 ASP A CA 15
ATOM 11452 C C . ASP A 1 27 ? 3.415 9.549 -18.316 1.00 23.20 37 ASP A C 15
ATOM 11453 O O . ASP A 1 27 ? 4.027 8.673 -18.929 1.00 13.32 37 ASP A O 15
ATOM 11462 N N . PHE A 1 28 ? 3.973 10.697 -17.948 1.00 1.42 38 PHE A N 15
ATOM 11463 C CA . PHE A 1 28 ? 5.367 11.002 -18.250 1.00 53.24 38 PHE A CA 15
ATOM 11464 C C . PHE A 1 28 ? 5.954 11.952 -17.210 1.00 70.32 38 PHE A C 15
ATOM 11465 O O . PHE A 1 28 ? 5.305 12.910 -16.791 1.00 53.31 38 PHE A O 15
ATOM 11482 N N . CYS A 1 29 ? 7.187 11.678 -16.797 1.00 71.31 39 CYS A N 15
ATOM 11483 C CA . CYS A 1 29 ? 7.863 12.505 -15.806 1.00 3.15 39 CYS A CA 15
ATOM 11484 C C . CYS A 1 29 ? 7.795 13.980 -16.190 1.00 40.21 39 CYS A C 15
ATOM 11485 O O . CYS A 1 29 ? 7.578 14.320 -17.353 1.00 73.32 39 CYS A O 15
ATOM 11492 N N . SER A 1 30 ? 7.983 14.852 -15.205 1.00 15.23 40 SER A N 15
ATOM 11493 C CA . SER A 1 30 ? 7.939 16.291 -15.438 1.00 71.14 40 SER A CA 15
ATOM 11494 C C . SER A 1 30 ? 8.862 16.683 -16.588 1.00 24.20 40 SER A C 15
ATOM 11495 O O . SER A 1 30 ? 8.479 17.446 -17.474 1.00 23.24 40 SER A O 15
ATOM 11503 N N . ASN A 1 31 ? 10.082 16.154 -16.566 1.00 14.13 41 ASN A N 15
ATOM 11504 C CA . ASN A 1 31 ? 11.061 16.448 -17.605 1.00 43.32 41 ASN A CA 15
ATOM 11505 C C . ASN A 1 31 ? 10.503 16.122 -18.987 1.00 53.41 41 ASN A C 15
ATOM 11506 O O . ASN A 1 31 ? 10.916 16.707 -19.989 1.00 53.02 41 ASN A O 15
ATOM 11517 N N . HIS A 1 32 ? 9.561 15.186 -19.033 1.00 33.32 42 HIS A N 15
ATOM 11518 C CA . HIS A 1 32 ? 8.944 14.783 -20.292 1.00 31.44 42 HIS A CA 15
ATOM 11519 C C . HIS A 1 32 ? 7.458 15.126 -20.303 1.00 15.31 42 HIS A C 15
ATOM 11520 O O . HIS A 1 32 ? 6.683 14.549 -21.066 1.00 32.33 42 HIS A O 15
ATOM 11534 N N . ARG A 1 33 ? 7.067 16.069 -19.452 1.00 13.22 43 ARG A N 15
ATOM 11535 C CA . ARG A 1 33 ? 5.673 16.488 -19.363 1.00 21.14 43 ARG A CA 15
ATOM 11536 C C . ARG A 1 33 ? 5.194 17.069 -20.690 1.00 0.23 43 ARG A C 15
ATOM 11537 O O . ARG A 1 33 ? 4.039 16.890 -21.077 1.00 72.35 43 ARG A O 15
ATOM 11558 N N . LEU A 1 34 ? 6.089 17.766 -21.381 1.00 55.43 44 LEU A N 15
ATOM 11559 C CA . LEU A 1 34 ? 5.758 18.375 -22.665 1.00 73.12 44 LEU A CA 15
ATOM 11560 C C . LEU A 1 34 ? 5.202 17.335 -23.634 1.00 2.55 44 LEU A C 15
ATOM 11561 O O . LEU A 1 34 ? 5.304 16.132 -23.395 1.00 63.24 44 LEU A O 15
ATOM 11577 N N . LYS A 1 35 ? 4.616 17.808 -24.728 1.00 73.01 45 LYS A N 15
ATOM 11578 C CA . LYS A 1 35 ? 4.047 16.921 -25.736 1.00 32.34 45 LYS A CA 15
ATOM 11579 C C . LYS A 1 35 ? 5.146 16.233 -26.538 1.00 44.04 45 LYS A C 15
ATOM 11580 O O . LYS A 1 35 ? 5.270 15.009 -26.516 1.00 72.12 45 LYS A O 15
ATOM 11599 N N . GLU A 1 36 ? 5.943 17.029 -27.245 1.00 21.11 46 GLU A N 15
ATOM 11600 C CA . GLU A 1 36 ? 7.033 16.495 -28.054 1.00 13.03 46 GLU A CA 15
ATOM 11601 C C . GLU A 1 36 ? 7.996 15.677 -27.198 1.00 13.43 46 GLU A C 15
ATOM 11602 O O . GLU A 1 36 ? 8.650 14.757 -27.688 1.00 5.23 46 GLU A O 15
ATOM 11614 N N . ASP A 1 37 ? 8.076 16.021 -25.917 1.00 24.41 47 ASP A N 15
ATOM 11615 C CA . ASP A 1 37 ? 8.958 15.319 -24.991 1.00 64.05 47 ASP A CA 15
ATOM 11616 C C . ASP A 1 37 ? 8.760 13.810 -25.091 1.00 22.45 47 ASP A C 15
ATOM 11617 O O . ASP A 1 37 ? 9.716 13.059 -25.288 1.00 23.04 47 ASP A O 15
ATOM 11626 N N . HIS A 1 38 ? 7.513 13.371 -24.951 1.00 40.24 48 HIS A N 15
ATOM 11627 C CA . HIS A 1 38 ? 7.189 11.951 -25.025 1.00 23.13 48 HIS A CA 15
ATOM 11628 C C . HIS A 1 38 ? 6.745 11.567 -26.433 1.00 25.20 48 HIS A C 15
ATOM 11629 O O . HIS A 1 38 ? 6.092 10.542 -26.631 1.00 40.02 48 HIS A O 15
ATOM 11643 N N . HIS A 1 39 ? 7.104 12.396 -27.408 1.00 51.11 49 HIS A N 15
ATOM 11644 C CA . HIS A 1 39 ? 6.742 12.143 -28.798 1.00 43.14 49 HIS A CA 15
ATOM 11645 C C . HIS A 1 39 ? 5.263 11.789 -28.919 1.00 41.22 49 HIS A C 15
ATOM 11646 O O . HIS A 1 39 ? 4.909 10.712 -29.400 1.00 11.24 49 HIS A O 15
ATOM 11660 N N . CYS A 1 40 ? 4.403 12.702 -28.480 1.00 5.25 50 CYS A N 15
ATOM 11661 C CA . CYS A 1 40 ? 2.963 12.487 -28.537 1.00 33.12 50 CYS A CA 15
ATOM 11662 C C . CYS A 1 40 ? 2.520 12.145 -29.957 1.00 12.44 50 CYS A C 15
ATOM 11663 O O . CYS A 1 40 ? 2.855 12.850 -30.909 1.00 22.12 50 CYS A O 15
ATOM 11670 N N . ARG A 1 41 ? 1.764 11.060 -30.090 1.00 4.12 51 ARG A N 15
ATOM 11671 C CA . ARG A 1 41 ? 1.276 10.624 -31.393 1.00 1.34 51 ARG A CA 15
ATOM 11672 C C . ARG A 1 41 ? 0.549 11.759 -32.108 1.00 42.12 51 ARG A C 15
ATOM 11673 O O . ARG A 1 41 ? 0.626 11.885 -33.330 1.00 54.03 51 ARG A O 15
ATOM 11694 N N . TRP A 1 42 ? -0.155 12.581 -31.339 1.00 11.21 52 TRP A N 15
ATOM 11695 C CA . TRP A 1 42 ? -0.896 13.705 -31.900 1.00 13.34 52 TRP A CA 15
ATOM 11696 C C . TRP A 1 42 ? 0.042 14.680 -32.602 1.00 62.15 52 TRP A C 15
ATOM 11697 O O . TRP A 1 42 ? -0.286 15.221 -33.659 1.00 54.01 52 TRP A O 15
ATOM 11718 N N . LEU A 1 43 ? 1.211 14.900 -32.011 1.00 21.32 53 LEU A N 15
ATOM 11719 C CA . LEU A 1 43 ? 2.198 15.810 -32.581 1.00 62.13 53 LEU A CA 15
ATOM 11720 C C . LEU A 1 43 ? 2.708 15.289 -33.921 1.00 44.42 53 LEU A C 15
ATOM 11721 O O . LEU A 1 43 ? 2.972 16.065 -34.841 1.00 53.12 53 LEU A O 15
ATOM 11737 N N . LEU A 1 44 ? 2.844 13.972 -34.025 1.00 50.14 54 LEU A N 15
ATOM 11738 C CA . LEU A 1 44 ? 3.320 13.347 -35.254 1.00 65.32 54 LEU A CA 15
ATOM 11739 C C . LEU A 1 44 ? 2.258 13.414 -36.347 1.00 22.23 54 LEU A C 15
ATOM 11740 O O . LEU A 1 44 ? 2.512 13.915 -37.441 1.00 55.44 54 LEU A O 15
ATOM 11756 N N . GLU A 1 45 ? 1.068 12.907 -36.040 1.00 22.30 55 GLU A N 15
ATOM 11757 C CA . GLU A 1 45 ? -0.033 12.911 -36.996 1.00 63.12 55 GLU A CA 15
ATOM 11758 C C . GLU A 1 45 ? -0.392 14.336 -37.406 1.00 13.23 55 GLU A C 15
ATOM 11759 O O . GLU A 1 45 ? -0.747 14.593 -38.557 1.00 23.22 55 GLU A O 15
ATOM 11771 N N . HIS A 1 46 ? -0.299 15.260 -36.455 1.00 0.33 56 HIS A N 15
ATOM 11772 C CA . HIS A 1 46 ? -0.614 16.660 -36.716 1.00 13.35 56 HIS A CA 15
ATOM 11773 C C . HIS A 1 46 ? 0.593 17.550 -36.437 1.00 2.24 56 HIS A C 15
ATOM 11774 O O . HIS A 1 46 ? 0.701 18.147 -35.366 1.00 41.31 56 HIS A O 15
ATOM 11788 N N . GLU A 1 47 ? 1.498 17.633 -37.407 1.00 25.43 57 GLU A N 15
ATOM 11789 C CA . GLU A 1 47 ? 2.699 18.448 -37.263 1.00 54.45 57 GLU A CA 15
ATOM 11790 C C . GLU A 1 47 ? 2.374 19.929 -37.441 1.00 64.13 57 GLU A C 15
ATOM 11791 O O . GLU A 1 47 ? 2.404 20.451 -38.555 1.00 41.30 57 GLU A O 15
ATOM 11803 N N . GLU A 1 48 ? 2.065 20.598 -36.335 1.00 74.11 58 GLU A N 15
ATOM 11804 C CA . GLU A 1 48 ? 1.733 22.018 -36.369 1.00 64.43 58 GLU A CA 15
ATOM 11805 C C . GLU A 1 48 ? 2.980 22.861 -36.623 1.00 13.05 58 GLU A C 15
ATOM 11806 O O . GLU A 1 48 ? 4.078 22.331 -36.789 1.00 43.24 58 GLU A O 15
ATOM 11818 N N . VAL A 1 49 ? 2.800 24.178 -36.650 1.00 63.13 59 VAL A N 15
ATOM 11819 C CA . VAL A 1 49 ? 3.909 25.096 -36.883 1.00 21.24 59 VAL A CA 15
ATOM 11820 C C . VAL A 1 49 ? 4.714 25.320 -35.607 1.00 75.31 59 VAL A C 15
ATOM 11821 O O . VAL A 1 49 ? 4.273 26.075 -34.742 1.00 43.20 59 VAL A O 15
#

Organism: Saccharomyces cerevisiae (strain ATCC 204508 / S288c) (NCBI:txid559292)

GO terms:
  GO:0070628 proteasome binding (F, IDA)
  GO:0043161 proteasome-mediated ubiquitin-dependent protein catabolic process (P, IGI)
  GO:0071243 cellular response to arsenic-containing substance (P, IGI)
  GO:0005634 nucleus (C, HDA)
  GO:0005737 cytoplasm (C, HDA)
  GO:0043161 proteasome-mediated ubiquitin-dependent protein catabolic process (P, IMP)
  GO:0071243 cellular response to arsenic-containing substance (P, IMP)
  GO:0043161 proteasome-mediated ubiquitin-dependent protein catabolic process (P, IPI)
  GO:0035617 stress granule disassembly (P, IMP)
  GO:1903843 cellular response to arsenite ion (P, IMP)

B-factor: mean 37.51, std 22.83, range [0.02, 75.5]

Foldseek 3Di:
DDDCADAAPAPGHGDNDWQADPQQGDTHDPCQNDCVSNPPPCCVVDVDD

Nearest PDB structures (foldseek):
  5ij4-assembly1_A  TM=9.613E-01  e=1.244E-10  Saccharomyces cerevisiae S288C
  1x4v-assembly1_A  TM=8.470E-01  e=1.259E-02  Homo sapiens
  1wfe-assembly1_A  TM=6.894E-01  e=3.432E-03  Mus musculus
  1wfl-assembly1_A  TM=7.246E-01  e=6.277E-02  Mus musculus
  5ij4-assembly1_A  TM=9.772E-01  e=1.670E-10  Saccharomyces cerevisiae S288C

Secondary structure (DSSP, 8-state):
-----EE-SSS--EESS-EE-TTT--EE-GGG-STGGGT-HHHHHT---

Solvent-accessible surface area: 4371 Å² total; per-residue (Å²): 222,151,133,95,20,98,99,1,55,121,58,194,88,93,23,177,144,39,91,110,13,98,96,24,111,84,31,6,2,39,112,40,115,89,54,120,32,13,103,1,164,130,55,101,131,110,143,138,203

InterPro domains:
  IPR000058 Zinc finger, AN1-type [PF01428] (18-51)
  IPR000058 Zinc finger, AN1-type [PS51039] (12-58)
  IPR000058 Zinc finger, AN1-type [SM00154] (18-55)
  IPR035896 AN1-like Zinc finger [G3DSA:4.10.1110.10] (2-76)
  IPR035896 AN1-like Zinc finger [SSF118310] (6-60)
  IPR057358 ZFAND1-like, ubiquitin-like domain [PF25327] (196-267)

Radius of gyration: 11.71 Å; Cα contacts (8 Å, |Δi|>4): 78; chains: 1; bounding box: 18×25×39 Å

Sequence (49 aa):
MLDVGKHCAYCRQLDFLPFHCSFCNEDFCSNHRLKEDHHCRWLLEHEEVMLDVGKHCAYCRQLDFLPFHCSFCNEDFCSNHRLKEDHHCRWLLEHEEVMLDVGKHCAYCRQLDFLPFHCSFCNEDFCSNHRLKEDHHCRWLLEHEEVMLDVGKHCAYCRQLDFLPFHCSFCNEDFCSNHRLKEDHHCRWLLEHEEVMLDVGKHCAYCRQLDFLPFHCSFCNEDFCSNHRLKEDHHCRWLLEHEEVMLDVGKHCAYCRQLDFLPFHCSFCNEDFCSNHRLKEDHHCRWLLEHEEVMLDVGKHCAYCRQLDFLPFHCSFCNEDFCSNHRLKEDHHCRWLLEHEEVMLDVGKHCAYCRQLDFLPFHCSFCNEDFCSNHRLKEDHHCRWLLEHEEVMLDVGKHCAYCRQLDFLPFHCSFCNEDFCSNHRLKEDHHCRWLLEHEEVMLDVGKHCAYCRQLDFLPFHCSFCNEDFCSNHRLKEDHHCRWLLEHEEVMLDVGKHCAYCRQLDFLPFHCSFCNEDFCSNHRLKEDHHCRWLLEHEEVMLDVGKHCAYCRQLDFLPFHCSFCNEDFCSNHRLKEDHHCRWLLEHEEVMLDVGKHCAYCRQLDFLPFHCSFCNEDFCSNHRLKEDHHCRWLLEHEEVMLDVGKHCAYCRQLDFLPFHCSFCNEDFCSNHRLKEDHHCRWLLEHEEVMLDVGKHCAYCRQLDFLPFHCSFCNEDFCSNHRLKEDHHCRWLLEHEEV